Protein AF-0000000079096719 (afdb_homodimer)

InterPro domains:
  IPR017946 PLC-like phosphodiesterase, TIM beta/alpha-barrel domain superfamily [G3DSA:3.20.20.190] (61-319)
  IPR017946 PLC-like phosphodiesterase, TIM beta/alpha-barrel domain superfamily [SSF51695] (63-317)
  IPR030395 Glycerophosphodiester phosphodiesterase domain [PF03009] (65-314)
  IPR030395 Glycerophosphodiester phosphodiesterase domain [PS51704] (60-320)

Nearest PDB structures (foldseek):
  1zcc-assembly1_D  TM=8.652E-01  e=5.481E-15  Agrobacterium fabrum str. C58
  1zcc-assembly1_B  TM=8.715E-01  e=6.563E-15  Agrobacterium fabrum str. C58
  7e2b-assembly1_A  TM=8.140E-01  e=9.410E-15  Pyrococcus furiosus DSM 3638
  5vug-assembly1_A-2  TM=7.406E-01  e=2.773E-14  Mycobacterium tuberculosis H37Rv
  3i10-assembly1_A  TM=6.521E-01  e=9.973E-12  Bacteroides thetaiotaomicron VPI-5482

Sequence (640 aa):
MGGYVLWYFLTITLLVGVATRSTFVLNFICVFPSLLTILFHVFKNMPVSNQDKANFFAGLNIGGHRGSPYEAPENTIEGFAMAKHAKCELVEFDIHLSADGVPVLIHDESTGRTSKEDIVVKKATAKEIQNVPLKIVSGIKSAIPTLAEAVDWCLQNNMKMIFDIKDADPKMIQCLASIVKSKNLYAKAVISSFNPCVAFTVKRVDKNILTGLTSRSGYLSYEDDDRRIPRNGPPLLYMDSLIDDLIAIGIRSFVLPIFLGVDMLLLHHKCINSNFVEDARQLGIHVLAWTVNESYQATFLRFNNVPFLTDYPQLLKGKQMGGYVLWYFLTITLLVGVATRSTFVLNFICVFPSLLTILFHVFKNMPVSNQDKANFFAGLNIGGHRGSPYEAPENTIEGFAMAKHAKCELVEFDIHLSADGVPVLIHDESTGRTSKEDIVVKKATAKEIQNVPLKIVSGIKSAIPTLAEAVDWCLQNNMKMIFDIKDADPKMIQCLASIVKSKNLYAKAVISSFNPCVAFTVKRVDKNILTGLTSRSGYLSYEDDDRRIPRNGPPLLYMDSLIDDLIAIGIRSFVLPIFLGVDMLLLHHKCINSNFVEDARQLGIHVLAWTVNESYQATFLRFNNVPFLTDYPQLLKGKQ

Structure (mmCIF, N/CA/C/O backbone):
data_AF-0000000079096719-model_v1
#
loop_
_entity.id
_entity.type
_entity.pdbx_description
1 polymer 'Glycerophosphodiester phosphodiesterase family protein'
#
loop_
_atom_site.group_PDB
_atom_site.id
_atom_site.type_symbol
_atom_site.label_atom_id
_atom_site.label_alt_id
_atom_site.label_comp_id
_atom_site.label_asym_id
_atom_site.label_entity_id
_atom_site.label_seq_id
_atom_site.pdbx_PDB_ins_code
_atom_site.Cartn_x
_atom_site.Cartn_y
_atom_site.Cartn_z
_atom_site.occupancy
_atom_site.B_iso_or_equiv
_atom_site.auth_seq_id
_atom_site.auth_comp_id
_atom_site.auth_asym_id
_atom_site.auth_atom_id
_atom_site.pdbx_PDB_model_num
ATOM 1 N N . MET A 1 1 ? 12.586 -2.529 5.414 1 34.28 1 MET A N 1
ATOM 2 C CA . MET A 1 1 ? 13.719 -3.223 6.012 1 34.28 1 MET A CA 1
ATOM 3 C C . MET A 1 1 ? 13.57 -3.297 7.527 1 34.28 1 MET A C 1
ATOM 5 O O . MET A 1 1 ? 14.234 -4.105 8.18 1 34.28 1 MET A O 1
ATOM 9 N N . GLY A 1 2 ? 12.578 -2.381 8 1 39.5 2 GLY A N 1
ATOM 10 C CA . GLY A 1 2 ? 12.531 -2.053 9.414 1 39.5 2 GLY A CA 1
ATOM 11 C C . GLY A 1 2 ? 11.875 -3.133 10.258 1 39.5 2 GLY A C 1
ATOM 12 O O . GLY A 1 2 ? 11.969 -3.113 11.484 1 39.5 2 GLY A O 1
ATOM 13 N N . GLY A 1 3 ? 11.266 -4.055 9.562 1 45.69 3 GLY A N 1
ATOM 14 C CA . GLY A 1 3 ? 10.531 -4.996 10.398 1 45.69 3 GLY A CA 1
ATOM 15 C C . GLY A 1 3 ? 11.438 -5.918 11.195 1 45.69 3 GLY A C 1
ATOM 16 O O . GLY A 1 3 ? 11.07 -6.363 12.281 1 45.69 3 GLY A O 1
ATOM 17 N N . TYR A 1 4 ? 12.57 -5.973 10.734 1 49.25 4 TYR A N 1
ATOM 18 C CA . TYR A 1 4 ? 13.477 -6.918 11.383 1 49.25 4 TYR A CA 1
ATOM 19 C C . TYR A 1 4 ? 13.992 -6.363 12.703 1 49.25 4 TYR A C 1
ATOM 21 O O . TYR A 1 4 ? 14.172 -7.105 13.672 1 49.25 4 TYR A O 1
ATOM 29 N N . VAL A 1 5 ? 14.109 -5.082 12.719 1 45.22 5 VAL A N 1
ATOM 30 C CA . VAL A 1 5 ? 14.703 -4.496 13.914 1 45.22 5 VAL A CA 1
ATOM 31 C C . VAL A 1 5 ? 13.75 -4.645 15.102 1 45.22 5 VAL A C 1
ATOM 33 O O . VAL A 1 5 ? 14.156 -5.039 16.188 1 45.22 5 VAL A O 1
ATOM 36 N N . LEU A 1 6 ? 12.492 -4.414 14.789 1 50.19 6 LEU A N 1
ATOM 37 C CA . LEU A 1 6 ? 11.492 -4.551 15.844 1 50.19 6 LEU A CA 1
ATOM 38 C C . LEU A 1 6 ? 11.422 -5.992 16.328 1 50.19 6 LEU A C 1
ATOM 40 O O . LEU A 1 6 ? 11.336 -6.234 17.547 1 50.19 6 LEU A O 1
ATOM 44 N N . TRP A 1 7 ? 11.578 -6.824 15.43 1 53.88 7 TRP A N 1
ATOM 45 C CA . TRP A 1 7 ? 11.492 -8.234 15.781 1 53.88 7 TRP A CA 1
ATOM 46 C C . TRP A 1 7 ? 12.688 -8.664 16.625 1 53.88 7 TRP A C 1
ATOM 48 O O . TRP A 1 7 ? 12.523 -9.305 17.672 1 53.88 7 TRP A O 1
ATOM 58 N N . TYR A 1 8 ? 13.805 -8.266 16.203 1 53.03 8 TYR A N 1
ATOM 59 C CA . TYR A 1 8 ? 15 -8.664 16.953 1 53.03 8 TYR A CA 1
ATOM 60 C C . TYR A 1 8 ? 15.023 -8.016 18.328 1 53.03 8 TYR A C 1
ATOM 62 O O . TYR A 1 8 ? 15.422 -8.648 19.312 1 53.03 8 TYR A O 1
ATOM 70 N N . PHE A 1 9 ? 14.555 -6.812 18.359 1 51.47 9 PHE A N 1
ATOM 71 C CA . PHE A 1 9 ? 14.477 -6.129 19.641 1 51.47 9 PHE A CA 1
ATOM 72 C C . PHE A 1 9 ? 13.531 -6.863 20.594 1 51.47 9 PHE A C 1
ATOM 74 O O . PHE A 1 9 ? 13.867 -7.094 21.75 1 51.47 9 PHE A O 1
ATOM 81 N N . LEU A 1 10 ? 12.406 -7.27 20.062 1 58.47 10 LEU A N 1
ATOM 82 C CA . LEU A 1 10 ? 11.43 -7.996 20.875 1 58.47 10 LEU A CA 1
ATOM 83 C C . LEU A 1 10 ? 11.992 -9.344 21.312 1 58.47 10 LEU A C 1
ATOM 85 O O . LEU A 1 10 ? 11.844 -9.719 22.484 1 58.47 10 LEU A O 1
ATOM 89 N N . THR A 1 11 ? 12.711 -10 20.484 1 56.09 11 THR A N 1
ATOM 90 C CA . THR A 1 11 ? 13.281 -11.305 20.781 1 56.09 11 THR A CA 1
ATOM 91 C C . THR A 1 11 ? 14.344 -11.195 21.859 1 56.09 11 THR A C 1
ATOM 93 O O . THR A 1 11 ? 14.344 -11.969 22.828 1 56.09 11 THR A O 1
ATOM 96 N N . ILE A 1 12 ? 15.133 -10.242 21.688 1 54.66 12 ILE A N 1
ATOM 97 C CA . ILE A 1 12 ? 16.234 -10.078 22.641 1 54.66 12 ILE A CA 1
ATOM 98 C C . ILE A 1 12 ? 15.68 -9.68 24 1 54.66 12 ILE A C 1
ATOM 100 O O . ILE A 1 12 ? 16.109 -10.211 25.031 1 54.66 12 ILE A O 1
ATOM 104 N N . THR A 1 13 ? 14.695 -8.805 24.047 1 56.66 13 THR A N 1
ATOM 105 C CA . THR A 1 13 ? 14.125 -8.328 25.297 1 56.66 13 THR A CA 1
ATOM 106 C C . THR A 1 13 ? 13.438 -9.469 26.047 1 56.66 13 THR A C 1
ATOM 108 O O . THR A 1 13 ? 13.586 -9.602 27.266 1 56.66 13 THR A O 1
ATOM 111 N N . LEU A 1 14 ? 12.773 -10.32 25.312 1 60.69 14 LEU A N 1
ATOM 112 C CA . LEU A 1 14 ? 12.07 -11.438 25.938 1 60.69 14 LEU A CA 1
ATOM 113 C C . LEU A 1 14 ? 13.055 -12.469 26.469 1 60.69 14 LEU A C 1
ATOM 115 O O . LEU A 1 14 ? 12.852 -13.031 27.547 1 60.69 14 LEU A O 1
ATOM 119 N N . LEU A 1 15 ? 14.133 -12.664 25.797 1 58.44 15 LEU A N 1
ATOM 120 C CA . LEU A 1 15 ? 15.164 -13.609 26.25 1 58.44 15 LEU A CA 1
ATOM 121 C C . LEU A 1 15 ? 15.828 -13.117 27.531 1 58.44 15 LEU A C 1
ATOM 123 O O . LEU A 1 15 ? 16.109 -13.906 28.422 1 58.44 15 LEU A O 1
ATOM 127 N N . VAL A 1 16 ? 16.047 -11.852 27.547 1 56.19 16 VAL A N 1
ATOM 128 C CA . VAL A 1 16 ? 16.672 -11.281 28.75 1 56.19 16 VAL A CA 1
ATOM 129 C C . VAL A 1 16 ? 15.734 -11.422 29.938 1 56.19 16 VAL A C 1
ATOM 131 O O . VAL A 1 16 ? 16.188 -11.703 31.047 1 56.19 16 VAL A O 1
ATOM 134 N N . GLY A 1 17 ? 14.469 -11.336 29.734 1 58.25 17 GLY A N 1
ATOM 135 C CA . GLY A 1 17 ? 13.5 -11.516 30.797 1 58.25 17 GLY A CA 1
ATOM 136 C C . GLY A 1 17 ? 13.477 -12.922 31.375 1 58.25 17 GLY A C 1
ATOM 137 O O . GLY A 1 17 ? 13.43 -13.109 32.594 1 58.25 17 GLY A O 1
ATOM 138 N N . VAL A 1 18 ? 13.5 -13.898 30.484 1 60.94 18 VAL A N 1
ATOM 139 C CA . VAL A 1 18 ? 13.5 -15.289 30.922 1 60.94 18 VAL A CA 1
ATOM 140 C C . VAL A 1 18 ? 14.812 -15.609 31.641 1 60.94 18 VAL A C 1
ATOM 142 O O . VAL A 1 18 ? 14.812 -16.25 32.688 1 60.94 18 VAL A O 1
ATOM 145 N N . ALA A 1 19 ? 15.812 -15.133 31.062 1 58.94 19 ALA A N 1
ATOM 146 C CA . ALA A 1 19 ? 17.125 -15.438 31.641 1 58.94 19 ALA A CA 1
ATOM 147 C C . ALA A 1 19 ? 17.234 -14.898 33.062 1 58.94 19 ALA A C 1
ATOM 149 O O . ALA A 1 19 ? 17.844 -15.531 33.938 1 58.94 19 ALA A O 1
ATOM 150 N N . THR A 1 20 ? 16.547 -13.812 33.25 1 57.72 20 THR A N 1
ATOM 151 C CA . THR A 1 20 ? 16.656 -13.188 34.562 1 57.72 20 THR A CA 1
ATOM 152 C C . THR A 1 20 ? 15.57 -13.695 35.5 1 57.72 20 THR A C 1
ATOM 154 O O . THR A 1 20 ? 15.57 -13.359 36.688 1 57.72 20 THR A O 1
ATOM 157 N N . ARG A 1 21 ? 14.711 -14.727 35.094 1 58.81 21 ARG A N 1
ATOM 158 C CA . ARG A 1 21 ? 13.633 -15.305 35.875 1 58.81 21 ARG A CA 1
ATOM 159 C C . ARG A 1 21 ? 12.898 -14.219 36.656 1 58.81 21 ARG A C 1
ATOM 161 O O . ARG A 1 21 ? 12.547 -14.43 37.844 1 58.81 21 ARG A O 1
ATOM 168 N N . SER A 1 22 ? 13.016 -13.062 36.125 1 56.62 22 SER A N 1
ATOM 169 C CA . SER A 1 22 ? 12.336 -11.969 36.812 1 56.62 22 SER A CA 1
ATOM 170 C C . SER A 1 22 ? 10.828 -12.047 36.594 1 56.62 22 SER A C 1
ATOM 172 O O . SER A 1 22 ? 10.336 -11.812 35.5 1 56.62 22 SER A O 1
ATOM 174 N N . THR A 1 23 ? 10.141 -12.625 37.656 1 59.81 23 THR A N 1
ATOM 175 C CA . THR A 1 23 ? 8.688 -12.711 37.625 1 59.81 23 THR A CA 1
ATOM 176 C C . THR A 1 23 ? 8.07 -11.352 37.312 1 59.81 23 THR A C 1
ATOM 178 O O . THR A 1 23 ? 7.004 -11.273 36.688 1 59.81 23 THR A O 1
ATOM 181 N N . PHE A 1 24 ? 8.812 -10.305 37.719 1 58.62 24 PHE A N 1
ATOM 182 C CA . PHE A 1 24 ? 8.328 -8.953 37.438 1 58.62 24 PHE A CA 1
ATOM 183 C C . PHE A 1 24 ? 8.289 -8.688 35.938 1 58.62 24 PHE A C 1
ATOM 185 O O . PHE A 1 24 ? 7.297 -8.18 35.438 1 58.62 24 PHE A O 1
ATOM 192 N N . VAL A 1 25 ? 9.266 -9.078 35.375 1 58.81 25 VAL A N 1
ATOM 193 C CA . VAL A 1 25 ? 9.367 -8.82 33.938 1 58.81 25 VAL A CA 1
ATOM 194 C C . VAL A 1 25 ? 8.32 -9.648 33.188 1 58.81 25 VAL A C 1
ATOM 196 O O . VAL A 1 25 ? 7.66 -9.148 32.281 1 58.81 25 VAL A O 1
ATOM 199 N N . LEU A 1 26 ? 8.172 -10.82 33.719 1 60.91 26 LEU A N 1
ATOM 200 C CA . LEU A 1 26 ? 7.23 -11.719 33.062 1 60.91 26 LEU A CA 1
ATOM 201 C C . LEU A 1 26 ? 5.797 -11.227 33.25 1 60.91 26 LEU A C 1
ATOM 203 O O . LEU A 1 26 ? 5.012 -11.234 32.312 1 60.91 26 LEU A O 1
ATOM 207 N N . ASN A 1 27 ? 5.48 -10.828 34.438 1 61.72 27 ASN A N 1
ATOM 208 C CA . ASN A 1 27 ? 4.148 -10.289 34.688 1 61.72 27 ASN A CA 1
ATOM 209 C C . ASN A 1 27 ? 3.91 -9.008 33.906 1 61.72 27 ASN A C 1
ATOM 211 O O . ASN A 1 27 ? 2.811 -8.781 33.375 1 61.72 27 ASN A O 1
ATOM 215 N N . PHE A 1 28 ? 4.961 -8.273 33.781 1 61.25 28 PHE A N 1
ATOM 216 C CA . PHE A 1 28 ? 4.84 -7.012 33.062 1 61.25 28 PHE A CA 1
ATOM 217 C C . PHE A 1 28 ? 4.52 -7.262 31.578 1 61.25 28 PHE A C 1
ATOM 219 O O . PHE A 1 28 ? 3.635 -6.621 31.016 1 61.25 28 PHE A O 1
ATOM 226 N N . ILE A 1 29 ? 5.07 -8.203 31.062 1 62.06 29 ILE A N 1
ATOM 227 C CA . ILE A 1 29 ? 4.902 -8.492 29.641 1 62.06 29 ILE A CA 1
ATOM 228 C C . ILE A 1 29 ? 3.488 -9.008 29.391 1 62.06 29 ILE A C 1
ATOM 230 O O . ILE A 1 29 ? 2.885 -8.695 28.359 1 62.06 29 ILE A O 1
ATOM 234 N N . CYS A 1 30 ? 2.988 -9.68 30.312 1 60.69 30 CYS A N 1
ATOM 235 C CA . CYS A 1 30 ? 1.661 -10.258 30.125 1 60.69 30 CYS A CA 1
ATOM 236 C C . CYS A 1 30 ? 0.575 -9.219 30.359 1 60.69 30 CYS A C 1
ATOM 238 O O . CYS A 1 30 ? -0.48 -9.258 29.734 1 60.69 30 CYS A O 1
ATOM 240 N N . VAL A 1 31 ? 0.875 -8.328 31.312 1 62.78 31 VAL A N 1
ATOM 241 C CA . VAL A 1 31 ? -0.14 -7.344 31.672 1 62.78 31 VAL A CA 1
ATOM 242 C C . VAL A 1 31 ? -0.048 -6.145 30.734 1 62.78 31 VAL A C 1
ATOM 244 O O . VAL A 1 31 ? -1.033 -5.43 30.531 1 62.78 31 VAL A O 1
ATOM 247 N N . PHE A 1 32 ? 1.06 -6.062 30.109 1 69.88 32 PHE A N 1
ATOM 248 C CA . PHE A 1 32 ? 1.376 -4.863 29.344 1 69.88 32 PHE A CA 1
ATOM 249 C C . PHE A 1 32 ? 0.38 -4.668 28.203 1 69.88 32 PHE A C 1
ATOM 251 O O . PHE A 1 32 ? -0.159 -3.574 28.031 1 69.88 32 PHE A O 1
ATOM 258 N N . PRO A 1 33 ? 0.007 -5.75 27.438 1 67.75 33 PRO A N 1
ATOM 259 C CA . PRO A 1 33 ? -0.952 -5.547 26.344 1 67.75 33 PRO A CA 1
ATOM 260 C C . PRO A 1 33 ? -2.334 -5.133 26.844 1 67.75 33 PRO A C 1
ATOM 262 O O . PRO A 1 33 ? -3.014 -4.332 26.203 1 67.75 33 PRO A O 1
ATOM 265 N N . SER A 1 34 ? -2.715 -5.691 27.891 1 68.5 34 SER A N 1
ATOM 266 C CA . SER A 1 34 ? -3.998 -5.312 28.469 1 68.5 34 SER A CA 1
ATOM 267 C C . SER A 1 34 ? -3.984 -3.863 28.938 1 68.5 34 SER A C 1
ATOM 269 O O . SER A 1 34 ? -4.957 -3.131 28.75 1 68.5 34 SER A O 1
ATOM 271 N N . LEU A 1 35 ? -2.963 -3.531 29.672 1 74.56 35 LEU A N 1
ATOM 272 C CA . LEU A 1 35 ? -2.83 -2.146 30.109 1 74.56 35 LEU A CA 1
ATOM 273 C C . LEU A 1 35 ? -2.838 -1.196 28.906 1 74.56 35 LEU A C 1
ATOM 275 O O . LEU A 1 35 ? -3.502 -0.158 28.938 1 74.56 35 LEU A O 1
ATOM 279 N N . LEU A 1 36 ? -2.209 -1.547 27.828 1 77.75 36 LEU A N 1
ATOM 280 C CA . LEU A 1 36 ? -2.156 -0.714 26.641 1 77.75 36 LEU A CA 1
ATOM 281 C C . LEU A 1 36 ? -3.539 -0.573 26.016 1 77.75 36 LEU A C 1
ATOM 283 O O . LEU A 1 36 ? -3.893 0.498 25.516 1 77.75 36 LEU A O 1
ATOM 287 N N . THR A 1 37 ? -4.23 -1.685 26.016 1 75.62 37 THR A N 1
ATOM 288 C CA . THR A 1 37 ? -5.582 -1.656 25.469 1 75.62 37 THR A CA 1
ATOM 289 C C . THR A 1 37 ? -6.477 -0.724 26.281 1 75.62 37 THR A C 1
ATOM 291 O O . THR A 1 37 ? -7.238 0.062 25.703 1 75.62 37 THR A O 1
ATOM 294 N N . ILE A 1 38 ? -6.363 -0.84 27.578 1 77.19 38 ILE A N 1
ATOM 295 C CA . ILE A 1 38 ? -7.156 0.021 28.438 1 77.19 38 ILE A CA 1
ATOM 296 C C . ILE A 1 38 ? -6.766 1.48 28.219 1 77.19 38 ILE A C 1
ATOM 298 O O . ILE A 1 38 ? -7.633 2.342 28.047 1 77.19 38 ILE A O 1
ATOM 302 N N . LEU A 1 39 ? -5.488 1.758 28.203 1 83.19 39 LEU A N 1
ATOM 303 C CA . LEU A 1 39 ? -5.004 3.117 27.984 1 83.19 39 LEU A CA 1
ATOM 304 C C . LEU A 1 39 ? -5.453 3.652 26.641 1 83.19 39 LEU A C 1
ATOM 306 O O . LEU A 1 39 ? -5.797 4.832 26.516 1 83.19 39 LEU A O 1
ATOM 310 N N . PHE A 1 40 ? -5.434 2.795 25.641 1 85.25 40 PHE A N 1
ATOM 311 C CA . PHE A 1 40 ? -5.914 3.164 24.312 1 85.25 40 PHE A CA 1
ATOM 312 C C . PHE A 1 40 ? -7.355 3.658 24.375 1 85.25 40 PHE A C 1
ATOM 314 O O . PHE A 1 40 ? -7.664 4.746 23.891 1 85.25 40 PHE A O 1
ATOM 321 N N . HIS A 1 41 ? -8.242 2.91 25.062 1 84.38 41 HIS A N 1
ATOM 322 C CA . HIS A 1 41 ? -9.656 3.254 25.078 1 84.38 41 HIS A CA 1
ATOM 323 C C . HIS A 1 41 ? -9.93 4.438 26 1 84.38 41 HIS A C 1
ATOM 325 O O . HIS A 1 41 ? -10.852 5.219 25.766 1 84.38 41 HIS A O 1
ATOM 331 N N . VAL A 1 42 ? -9.078 4.594 26.984 1 88.94 42 VAL A N 1
ATOM 332 C CA . VAL A 1 42 ? -9.266 5.684 27.938 1 88.94 42 VAL A CA 1
ATOM 333 C C . VAL A 1 42 ? -8.781 6.996 27.328 1 88.94 42 VAL A C 1
ATOM 335 O O . VAL A 1 42 ? -9.406 8.039 27.516 1 88.94 42 VAL A O 1
ATOM 338 N N . PHE A 1 43 ? -7.688 6.93 26.516 1 93.19 43 PHE A N 1
ATOM 339 C CA . PHE A 1 43 ? -7.02 8.172 26.141 1 93.19 43 PHE A CA 1
ATOM 340 C C . PHE A 1 43 ? -7.258 8.5 24.672 1 93.19 43 PHE A C 1
ATOM 342 O O . PHE A 1 43 ? -6.902 9.586 24.219 1 93.19 43 PHE A O 1
ATOM 349 N N . LYS A 1 44 ? -7.816 7.578 23.953 1 92.94 44 LYS A N 1
ATOM 350 C CA . LYS A 1 44 ? -8.008 7.867 22.547 1 92.94 44 LYS A CA 1
ATOM 351 C C . LYS A 1 44 ? -8.906 9.086 22.344 1 92.94 44 LYS A C 1
ATOM 353 O O . LYS A 1 44 ? -9.836 9.312 23.125 1 92.94 44 LYS A O 1
ATOM 358 N N . ASN A 1 45 ? -8.578 9.898 21.391 1 96.12 45 ASN A N 1
ATOM 359 C CA . ASN A 1 45 ? -9.406 11.023 20.969 1 96.12 45 ASN A CA 1
ATOM 360 C C . ASN A 1 45 ? -10.484 10.578 19.969 1 96.12 45 ASN A C 1
ATOM 362 O O . ASN A 1 45 ? -10.461 9.453 19.484 1 96.12 45 ASN A O 1
ATOM 366 N N . MET A 1 46 ? -11.492 11.406 19.812 1 94.25 46 MET A N 1
ATOM 367 C CA . MET A 1 46 ? -12.547 11.156 18.844 1 94.25 46 MET A CA 1
ATOM 368 C C . MET A 1 46 ? -12.43 12.094 17.641 1 94.25 46 MET A C 1
ATOM 370 O O . MET A 1 46 ? -12.078 13.266 17.797 1 94.25 46 MET A O 1
ATOM 374 N N . PRO A 1 47 ? -12.672 11.547 16.453 1 96.31 47 PRO A N 1
ATOM 375 C CA . PRO A 1 47 ? -12.727 12.438 15.297 1 96.31 47 PRO A CA 1
ATOM 376 C C . PRO A 1 47 ? -13.93 13.375 15.328 1 96.31 47 PRO A C 1
ATOM 378 O O . PRO A 1 47 ? -14.844 13.18 16.141 1 96.31 47 PRO A O 1
ATOM 381 N N . VAL A 1 48 ? -13.844 14.398 14.461 1 97.06 48 VAL A N 1
ATOM 382 C CA . VAL A 1 48 ? -14.961 15.32 14.352 1 97.06 48 VAL A CA 1
ATOM 383 C C . VAL A 1 48 ? -16.188 14.578 13.82 1 97.06 48 VAL A C 1
ATOM 385 O O . VAL A 1 48 ? -16.094 13.836 12.836 1 97.06 48 VAL A O 1
ATOM 388 N N . SER A 1 49 ? -17.359 14.719 14.422 1 91.25 49 SER A N 1
ATOM 389 C CA . SER A 1 49 ? -18.562 13.969 14.062 1 91.25 49 SER A CA 1
ATOM 390 C C . SER A 1 49 ? -19.625 14.883 13.492 1 91.25 49 SER A C 1
ATOM 392 O O . SER A 1 49 ? -20.625 14.406 12.93 1 91.25 49 SER A O 1
ATOM 394 N N . ASN A 1 50 ? -19.453 16.188 13.633 1 90.19 50 ASN A N 1
ATOM 395 C CA . ASN A 1 50 ? -20.453 17.109 13.094 1 90.19 50 ASN A CA 1
ATOM 396 C C . ASN A 1 50 ? -20.266 17.328 11.594 1 90.19 50 ASN A C 1
ATOM 398 O O . ASN A 1 50 ? -19.469 16.625 10.961 1 90.19 50 ASN A O 1
ATOM 402 N N . GLN A 1 51 ? -20.969 18.219 11.023 1 95.94 51 GLN A N 1
ATOM 403 C CA . GLN A 1 51 ? -21.031 18.375 9.57 1 95.94 51 GLN A CA 1
ATOM 404 C C . GLN A 1 51 ? -19.797 19.094 9.047 1 95.94 51 GLN A C 1
ATOM 406 O O . GLN A 1 51 ? -19.547 19.109 7.836 1 95.94 51 GLN A O 1
ATOM 411 N N . ASP A 1 52 ? -19.016 19.641 9.977 1 97.31 52 ASP A N 1
ATOM 412 C CA . ASP A 1 52 ? -17.859 20.406 9.555 1 97.31 52 ASP A CA 1
ATOM 413 C C . ASP A 1 52 ? -16.875 19.547 8.773 1 97.31 52 ASP A C 1
ATOM 415 O O . ASP A 1 52 ? -16.297 19.984 7.777 1 97.31 52 ASP A O 1
ATOM 419 N N . LYS A 1 53 ? -16.734 18.359 9.258 1 97.5 53 LYS A N 1
ATOM 420 C CA . LYS A 1 53 ? -15.852 17.438 8.547 1 97.5 53 LYS A CA 1
ATOM 421 C C . LYS A 1 53 ? -16.328 17.203 7.121 1 97.5 53 LYS A C 1
ATOM 423 O O . LYS A 1 53 ? -15.555 17.328 6.172 1 97.5 53 LYS A O 1
ATOM 428 N N . ALA A 1 54 ? -17.609 16.859 6.973 1 97.38 54 ALA A N 1
ATOM 429 C CA . ALA A 1 54 ? -18.188 16.641 5.648 1 97.38 54 ALA A CA 1
ATOM 430 C C . ALA A 1 54 ? -18.062 17.891 4.781 1 97.38 54 ALA A C 1
ATOM 432 O O . ALA A 1 54 ? -17.75 17.797 3.592 1 97.38 54 ALA A O 1
ATOM 433 N N . ASN A 1 55 ? -18.312 19 5.375 1 97.81 55 ASN A N 1
ATOM 434 C CA . ASN A 1 55 ? -18.234 20.266 4.652 1 97.81 55 ASN A CA 1
ATOM 435 C C . ASN A 1 55 ? -16.828 20.547 4.164 1 97.81 55 ASN A C 1
ATOM 437 O O . ASN A 1 55 ? -16.625 21.047 3.047 1 97.81 55 ASN A O 1
ATOM 441 N N . PHE A 1 56 ? -15.883 20.281 4.957 1 98.31 56 PHE A N 1
ATOM 442 C CA . PHE A 1 56 ? -14.492 20.516 4.562 1 98.31 56 PHE A CA 1
ATOM 443 C C . PHE A 1 56 ? -14.117 19.656 3.369 1 98.31 56 PHE A C 1
ATOM 445 O O . PHE A 1 56 ? -13.492 20.125 2.42 1 98.31 56 PHE A O 1
ATOM 452 N N . PHE A 1 57 ? -14.484 18.391 3.395 1 97.94 57 PHE A N 1
ATOM 453 C CA . PHE A 1 57 ? -13.977 17.438 2.402 1 97.94 57 PHE A CA 1
ATOM 454 C C . PHE A 1 57 ? -14.883 17.422 1.173 1 97.94 57 PHE A C 1
ATOM 456 O O . PHE A 1 57 ? -14.531 16.812 0.154 1 97.94 57 PHE A O 1
ATOM 463 N N . ALA A 1 58 ? -16 18.094 1.232 1 96.44 58 ALA A N 1
ATOM 464 C CA . ALA A 1 58 ? -16.906 18.156 0.088 1 96.44 58 ALA A CA 1
ATOM 465 C C . ALA A 1 58 ? -16.25 18.875 -1.091 1 96.44 58 ALA A C 1
ATOM 467 O O . ALA A 1 58 ? -15.766 20 -0.954 1 96.44 58 ALA A O 1
ATOM 468 N N . GLY A 1 59 ? -16.172 18.219 -2.221 1 94.69 59 GLY A N 1
ATOM 469 C CA . GLY A 1 59 ? -15.711 18.828 -3.459 1 94.69 59 GLY A CA 1
ATOM 470 C C . GLY A 1 59 ? -14.211 19 -3.525 1 94.69 59 GLY A C 1
ATOM 471 O O . GLY A 1 59 ? -13.695 19.703 -4.398 1 94.69 59 GLY A O 1
ATOM 472 N N . LEU A 1 60 ? -13.453 18.406 -2.666 1 96.5 60 LEU A N 1
ATOM 473 C CA . LEU A 1 60 ? -12 18.531 -2.648 1 96.5 60 LEU A CA 1
ATOM 474 C C . LEU A 1 60 ? -11.359 17.594 -3.668 1 96.5 60 LEU A C 1
ATOM 476 O O . LEU A 1 60 ? -11.57 16.391 -3.625 1 96.5 60 LEU A O 1
ATOM 480 N N . ASN A 1 61 ? -10.578 18.172 -4.574 1 95.62 61 ASN A N 1
ATOM 481 C CA . ASN A 1 61 ? -9.922 17.375 -5.605 1 95.62 61 ASN A CA 1
ATOM 482 C C . ASN A 1 61 ? -8.422 17.641 -5.652 1 95.62 61 ASN A C 1
ATOM 484 O O . ASN A 1 61 ? -7.617 16.703 -5.707 1 95.62 61 ASN A O 1
ATOM 488 N N . ILE A 1 62 ? -8.141 18.922 -5.625 1 97.5 62 ILE A N 1
ATOM 489 C CA . ILE A 1 62 ? -6.742 19.297 -5.789 1 97.5 62 ILE A CA 1
ATOM 490 C C . ILE A 1 62 ? -6.414 20.469 -4.875 1 97.5 62 ILE A C 1
ATOM 492 O O . ILE A 1 62 ? -7.227 21.391 -4.711 1 97.5 62 ILE A O 1
ATOM 496 N N . GLY A 1 63 ? -5.258 20.453 -4.266 1 98.19 63 GLY A N 1
ATOM 497 C CA . GLY A 1 63 ? -4.758 21.531 -3.438 1 98.19 63 GLY A CA 1
ATOM 498 C C . GLY A 1 63 ? -3.352 21.969 -3.807 1 98.19 63 GLY A C 1
ATOM 499 O O . GLY A 1 63 ? -2.582 21.188 -4.367 1 98.19 63 GLY A O 1
ATOM 500 N N . GLY A 1 64 ? -3.092 23.203 -3.51 1 98.5 64 GLY A N 1
ATOM 501 C CA . GLY A 1 64 ? -1.753 23.734 -3.717 1 98.5 64 GLY A CA 1
ATOM 502 C C . GLY A 1 64 ? -0.811 23.438 -2.564 1 98.5 64 GLY A C 1
ATOM 503 O O . GLY A 1 64 ? -1.073 23.812 -1.424 1 98.5 64 GLY A O 1
ATOM 504 N N . HIS A 1 65 ? 0.263 22.703 -2.842 1 98.69 65 HIS A N 1
ATOM 505 C CA . HIS A 1 65 ? 1.31 22.422 -1.864 1 98.69 65 HIS A CA 1
ATOM 506 C C . HIS A 1 65 ? 2.178 23.641 -1.621 1 98.69 65 HIS A C 1
ATOM 508 O O . HIS A 1 65 ? 2.881 24.109 -2.525 1 98.69 65 HIS A O 1
ATOM 514 N N . ARG A 1 66 ? 2.068 24.188 -0.452 1 98.62 66 ARG A N 1
ATOM 515 C CA . ARG A 1 66 ? 2.732 25.438 -0.121 1 98.62 66 ARG A CA 1
ATOM 516 C C . ARG A 1 66 ? 2.309 26.547 -1.075 1 98.62 66 ARG A C 1
ATOM 518 O O . ARG A 1 66 ? 3.113 27.422 -1.422 1 98.62 66 ARG A O 1
ATOM 525 N N . GLY A 1 67 ? 1.146 26.453 -1.521 1 98 67 GLY A N 1
ATOM 526 C CA . GLY A 1 67 ? 0.626 27.344 -2.551 1 98 67 GLY A CA 1
ATOM 527 C C . GLY A 1 67 ? 0.85 26.828 -3.957 1 98 67 GLY A C 1
ATOM 528 O O . GLY A 1 67 ? 0.1 25.969 -4.434 1 98 67 GLY A O 1
ATOM 529 N N . SER A 1 68 ? 1.742 27.375 -4.625 1 97.19 68 SER A N 1
ATOM 530 C CA . SER A 1 68 ? 2.195 27.016 -5.965 1 97.19 68 SER A CA 1
ATOM 531 C C . SER A 1 68 ? 3.674 27.344 -6.156 1 97.19 68 SER A C 1
ATOM 533 O O . SER A 1 68 ? 4.02 28.281 -6.863 1 97.19 68 SER A O 1
ATOM 535 N N . PRO A 1 69 ? 4.488 26.469 -5.652 1 96.56 69 PRO A N 1
ATOM 536 C CA . PRO A 1 69 ? 5.906 26.828 -5.523 1 96.56 69 PRO A CA 1
ATOM 537 C C . PRO A 1 69 ? 6.598 26.984 -6.871 1 96.56 69 PRO A C 1
ATOM 539 O O . PRO A 1 69 ? 7.676 27.578 -6.953 1 96.56 69 PRO A O 1
ATOM 542 N N . TYR A 1 70 ? 6.055 26.531 -7.953 1 94.06 70 TYR A N 1
ATOM 543 C CA . TYR A 1 70 ? 6.68 26.672 -9.258 1 94.06 70 TYR A CA 1
ATOM 544 C C . TYR A 1 70 ? 6.297 28 -9.906 1 94.06 70 TYR A C 1
ATOM 546 O O . TYR A 1 70 ? 6.977 28.469 -10.82 1 94.06 70 TYR A O 1
ATOM 554 N N . GLU A 1 71 ? 5.25 28.578 -9.398 1 96.06 71 GLU A N 1
ATOM 555 C CA . GLU A 1 71 ? 4.738 29.781 -10.047 1 96.06 71 GLU A CA 1
ATOM 556 C C . GLU A 1 71 ? 4.992 31.016 -9.188 1 96.06 71 GLU A C 1
ATOM 558 O O . GLU A 1 71 ? 4.949 32.156 -9.688 1 96.06 71 GLU A O 1
ATOM 563 N N . ALA A 1 72 ? 5.16 30.859 -7.922 1 97.5 72 ALA A N 1
ATOM 564 C CA . ALA A 1 72 ? 5.406 31.922 -6.953 1 97.5 72 ALA A CA 1
ATOM 565 C C . ALA A 1 72 ? 6.16 31.391 -5.738 1 97.5 72 ALA A C 1
ATOM 567 O O . ALA A 1 72 ? 6.223 30.188 -5.516 1 97.5 72 ALA A O 1
ATOM 568 N N . PRO A 1 73 ? 6.77 32.312 -4.988 1 97.94 73 PRO A N 1
ATOM 569 C CA . PRO A 1 73 ? 7.445 31.828 -3.779 1 97.94 73 PRO A CA 1
ATOM 570 C C . PRO A 1 73 ? 6.52 31.047 -2.861 1 97.94 73 PRO A C 1
ATOM 572 O O . PRO A 1 73 ? 5.352 31.406 -2.697 1 97.94 73 PRO A O 1
ATOM 575 N N . GLU A 1 74 ? 7.012 29.922 -2.354 1 98.31 74 GLU A N 1
ATOM 576 C CA . GLU A 1 74 ? 6.219 29.031 -1.519 1 98.31 74 GLU A CA 1
ATOM 577 C C . GLU A 1 74 ? 5.723 29.734 -0.263 1 98.31 74 GLU A C 1
ATOM 579 O O . GLU A 1 74 ? 6.371 30.672 0.225 1 98.31 74 GLU A O 1
ATOM 584 N N . ASN A 1 75 ? 4.578 29.312 0.21 1 98.44 75 ASN A N 1
ATOM 585 C CA . ASN A 1 75 ? 4.039 29.797 1.473 1 98.44 75 ASN A CA 1
ATOM 586 C C . ASN A 1 75 ? 3.805 31.312 1.438 1 98.44 75 ASN A C 1
ATOM 588 O O . ASN A 1 75 ? 4.191 32.031 2.363 1 98.44 75 ASN A O 1
ATOM 592 N N . THR A 1 76 ? 3.193 31.781 0.315 1 98.44 76 THR A N 1
ATOM 593 C CA . THR A 1 76 ? 2.906 33.188 0.156 1 98.44 76 THR A CA 1
ATOM 594 C C . THR A 1 76 ? 1.487 33.406 -0.368 1 98.44 76 THR A C 1
ATOM 596 O O . THR A 1 76 ? 0.885 32.5 -0.927 1 98.44 76 THR A O 1
ATOM 599 N N . ILE A 1 77 ? 1.034 34.625 -0.138 1 98.62 77 ILE A N 1
ATOM 600 C CA . ILE A 1 77 ? -0.281 35 -0.647 1 98.62 77 ILE A CA 1
ATOM 601 C C . ILE A 1 77 ? -0.287 34.938 -2.172 1 98.62 77 ILE A C 1
ATOM 603 O O . ILE A 1 77 ? -1.271 34.469 -2.771 1 98.62 77 ILE A O 1
ATOM 607 N N . GLU A 1 78 ? 0.783 35.344 -2.799 1 98.31 78 GLU A N 1
ATOM 608 C CA . GLU A 1 78 ? 0.912 35.219 -4.25 1 98.31 78 GLU A CA 1
ATOM 609 C C . GLU A 1 78 ? 0.833 33.781 -4.703 1 98.31 78 GLU A C 1
ATOM 611 O O . GLU A 1 78 ? 0.227 33.469 -5.734 1 98.31 78 GLU A O 1
ATOM 616 N N . GLY A 1 79 ? 1.464 32.938 -3.928 1 98.38 79 GLY A N 1
ATOM 617 C CA . GLY A 1 79 ? 1.361 31.5 -4.227 1 98.38 79 GLY A CA 1
ATOM 618 C C . GLY A 1 79 ? -0.053 30.969 -4.102 1 98.38 79 GLY A C 1
ATOM 619 O O . GLY A 1 79 ? -0.477 30.125 -4.898 1 98.38 79 GLY A O 1
ATOM 620 N N . PHE A 1 80 ? -0.776 31.484 -3.143 1 98.75 80 PHE A N 1
ATOM 621 C CA . PHE A 1 80 ? -2.172 31.109 -2.965 1 98.75 80 PHE A CA 1
ATOM 622 C C . PHE A 1 80 ? -3.014 31.562 -4.152 1 98.75 80 PHE A C 1
ATOM 624 O O . PHE A 1 80 ? -3.869 30.812 -4.633 1 98.75 80 PHE A O 1
ATOM 631 N N . ALA A 1 81 ? -2.736 32.719 -4.539 1 98.44 81 ALA A N 1
ATOM 632 C CA . ALA A 1 81 ? -3.471 33.25 -5.676 1 98.44 81 ALA A CA 1
ATOM 633 C C . ALA A 1 81 ? -3.26 32.406 -6.926 1 98.44 81 ALA A C 1
ATOM 635 O O . ALA A 1 81 ? -4.203 32.156 -7.684 1 98.44 81 ALA A O 1
ATOM 636 N N . MET A 1 82 ? -2.055 32 -7.125 1 97.75 82 MET A N 1
ATOM 637 C CA . MET A 1 82 ? -1.759 31.141 -8.273 1 97.75 82 MET A CA 1
ATOM 638 C C . MET A 1 82 ? -2.494 29.812 -8.172 1 97.75 82 MET A C 1
ATOM 640 O O . MET A 1 82 ? -3.008 29.297 -9.172 1 97.75 82 MET A O 1
ATOM 644 N N . ALA A 1 83 ? -2.521 29.234 -6.984 1 97.94 83 ALA A N 1
ATOM 645 C CA . ALA A 1 83 ? -3.256 27.984 -6.77 1 97.94 83 ALA A CA 1
ATOM 646 C C . ALA A 1 83 ? -4.742 28.172 -7.059 1 97.94 83 ALA A C 1
ATOM 648 O O . ALA A 1 83 ? -5.363 27.328 -7.715 1 97.94 83 ALA A O 1
ATOM 649 N N . LYS A 1 84 ? -5.27 29.266 -6.562 1 97.81 84 LYS A N 1
ATOM 650 C CA . LYS A 1 84 ? -6.68 29.562 -6.812 1 97.81 84 LYS A CA 1
ATOM 651 C C . LYS A 1 84 ? -6.957 29.719 -8.305 1 97.81 84 LYS A C 1
ATOM 653 O O . LYS A 1 84 ? -7.949 29.188 -8.812 1 97.81 84 LYS A O 1
ATOM 658 N N . HIS A 1 85 ? -6.078 30.406 -8.93 1 96.62 85 HIS A N 1
ATOM 659 C CA . HIS A 1 85 ? -6.227 30.594 -10.367 1 96.62 85 HIS A CA 1
ATOM 660 C C . HIS A 1 85 ? -6.238 29.266 -11.102 1 96.62 85 HIS A C 1
ATOM 662 O O . HIS A 1 85 ? -6.93 29.109 -12.109 1 96.62 85 HIS A O 1
ATOM 668 N N . ALA A 1 86 ? -5.516 28.375 -10.555 1 95.88 86 ALA A N 1
ATOM 669 C CA . ALA A 1 86 ? -5.453 27.031 -11.141 1 95.88 86 ALA A CA 1
ATOM 670 C C . ALA A 1 86 ? -6.621 26.172 -10.672 1 95.88 86 ALA A C 1
ATOM 672 O O . ALA A 1 86 ? -6.648 24.969 -10.914 1 95.88 86 ALA A O 1
ATOM 673 N N . LYS A 1 87 ? -7.531 26.719 -9.875 1 95.19 87 LYS A N 1
ATOM 674 C CA . LYS A 1 87 ? -8.805 26.141 -9.461 1 95.19 87 LYS A CA 1
ATOM 675 C C . LYS A 1 87 ? -8.609 25.125 -8.328 1 95.19 87 LYS A C 1
ATOM 677 O O . LYS A 1 87 ? -9.391 24.188 -8.188 1 95.19 87 LYS A O 1
ATOM 682 N N . CYS A 1 88 ? -7.551 25.281 -7.652 1 97.31 88 CYS A N 1
ATOM 683 C CA . CYS A 1 88 ? -7.426 24.516 -6.418 1 97.31 88 CYS A CA 1
ATOM 684 C C . CYS A 1 88 ? -8.484 24.922 -5.406 1 97.31 88 CYS A C 1
ATOM 686 O O . CYS A 1 88 ? -8.844 26.109 -5.328 1 97.31 88 CYS A O 1
ATOM 688 N N . GLU A 1 89 ? -8.953 23.953 -4.656 1 97.62 89 GLU A N 1
ATOM 689 C CA . GLU A 1 89 ? -9.945 24.25 -3.625 1 97.62 89 GLU A CA 1
ATOM 690 C C . GLU A 1 89 ? -9.281 24.484 -2.271 1 97.62 89 GLU A C 1
ATOM 692 O O . GLU A 1 89 ? -9.914 25 -1.346 1 97.62 89 GLU A O 1
ATOM 697 N N . LEU A 1 90 ? -7.977 24.109 -2.256 1 97.94 90 LEU A N 1
ATOM 698 C CA . LEU A 1 90 ? -7.273 24.078 -0.978 1 97.94 90 LEU A CA 1
ATOM 699 C C . LEU A 1 90 ? -5.812 24.484 -1.154 1 97.94 90 LEU A C 1
ATOM 701 O O . LEU A 1 90 ? -5.238 24.297 -2.229 1 97.94 90 LEU A O 1
ATOM 705 N N . VAL A 1 91 ? -5.289 25.172 -0.086 1 98.81 91 VAL A N 1
ATOM 706 C CA . VAL A 1 91 ? -3.846 25.359 -0.012 1 98.81 91 VAL A CA 1
ATOM 707 C C . VAL A 1 91 ? -3.312 24.781 1.292 1 98.81 91 VAL A C 1
ATOM 709 O O . VAL A 1 91 ? -3.975 24.844 2.33 1 98.81 91 VAL A O 1
ATOM 712 N N . GLU A 1 92 ? -2.209 24.141 1.166 1 98.88 92 GLU A N 1
ATOM 713 C CA . GLU A 1 92 ? -1.431 23.688 2.314 1 98.88 92 GLU A CA 1
ATOM 714 C C . GLU A 1 92 ? -0.21 24.578 2.539 1 98.88 92 GLU A C 1
ATOM 716 O O . GLU A 1 92 ? 0.46 24.969 1.583 1 98.88 92 GLU A O 1
ATOM 721 N N . PHE A 1 93 ? 0.03 24.906 3.773 1 98.81 93 PHE A N 1
ATOM 722 C CA . PHE A 1 93 ? 1.18 25.766 4.043 1 98.81 93 PHE A CA 1
ATOM 723 C C . PHE A 1 93 ? 1.772 25.469 5.414 1 98.81 93 PHE A C 1
ATOM 725 O O . PHE A 1 93 ? 1.103 24.875 6.27 1 98.81 93 PHE A O 1
ATOM 732 N N . ASP A 1 94 ? 3.023 25.875 5.598 1 98.75 94 ASP A N 1
ATOM 733 C CA . ASP A 1 94 ? 3.812 25.609 6.793 1 98.75 94 ASP A CA 1
ATOM 734 C C . ASP A 1 94 ? 3.797 26.797 7.746 1 98.75 94 ASP A C 1
ATOM 736 O O . ASP A 1 94 ? 3.832 27.953 7.305 1 98.75 94 ASP A O 1
ATOM 740 N N . ILE A 1 95 ? 3.779 26.484 9.031 1 98.69 95 ILE A N 1
ATOM 741 C CA . ILE A 1 95 ? 3.684 27.562 10.016 1 98.69 95 ILE A CA 1
ATOM 742 C C . ILE A 1 95 ? 4.777 27.391 11.062 1 98.69 95 ILE A C 1
ATOM 744 O O . ILE A 1 95 ? 5.027 26.281 11.539 1 98.69 95 ILE A O 1
ATOM 748 N N . HIS A 1 96 ? 5.438 28.5 11.398 1 98.19 96 HIS A N 1
ATOM 749 C CA . HIS A 1 96 ? 6.344 28.625 12.531 1 98.19 96 HIS A CA 1
ATOM 750 C C . HIS A 1 96 ? 5.988 29.828 13.391 1 98.19 96 HIS A C 1
ATOM 752 O O . HIS A 1 96 ? 5.359 30.781 12.906 1 98.19 96 HIS A O 1
ATOM 758 N N . LEU A 1 97 ? 6.441 29.766 14.641 1 97.5 97 LEU A N 1
ATOM 759 C CA . LEU A 1 97 ? 6.246 30.906 15.523 1 97.5 97 LEU A CA 1
ATOM 760 C C . LEU A 1 97 ? 7.461 31.828 15.508 1 97.5 97 LEU A C 1
ATOM 762 O O . LEU A 1 97 ? 8.602 31.359 15.578 1 97.5 97 LEU A O 1
ATOM 766 N N . SER A 1 98 ? 7.129 33.094 15.398 1 97.75 98 SER A N 1
ATOM 767 C CA . SER A 1 98 ? 8.18 34.094 15.562 1 97.75 98 SER A CA 1
ATOM 768 C C . SER A 1 98 ? 8.547 34.312 17.031 1 97.75 98 SER A C 1
ATOM 770 O O . SER A 1 98 ? 7.898 33.75 17.906 1 97.75 98 SER A O 1
ATOM 772 N N . ALA A 1 99 ? 9.602 35.094 17.234 1 97.38 99 ALA A N 1
ATOM 773 C CA . ALA A 1 99 ? 10.094 35.344 18.594 1 97.38 99 ALA A CA 1
ATOM 774 C C . ALA A 1 99 ? 9.016 36 19.453 1 97.38 99 ALA A C 1
ATOM 776 O O . ALA A 1 99 ? 8.93 35.75 20.656 1 97.38 99 ALA A O 1
ATOM 777 N N . ASP A 1 100 ? 8.203 36.812 18.875 1 97.44 100 ASP A N 1
ATOM 778 C CA . ASP A 1 100 ? 7.168 37.562 19.609 1 97.44 100 ASP A CA 1
ATOM 779 C C . ASP A 1 100 ? 5.844 36.781 19.594 1 97.44 100 ASP A C 1
ATOM 781 O O . ASP A 1 100 ? 4.797 37.344 19.922 1 97.44 100 ASP A O 1
ATOM 785 N N . GLY A 1 101 ? 5.836 35.562 19.094 1 96.25 101 GLY A N 1
ATOM 786 C CA . GLY A 1 101 ? 4.695 34.688 19.25 1 96.25 101 GLY A CA 1
ATOM 787 C C . GLY A 1 101 ? 3.689 34.812 18.109 1 96.25 101 GLY A C 1
ATOM 788 O O . GLY A 1 101 ? 2.525 34.438 18.266 1 96.25 101 GLY A O 1
ATOM 789 N N . VAL A 1 102 ? 4.09 35.375 17.047 1 97.25 102 VAL A N 1
ATOM 790 C CA . VAL A 1 102 ? 3.209 35.531 15.891 1 97.25 102 VAL A CA 1
ATOM 791 C C . VAL A 1 102 ? 3.463 34.375 14.898 1 97.25 102 VAL A C 1
ATOM 793 O O . VAL A 1 102 ? 4.594 34.188 14.445 1 97.25 102 VAL A O 1
ATOM 796 N N . PRO A 1 103 ? 2.439 33.625 14.555 1 98.25 103 PRO A N 1
ATOM 797 C CA . PRO A 1 103 ? 2.633 32.594 13.523 1 98.25 103 PRO A CA 1
ATOM 798 C C . PRO A 1 103 ? 2.891 33.188 12.141 1 98.25 103 PRO A C 1
ATOM 800 O O . PRO A 1 103 ? 2.18 34.094 11.719 1 98.25 103 PRO A O 1
ATOM 803 N N . VAL A 1 104 ? 3.926 32.688 11.477 1 98.44 104 VAL A N 1
ATOM 804 C CA . VAL A 1 104 ? 4.293 33.125 10.125 1 98.44 104 VAL A CA 1
ATOM 805 C C . VAL A 1 104 ? 4.418 31.906 9.219 1 98.44 104 VAL A C 1
ATOM 807 O O . VAL A 1 104 ? 4.613 30.781 9.688 1 98.44 104 VAL A O 1
ATOM 810 N N . LEU A 1 105 ? 4.227 32.094 7.934 1 98.62 105 LEU A N 1
ATOM 811 C CA . LEU A 1 105 ? 4.266 31 6.977 1 98.62 105 LEU A CA 1
ATOM 812 C C . LEU A 1 105 ? 5.672 30.797 6.43 1 98.62 105 LEU A C 1
ATOM 814 O O . LEU A 1 105 ? 6.148 31.609 5.621 1 98.62 105 LEU A O 1
ATOM 818 N N . ILE A 1 106 ? 6.281 29.719 6.816 1 98.06 106 ILE A N 1
ATOM 819 C CA . ILE A 1 106 ? 7.609 29.344 6.344 1 98.06 106 ILE A CA 1
ATOM 820 C C . ILE A 1 106 ? 7.875 27.875 6.652 1 98.06 106 ILE A C 1
ATOM 822 O O . ILE A 1 106 ? 7.488 27.375 7.715 1 98.06 106 ILE A O 1
ATOM 826 N N . HIS A 1 107 ? 8.516 27.203 5.738 1 97.25 107 HIS A N 1
ATOM 827 C CA . HIS A 1 107 ? 8.734 25.766 5.855 1 97.25 107 HIS A CA 1
ATOM 828 C C . HIS A 1 107 ? 9.883 25.469 6.812 1 97.25 107 HIS A C 1
ATOM 830 O O . HIS A 1 107 ? 9.781 24.562 7.648 1 97.25 107 HIS A O 1
ATOM 836 N N . ASP A 1 108 ? 10.945 26.266 6.664 1 96 108 ASP A N 1
ATOM 837 C CA . ASP A 1 108 ? 12.18 25.969 7.391 1 96 108 ASP A CA 1
ATOM 838 C C . ASP A 1 108 ? 12.266 26.781 8.68 1 96 108 ASP A C 1
ATOM 840 O O . ASP A 1 108 ? 11.492 27.719 8.883 1 96 108 ASP A O 1
ATOM 844 N N . GLU A 1 109 ? 13.258 26.422 9.453 1 96.38 109 GLU A N 1
ATOM 845 C CA . GLU A 1 109 ? 13.453 27.125 10.719 1 96.38 109 GLU A CA 1
ATOM 846 C C . GLU A 1 109 ? 14.102 28.484 10.5 1 96.38 109 GLU A C 1
ATOM 848 O O . GLU A 1 109 ? 14.086 29.344 11.391 1 96.38 109 GLU A O 1
ATOM 853 N N . SER A 1 110 ? 14.656 28.625 9.297 1 97.25 110 SER A N 1
ATOM 854 C CA . SER A 1 110 ? 15.273 29.875 8.914 1 97.25 110 SER A CA 1
ATOM 855 C C . SER A 1 110 ? 14.922 30.25 7.477 1 97.25 110 SER A C 1
ATOM 857 O O . SER A 1 110 ? 14.375 29.438 6.734 1 97.25 110 SER A O 1
ATOM 859 N N . THR A 1 111 ? 15.227 31.5 7.121 1 96.81 111 THR A N 1
ATOM 860 C CA . THR A 1 111 ? 14.812 32 5.816 1 96.81 111 THR A CA 1
ATOM 861 C C . THR A 1 111 ? 15.891 31.734 4.77 1 96.81 111 THR A C 1
ATOM 863 O O . THR A 1 111 ? 15.711 32.062 3.592 1 96.81 111 THR A O 1
ATOM 866 N N . GLY A 1 112 ? 16.953 31.094 5.102 1 95.81 112 GLY A N 1
ATOM 867 C CA . GLY A 1 112 ? 18.141 31 4.27 1 95.81 112 GLY A CA 1
ATOM 868 C C . GLY A 1 112 ? 17.875 30.344 2.922 1 95.81 112 GLY A C 1
ATOM 869 O O . GLY A 1 112 ? 18.438 30.766 1.907 1 95.81 112 GLY A O 1
ATOM 870 N N . ARG A 1 113 ? 17.031 29.328 2.799 1 95.31 113 ARG A N 1
ATOM 871 C CA . ARG A 1 113 ? 16.781 28.594 1.56 1 95.31 113 ARG A CA 1
ATOM 872 C C . ARG A 1 113 ? 15.938 29.438 0.595 1 95.31 113 ARG A C 1
ATOM 874 O O . ARG A 1 113 ? 16.172 29.422 -0.614 1 95.31 113 ARG A O 1
ATOM 881 N N . THR A 1 114 ? 15.016 30.25 1.104 1 96.62 114 THR A N 1
ATOM 882 C CA . THR A 1 114 ? 14.016 30.906 0.264 1 96.62 114 THR A CA 1
ATOM 883 C C . THR A 1 114 ? 14.289 32.406 0.152 1 96.62 114 THR A C 1
ATOM 885 O O . THR A 1 114 ? 13.586 33.125 -0.564 1 96.62 114 THR A O 1
ATOM 888 N N . SER A 1 115 ? 15.305 32.906 0.872 1 95.56 115 SER A N 1
ATOM 889 C CA . SER A 1 115 ? 15.625 34.312 0.849 1 95.56 115 SER A CA 1
ATOM 890 C C . SER A 1 115 ? 17.141 34.531 0.754 1 95.56 115 SER A C 1
ATOM 892 O O . SER A 1 115 ? 17.906 33.594 0.745 1 95.56 115 SER A O 1
ATOM 894 N N . LYS A 1 116 ? 17.453 35.812 0.596 1 89.56 116 LYS A N 1
ATOM 895 C CA . LYS A 1 116 ? 18.875 36.156 0.539 1 89.56 116 LYS A CA 1
ATOM 896 C C . LYS A 1 116 ? 19.469 36.281 1.938 1 89.56 116 LYS A C 1
ATOM 898 O O . LYS A 1 116 ? 20.688 36.188 2.111 1 89.56 116 LYS A O 1
ATOM 903 N N . GLU A 1 117 ? 18.625 36.5 2.85 1 93.25 117 GLU A N 1
ATOM 904 C CA . GLU A 1 117 ? 19.047 36.562 4.242 1 93.25 117 GLU A CA 1
ATOM 905 C C . GLU A 1 117 ? 18.703 35.281 5.004 1 93.25 117 GLU A C 1
ATOM 907 O O . GLU A 1 117 ? 17.656 34.688 4.746 1 93.25 117 GLU A O 1
ATOM 912 N N . ASP A 1 118 ? 19.547 34.969 5.926 1 95.69 118 ASP A N 1
ATOM 913 C CA . ASP A 1 118 ? 19.297 33.75 6.73 1 95.69 118 ASP A CA 1
ATOM 914 C C . ASP A 1 118 ? 18.969 34.125 8.172 1 95.69 118 ASP A C 1
ATOM 916 O O . ASP A 1 118 ? 19.844 34.156 9.039 1 95.69 118 ASP A O 1
ATOM 920 N N . ILE A 1 119 ? 17.734 34.344 8.359 1 96.06 119 ILE A N 1
ATOM 921 C CA . ILE A 1 119 ? 17.25 34.719 9.68 1 96.06 119 ILE A CA 1
ATOM 922 C C . ILE A 1 119 ? 16.562 33.531 10.336 1 96.06 119 ILE A C 1
ATOM 924 O O . ILE A 1 119 ? 15.75 32.844 9.711 1 96.06 119 ILE A O 1
ATOM 928 N N . VAL A 1 120 ? 16.938 33.312 11.633 1 97.81 120 VAL A N 1
ATOM 929 C CA . VAL A 1 120 ? 16.281 32.25 12.406 1 97.81 120 VAL A CA 1
ATOM 930 C C . VAL A 1 120 ? 14.914 32.719 12.859 1 97.81 120 VAL A C 1
ATOM 932 O O . VAL A 1 120 ? 14.805 33.719 13.609 1 97.81 120 VAL A O 1
ATOM 935 N N . VAL A 1 121 ? 13.883 32.062 12.539 1 97.81 121 VAL A N 1
ATOM 936 C CA . VAL A 1 121 ? 12.5 32.5 12.695 1 97.81 121 VAL A CA 1
ATOM 937 C C . VAL A 1 121 ? 12.18 32.688 14.18 1 97.81 121 VAL A C 1
ATOM 939 O O . VAL A 1 121 ? 11.648 33.719 14.594 1 97.81 121 VAL A O 1
ATOM 942 N N . LYS A 1 122 ? 12.609 31.719 15 1 97 122 LYS A N 1
ATOM 943 C CA . LYS A 1 122 ? 12.273 31.703 16.422 1 97 122 LYS A CA 1
ATOM 944 C C . LYS A 1 122 ? 13 32.812 17.172 1 97 122 LYS A C 1
ATOM 946 O O . LYS A 1 122 ? 12.688 33.094 18.328 1 97 122 LYS A O 1
ATOM 951 N N . LYS A 1 123 ? 13.914 33.531 16.484 1 97.81 123 LYS A N 1
ATOM 952 C CA . LYS A 1 123 ? 14.727 34.562 17.125 1 97.81 123 LYS A CA 1
ATOM 953 C C . LYS A 1 123 ? 14.398 35.938 16.578 1 97.81 123 LYS A C 1
ATOM 955 O O . LYS A 1 123 ? 14.977 36.938 17.016 1 97.81 123 LYS A O 1
ATOM 960 N N . ALA A 1 124 ? 13.57 36 15.633 1 97.94 124 ALA A N 1
ATOM 961 C CA . ALA A 1 124 ? 13.219 37.25 15 1 97.94 124 ALA A CA 1
ATOM 962 C C . ALA A 1 124 ? 11.727 37.562 15.172 1 97.94 124 ALA A C 1
ATOM 964 O O . ALA A 1 124 ? 10.906 36.656 15.25 1 97.94 124 ALA A O 1
ATOM 965 N N . THR A 1 125 ? 11.414 38.812 15.242 1 98.19 125 THR A N 1
ATOM 966 C CA . THR A 1 125 ? 10.016 39.219 15.32 1 98.19 125 THR A CA 1
ATOM 967 C C . THR A 1 125 ? 9.32 39.031 13.969 1 98.19 125 THR A C 1
ATOM 969 O O . THR A 1 125 ? 9.984 38.906 12.938 1 98.19 125 THR A O 1
ATOM 972 N N . ALA A 1 126 ? 7.988 39.031 14.055 1 97.94 126 ALA A N 1
ATOM 973 C CA . ALA A 1 126 ? 7.211 38.906 12.82 1 97.94 126 ALA A CA 1
ATOM 974 C C . ALA A 1 126 ? 7.523 40.031 11.844 1 97.94 126 ALA A C 1
ATOM 976 O O . ALA A 1 126 ? 7.645 39.812 10.641 1 97.94 126 ALA A O 1
ATOM 977 N N . LYS A 1 127 ? 7.629 41.219 12.383 1 97.56 127 LYS A N 1
ATOM 978 C CA . LYS A 1 127 ? 7.922 42.375 11.547 1 97.56 127 LYS A CA 1
ATOM 979 C C . LYS A 1 127 ? 9.266 42.219 10.844 1 97.56 127 LYS A C 1
ATOM 981 O O . LYS A 1 127 ? 9.383 42.5 9.656 1 97.56 127 LYS A O 1
ATOM 986 N N . GLU A 1 128 ? 10.25 41.75 11.555 1 97 128 GLU A N 1
ATOM 987 C CA . GLU A 1 128 ? 11.57 41.5 10.984 1 97 128 GLU A CA 1
ATOM 988 C C . GLU A 1 128 ? 11.508 40.438 9.883 1 97 128 GLU A C 1
ATOM 990 O O . GLU A 1 128 ? 12.133 40.594 8.836 1 97 128 GLU A O 1
ATOM 995 N N . ILE A 1 129 ? 10.758 39.469 10.094 1 97.5 129 ILE A N 1
ATOM 996 C CA . ILE A 1 129 ? 10.633 38.344 9.164 1 97.5 129 ILE A CA 1
ATOM 997 C C . ILE A 1 129 ? 9.922 38.812 7.895 1 97.5 129 ILE A C 1
ATOM 999 O O . ILE A 1 129 ? 10.344 38.469 6.781 1 97.5 129 ILE A O 1
ATOM 1003 N N . GLN A 1 130 ? 8.898 39.562 8.039 1 96.38 130 GLN A N 1
ATOM 1004 C CA . GLN A 1 130 ? 8.109 40 6.902 1 96.38 130 GLN A CA 1
ATOM 1005 C C . GLN A 1 130 ? 8.906 40.969 6.023 1 96.38 130 GLN A C 1
ATOM 1007 O O . GLN A 1 130 ? 8.594 41.125 4.84 1 96.38 130 GLN A O 1
ATOM 1012 N N . ASN A 1 131 ? 9.898 41.562 6.594 1 94.5 131 ASN A N 1
ATOM 1013 C CA . ASN A 1 131 ? 10.719 42.531 5.867 1 94.5 131 ASN A CA 1
ATOM 1014 C C . ASN A 1 131 ? 11.797 41.844 5.035 1 94.5 131 ASN A C 1
ATOM 1016 O O . ASN A 1 131 ? 12.477 42.469 4.234 1 94.5 131 ASN A O 1
ATOM 1020 N N . VAL A 1 132 ? 11.953 40.594 5.215 1 93.12 132 VAL A N 1
ATOM 1021 C CA . VAL A 1 132 ? 12.914 39.812 4.426 1 93.12 132 VAL A CA 1
ATOM 1022 C C . VAL A 1 132 ? 12.312 39.469 3.066 1 93.12 132 VAL A C 1
ATOM 1024 O O . VAL A 1 132 ? 11.336 38.719 2.984 1 93.12 132 VAL A O 1
ATOM 1027 N N . PRO A 1 133 ? 12.906 40 2.053 1 91.94 133 PRO A N 1
ATOM 1028 C CA . PRO A 1 133 ? 12.375 39.656 0.736 1 91.94 133 PRO A CA 1
ATOM 1029 C C . PRO A 1 133 ? 12.688 38.219 0.347 1 91.94 133 PRO A C 1
ATOM 1031 O O . PRO A 1 133 ? 13.82 37.75 0.519 1 91.94 133 PRO A O 1
ATOM 1034 N N . LEU A 1 134 ? 11.664 37.562 -0.25 1 96.88 134 LEU A N 1
ATOM 1035 C CA . LEU A 1 134 ? 11.859 36.188 -0.743 1 96.88 134 LEU A CA 1
ATOM 1036 C C . LEU A 1 134 ? 12.508 36.188 -2.125 1 96.88 134 LEU A C 1
ATOM 1038 O O . LEU A 1 134 ? 12.43 37.188 -2.844 1 96.88 134 LEU A O 1
ATOM 1042 N N . LYS A 1 135 ? 13.211 35.094 -2.379 1 97.06 135 LYS A N 1
ATOM 1043 C CA . LYS A 1 135 ? 13.719 34.938 -3.74 1 97.06 135 LYS A CA 1
ATOM 1044 C C . LYS A 1 135 ? 12.578 34.938 -4.754 1 97.06 135 LYS A C 1
ATOM 1046 O O . LYS A 1 135 ? 11.508 34.375 -4.508 1 97.06 135 LYS A O 1
ATOM 1051 N N . ILE A 1 136 ? 12.891 35.625 -5.859 1 96.56 136 ILE A N 1
ATOM 1052 C CA . ILE A 1 136 ? 11.891 35.719 -6.914 1 96.56 136 ILE A CA 1
ATOM 1053 C C . ILE A 1 136 ? 11.672 34.375 -7.57 1 96.56 136 ILE A C 1
ATOM 1055 O O . ILE A 1 136 ? 12.633 33.656 -7.867 1 96.56 136 ILE A O 1
ATOM 1059 N N . VAL A 1 137 ? 10.43 34.031 -7.703 1 96.44 137 VAL A N 1
ATOM 1060 C CA . VAL A 1 137 ? 10.039 32.812 -8.406 1 96.44 137 VAL A CA 1
ATOM 1061 C C . VAL A 1 137 ? 9.086 33.156 -9.547 1 96.44 137 VAL A C 1
ATOM 1063 O O . VAL A 1 137 ? 8.031 33.75 -9.32 1 96.44 137 VAL A O 1
ATOM 1066 N N . SER A 1 138 ? 9.469 32.781 -10.766 1 95.75 138 SER A N 1
ATOM 1067 C CA . SER A 1 138 ? 8.664 33.031 -11.961 1 95.75 138 SER A CA 1
ATOM 1068 C C . SER A 1 138 ? 8.266 34.5 -12.07 1 95.75 138 SER A C 1
ATOM 1070 O O . SER A 1 138 ? 7.105 34.812 -12.352 1 95.75 138 SER A O 1
ATOM 1072 N N . GLY A 1 139 ? 9.125 35.312 -11.648 1 96.38 139 GLY A N 1
ATOM 1073 C CA . GLY A 1 139 ? 8.938 36.75 -11.805 1 96.38 139 GLY A CA 1
ATOM 1074 C C . GLY A 1 139 ? 8.102 37.375 -10.695 1 96.38 139 GLY A C 1
ATOM 1075 O O . GLY A 1 139 ? 7.852 38.594 -10.695 1 96.38 139 GLY A O 1
ATOM 1076 N N . ILE A 1 140 ? 7.715 36.625 -9.727 1 96.56 140 ILE A N 1
ATOM 1077 C CA . ILE A 1 140 ? 6.816 37.125 -8.688 1 96.56 140 ILE A CA 1
ATOM 1078 C C . ILE A 1 140 ? 7.605 37.406 -7.41 1 96.56 140 ILE A C 1
ATOM 1080 O O . ILE A 1 140 ? 8.367 36.562 -6.941 1 96.56 140 ILE A O 1
ATOM 1084 N N . LYS A 1 141 ? 7.426 38.562 -6.934 1 95.94 141 LYS A N 1
ATOM 1085 C CA . LYS A 1 141 ? 7.996 38.969 -5.652 1 95.94 141 LYS A CA 1
ATOM 1086 C C . LYS A 1 141 ? 6.98 38.812 -4.523 1 95.94 141 LYS A C 1
ATOM 1088 O O . LYS A 1 141 ? 5.797 39.094 -4.699 1 95.94 141 LYS A O 1
ATOM 1093 N N . SER A 1 142 ? 7.504 38.312 -3.439 1 96.5 142 SER A N 1
ATOM 1094 C CA . SER A 1 142 ? 6.602 38.125 -2.309 1 96.5 142 SER A CA 1
ATOM 1095 C C . SER A 1 142 ? 7.336 38.281 -0.981 1 96.5 142 SER A C 1
ATOM 1097 O O . SER A 1 142 ? 8.555 38.438 -0.957 1 96.5 142 SER A O 1
ATOM 1099 N N . ALA A 1 143 ? 6.562 38.281 0.028 1 96.19 143 ALA A N 1
ATOM 1100 C CA . ALA A 1 143 ? 7.066 38.312 1.398 1 96.19 143 ALA A CA 1
ATOM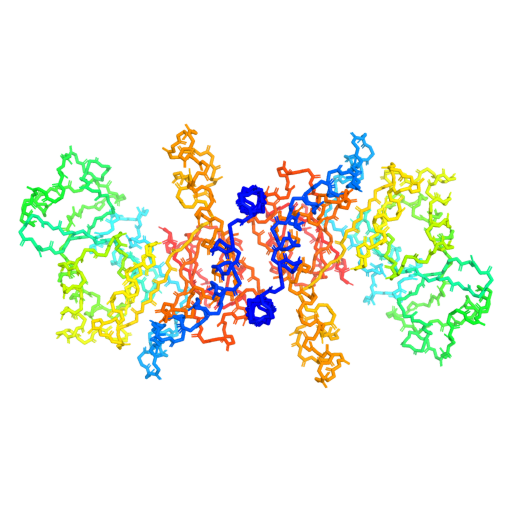 1101 C C . ALA A 1 143 ? 6.387 37.25 2.252 1 96.19 143 ALA A C 1
ATOM 1103 O O . ALA A 1 143 ? 5.344 36.719 1.874 1 96.19 143 ALA A O 1
ATOM 1104 N N . ILE A 1 144 ? 7.004 36.969 3.35 1 98.06 144 ILE A N 1
ATOM 1105 C CA . ILE A 1 144 ? 6.457 35.969 4.254 1 98.06 144 ILE A CA 1
ATOM 1106 C C . ILE A 1 144 ? 5.223 36.531 4.957 1 98.06 144 ILE A C 1
ATOM 1108 O O . ILE A 1 144 ? 5.309 37.531 5.676 1 98.06 144 ILE A O 1
ATOM 1112 N N . PRO A 1 145 ? 4.086 35.938 4.762 1 98.44 145 PRO A N 1
ATOM 1113 C CA . PRO A 1 145 ? 2.893 36.438 5.441 1 98.44 145 PRO A CA 1
ATOM 1114 C C . PRO A 1 145 ? 2.732 35.906 6.855 1 98.44 145 PRO A C 1
ATOM 1116 O O . PRO A 1 145 ? 3.371 34.906 7.207 1 98.44 145 PRO A O 1
ATOM 1119 N N . THR A 1 146 ? 1.947 36.594 7.645 1 98.44 146 THR A N 1
ATOM 1120 C CA . THR A 1 146 ? 1.478 36.031 8.898 1 98.44 146 THR A CA 1
ATOM 1121 C C . THR A 1 146 ? 0.329 35.031 8.656 1 98.44 146 THR A C 1
ATOM 1123 O O . THR A 1 146 ? -0.295 35.062 7.594 1 98.44 146 THR A O 1
ATOM 1126 N N . LEU A 1 147 ? 0.091 34.219 9.641 1 98.69 147 LEU A N 1
ATOM 1127 C CA . LEU A 1 147 ? -1.046 33.312 9.547 1 98.69 147 LEU A CA 1
ATOM 1128 C C . LEU A 1 147 ? -2.354 34.094 9.422 1 98.69 147 LEU A C 1
ATOM 1130 O O . LEU A 1 147 ? -3.236 33.688 8.648 1 98.69 147 LEU A O 1
ATOM 1134 N N . ALA A 1 148 ? -2.488 35.156 10.188 1 98.38 148 ALA A N 1
ATOM 1135 C CA . ALA A 1 148 ? -3.701 35.969 10.141 1 98.38 148 ALA A CA 1
ATOM 1136 C C . ALA A 1 148 ? -3.965 36.5 8.727 1 98.38 148 ALA A C 1
ATOM 1138 O O . ALA A 1 148 ? -5.098 36.438 8.242 1 98.38 148 ALA A O 1
ATOM 1139 N N . GLU A 1 149 ? -2.928 36.969 8.078 1 98.44 149 GLU A N 1
ATOM 1140 C CA . GLU A 1 149 ? -3.043 37.469 6.707 1 98.44 149 GLU A CA 1
ATOM 1141 C C . GLU A 1 149 ? -3.447 36.344 5.754 1 98.44 149 GLU A C 1
ATOM 1143 O O . GLU A 1 149 ? -4.297 36.531 4.883 1 98.44 149 GLU A O 1
ATOM 1148 N N . ALA A 1 150 ? -2.832 35.25 5.926 1 98.81 150 ALA A N 1
ATOM 1149 C CA . ALA A 1 150 ? -3.117 34.094 5.078 1 98.81 150 ALA A CA 1
ATOM 1150 C C . ALA A 1 150 ? -4.562 33.625 5.25 1 98.81 150 ALA A C 1
ATOM 1152 O O . ALA A 1 150 ? -5.254 33.344 4.27 1 98.81 150 ALA A O 1
ATOM 1153 N N . VAL A 1 151 ? -4.996 33.531 6.453 1 98.81 151 VAL A N 1
ATOM 1154 C CA . VAL A 1 151 ? -6.352 33.094 6.766 1 98.81 151 VAL A CA 1
ATOM 1155 C C . VAL A 1 151 ? -7.367 34.062 6.184 1 98.81 151 VAL A C 1
ATOM 1157 O O . VAL A 1 151 ? -8.359 33.656 5.578 1 98.81 151 VAL A O 1
ATOM 1160 N N . ASP A 1 152 ? -7.102 35.312 6.383 1 98.75 152 ASP A N 1
ATOM 1161 C CA . ASP A 1 152 ? -8.008 36.344 5.848 1 98.75 152 ASP A CA 1
ATOM 1162 C C . ASP A 1 152 ? -8.125 36.219 4.328 1 98.75 152 ASP A C 1
ATOM 1164 O O . ASP A 1 152 ? -9.227 36.281 3.781 1 98.75 152 ASP A O 1
ATOM 1168 N N . TRP A 1 153 ? -7.031 36.062 3.697 1 98.75 153 TRP A N 1
ATOM 1169 C CA . TRP A 1 153 ? -7.059 35.906 2.246 1 98.75 153 TRP A CA 1
ATOM 1170 C C . TRP A 1 153 ? -7.855 34.656 1.844 1 98.75 153 TRP A C 1
ATOM 1172 O O . TRP A 1 153 ? -8.68 34.719 0.928 1 98.75 153 TRP A O 1
ATOM 1182 N N . CYS A 1 154 ? -7.602 33.562 2.498 1 98.81 154 CYS A N 1
ATOM 1183 C CA . CYS A 1 154 ? -8.266 32.281 2.16 1 98.81 154 CYS A CA 1
ATOM 1184 C C . CYS A 1 154 ? -9.773 32.406 2.363 1 98.81 154 CYS A C 1
ATOM 1186 O O . CYS A 1 154 ? -10.555 31.922 1.537 1 98.81 154 CYS A O 1
ATOM 1188 N N . LEU A 1 155 ? -10.164 33.031 3.428 1 98.56 155 LEU A N 1
ATOM 1189 C CA . LEU A 1 155 ? -11.586 33.219 3.695 1 98.56 155 LEU A CA 1
ATOM 1190 C C . LEU A 1 155 ? -12.234 34.094 2.625 1 98.56 155 LEU A C 1
ATOM 1192 O O . LEU A 1 155 ? -13.312 33.75 2.117 1 98.56 155 LEU A O 1
ATOM 1196 N N . GLN A 1 156 ? -11.539 35.156 2.301 1 98.31 156 GLN A N 1
ATOM 1197 C CA . GLN A 1 156 ? -12.055 36.062 1.296 1 98.31 156 GLN A CA 1
ATOM 1198 C C . GLN A 1 156 ? -12.172 35.406 -0.065 1 98.31 156 GLN A C 1
ATOM 1200 O O . GLN A 1 156 ? -13.031 35.75 -0.873 1 98.31 156 GLN A O 1
ATOM 1205 N N . ASN A 1 157 ? -11.391 34.438 -0.285 1 98.44 157 ASN A N 1
ATOM 1206 C CA . ASN A 1 157 ? -11.336 33.781 -1.598 1 98.44 157 ASN A CA 1
ATOM 1207 C C . ASN A 1 157 ? -11.922 32.375 -1.559 1 98.44 157 ASN A C 1
ATOM 1209 O O . ASN A 1 157 ? -11.758 31.609 -2.508 1 98.44 157 ASN A O 1
ATOM 1213 N N . ASN A 1 158 ? -12.523 31.984 -0.521 1 97.62 158 ASN A N 1
ATOM 1214 C CA . ASN A 1 158 ? -13.188 30.703 -0.336 1 97.62 158 ASN A CA 1
ATOM 1215 C C . ASN A 1 158 ? -12.234 29.547 -0.562 1 97.62 158 ASN A C 1
ATOM 1217 O O . ASN A 1 158 ? -12.539 28.625 -1.32 1 97.62 158 ASN A O 1
ATOM 1221 N N . MET A 1 159 ? -11.062 29.625 0.007 1 98.44 159 MET A N 1
ATOM 1222 C CA . MET A 1 159 ? -10.062 28.562 -0.04 1 98.44 159 MET A CA 1
ATOM 1223 C C . MET A 1 159 ? -10.008 27.797 1.279 1 98.44 159 MET A C 1
ATOM 1225 O O . MET A 1 159 ? -10.07 28.406 2.352 1 98.44 159 MET A O 1
ATOM 1229 N N . LYS A 1 160 ? -10.031 26.5 1.187 1 98.81 160 LYS A N 1
ATOM 1230 C CA . LYS A 1 160 ? -9.781 25.672 2.365 1 98.81 160 LYS A CA 1
ATOM 1231 C C . LYS A 1 160 ? -8.289 25.609 2.689 1 98.81 160 LYS A C 1
ATOM 1233 O O . LYS A 1 160 ? -7.453 25.969 1.855 1 98.81 160 LYS A O 1
ATOM 1238 N N . MET A 1 161 ? -8.016 25.203 3.943 1 98.94 161 MET A N 1
ATOM 1239 C CA . MET A 1 161 ? -6.633 25.328 4.387 1 98.94 161 MET A CA 1
ATOM 1240 C C . MET A 1 161 ? -6.172 24.078 5.125 1 98.94 161 MET A C 1
ATOM 1242 O O . MET A 1 161 ? -6.941 23.484 5.883 1 98.94 161 MET A O 1
ATOM 1246 N N . ILE A 1 162 ? -4.93 23.672 4.879 1 98.94 162 ILE A N 1
ATOM 1247 C CA . ILE A 1 162 ? -4.219 22.734 5.75 1 98.94 162 ILE A CA 1
ATOM 1248 C C . ILE A 1 162 ? -3.045 23.438 6.418 1 98.94 162 ILE A C 1
ATOM 1250 O O . ILE A 1 162 ? -2.146 23.953 5.738 1 98.94 162 ILE A O 1
ATOM 1254 N N . PHE A 1 163 ? -3.119 23.516 7.734 1 98.88 163 PHE A N 1
ATOM 1255 C CA . PHE A 1 163 ? -2.033 24.047 8.555 1 98.88 163 PHE A CA 1
ATOM 1256 C C . PHE A 1 163 ? -1.016 22.953 8.867 1 98.88 163 PHE A C 1
ATOM 1258 O O . PHE A 1 163 ? -1.301 22.031 9.641 1 98.88 163 PHE A O 1
ATOM 1265 N N . ASP A 1 164 ? 0.132 23.047 8.297 1 98.62 164 ASP A N 1
ATOM 1266 C CA . ASP A 1 164 ? 1.188 22.078 8.578 1 98.62 164 ASP A CA 1
ATOM 1267 C C . ASP A 1 164 ? 2.146 22.609 9.648 1 98.62 164 ASP A C 1
ATOM 1269 O O . ASP A 1 164 ? 2.842 23.609 9.43 1 98.62 164 ASP A O 1
ATOM 1273 N N . ILE A 1 165 ? 2.184 21.984 10.727 1 97.19 165 ILE A N 1
ATOM 1274 C CA . ILE A 1 165 ? 3.092 22.422 11.789 1 97.19 165 ILE A CA 1
ATOM 1275 C C . ILE A 1 165 ? 4.016 21.266 12.18 1 97.19 165 ILE A C 1
ATOM 1277 O O . ILE A 1 165 ? 3.713 20.094 11.906 1 97.19 165 ILE A O 1
ATOM 1281 N N . LYS A 1 166 ? 5.129 21.562 12.797 1 90.88 166 LYS A N 1
ATOM 1282 C CA . LYS A 1 166 ? 6.199 20.594 12.992 1 90.88 166 LYS A CA 1
ATOM 1283 C C . LYS A 1 166 ? 6.109 19.938 14.375 1 90.88 166 LYS A C 1
ATOM 1285 O O . LYS A 1 166 ? 6.402 18.75 14.523 1 90.88 166 LYS A O 1
ATOM 1290 N N . ASP A 1 167 ? 5.785 20.75 15.312 1 88.56 167 ASP A N 1
ATOM 1291 C CA . ASP A 1 167 ? 5.801 20.188 16.656 1 88.56 167 ASP A CA 1
ATOM 1292 C C . ASP A 1 167 ? 4.59 20.656 17.453 1 88.56 167 ASP A C 1
ATOM 1294 O O . ASP A 1 167 ? 3.811 21.484 17 1 88.56 167 ASP A O 1
ATOM 1298 N N . ALA A 1 168 ? 4.484 20.047 18.609 1 92.06 168 ALA A N 1
ATOM 1299 C CA . ALA A 1 168 ? 3.328 20.312 19.469 1 92.06 168 ALA A CA 1
ATOM 1300 C C . ALA A 1 168 ? 3.648 21.359 20.531 1 92.06 168 ALA A C 1
ATOM 1302 O O . ALA A 1 168 ? 3.303 21.203 21.703 1 92.06 168 ALA A O 1
ATOM 1303 N N . ASP A 1 169 ? 4.293 22.359 20.047 1 93.44 169 ASP A N 1
ATOM 1304 C CA . ASP A 1 169 ? 4.5 23.5 20.938 1 93.44 169 ASP A CA 1
ATOM 1305 C C . ASP A 1 169 ? 3.17 24.031 21.453 1 93.44 169 ASP A C 1
ATOM 1307 O O . ASP A 1 169 ? 2.307 24.438 20.672 1 93.44 169 ASP A O 1
ATOM 1311 N N . PRO A 1 170 ? 3.018 24.078 22.797 1 94.88 170 PRO A N 1
ATOM 1312 C CA . PRO A 1 170 ? 1.74 24.5 23.375 1 94.88 170 PRO A CA 1
ATOM 1313 C C . PRO A 1 170 ? 1.323 25.906 22.906 1 94.88 170 PRO A C 1
ATOM 1315 O O . PRO A 1 170 ? 0.136 26.156 22.688 1 94.88 170 PRO A O 1
ATOM 1318 N N . LYS A 1 171 ? 2.281 26.781 22.828 1 96.06 171 LYS A N 1
ATOM 1319 C CA . LYS A 1 171 ? 1.969 28.125 22.359 1 96.06 171 LYS A CA 1
ATOM 1320 C C . LYS A 1 171 ? 1.425 28.109 20.938 1 96.06 171 LYS A C 1
ATOM 1322 O O . LYS A 1 171 ? 0.464 28.812 20.625 1 96.06 171 LYS A O 1
ATOM 1327 N N . MET A 1 172 ? 2.014 27.344 20.094 1 97.12 172 MET A N 1
ATOM 1328 C CA . MET A 1 172 ? 1.554 27.188 18.719 1 97.12 172 MET A CA 1
ATOM 1329 C C . MET A 1 172 ? 0.143 26.625 18.672 1 97.12 172 MET A C 1
ATOM 1331 O O . MET A 1 172 ? -0.727 27.141 17.969 1 97.12 172 MET A O 1
ATOM 1335 N N . ILE A 1 173 ? -0.082 25.562 19.406 1 97.88 173 ILE A N 1
ATOM 1336 C CA . ILE A 1 173 ? -1.373 24.875 19.406 1 97.88 173 ILE A CA 1
ATOM 1337 C C . ILE A 1 173 ? -2.459 25.844 19.891 1 97.88 173 ILE A C 1
ATOM 1339 O O . ILE A 1 173 ? -3.545 25.906 19.312 1 97.88 173 ILE A O 1
ATOM 1343 N N . GLN A 1 174 ? -2.143 26.562 20.938 1 96.88 174 GLN A N 1
ATOM 1344 C CA . GLN A 1 174 ? -3.105 27.531 21.453 1 96.88 174 GLN A CA 1
ATOM 1345 C C . GLN A 1 174 ? -3.402 28.625 20.438 1 96.88 174 GLN A C 1
ATOM 1347 O O . GLN A 1 174 ? -4.555 29.031 20.281 1 96.88 174 GLN A O 1
ATOM 1352 N N . CYS A 1 175 ? -2.381 29.078 19.781 1 96.81 175 CYS A N 1
ATOM 1353 C CA . CYS A 1 175 ? -2.547 30.109 18.75 1 96.81 175 CYS A CA 1
ATOM 1354 C C . CYS A 1 175 ? -3.451 29.609 17.641 1 96.81 175 CYS A C 1
ATOM 1356 O O . CYS A 1 175 ? -4.363 30.312 17.203 1 96.81 175 CYS A O 1
ATOM 1358 N N . LEU A 1 176 ? -3.223 28.422 17.203 1 98.38 176 LEU A N 1
ATOM 1359 C CA . LEU A 1 176 ? -3.994 27.844 16.094 1 98.38 176 LEU A CA 1
ATOM 1360 C C . LEU A 1 176 ? -5.438 27.594 16.516 1 98.38 176 LEU A C 1
ATOM 1362 O O . LEU A 1 176 ? -6.367 27.875 15.766 1 98.38 176 LEU A O 1
ATOM 1366 N N . ALA A 1 177 ? -5.578 27.031 17.703 1 98.19 177 ALA A N 1
ATOM 1367 C CA . ALA A 1 177 ? -6.926 26.797 18.203 1 98.19 177 ALA A CA 1
ATOM 1368 C C . ALA A 1 177 ? -7.707 28.094 18.312 1 98.19 177 ALA A C 1
ATOM 1370 O O . ALA A 1 177 ? -8.891 28.156 17.969 1 98.19 177 ALA A O 1
ATOM 1371 N N . SER A 1 178 ? -7.043 29.125 18.781 1 98.06 178 SER A N 1
ATOM 1372 C CA . SER A 1 178 ? -7.676 30.422 18.938 1 98.06 178 SER A CA 1
ATOM 1373 C C . SER A 1 178 ? -8.102 31 17.594 1 98.06 178 SER A C 1
ATOM 1375 O O . SER A 1 178 ? -9.195 31.562 17.469 1 98.06 178 SER A O 1
ATOM 1377 N N . ILE A 1 179 ? -7.277 30.891 16.609 1 98.19 179 ILE A N 1
ATOM 1378 C CA . ILE A 1 179 ? -7.598 31.422 15.289 1 98.19 179 ILE A CA 1
ATOM 1379 C C . ILE A 1 179 ? -8.75 30.625 14.672 1 98.19 179 ILE A C 1
ATOM 1381 O O . ILE A 1 179 ? -9.625 31.203 14.023 1 98.19 179 ILE A O 1
ATOM 1385 N N . VAL A 1 180 ? -8.773 29.328 14.82 1 98.69 180 VAL A N 1
ATOM 1386 C CA . VAL A 1 180 ? -9.852 28.484 14.305 1 98.69 180 VAL A CA 1
ATOM 1387 C C . VAL A 1 180 ? -11.18 28.922 14.938 1 98.69 180 VAL A C 1
ATOM 1389 O O . VAL A 1 180 ? -12.188 29.062 14.234 1 98.69 180 VAL A O 1
ATOM 1392 N N . LYS A 1 181 ? -11.102 29.172 16.219 1 98.12 181 LYS A N 1
ATOM 1393 C CA . LYS A 1 181 ? -12.305 29.562 16.953 1 98.12 181 LYS A CA 1
ATOM 1394 C C . LYS A 1 181 ? -12.75 30.969 16.562 1 98.12 181 LYS A C 1
ATOM 1396 O O . LYS A 1 181 ? -13.914 31.188 16.219 1 98.12 181 LYS A O 1
ATOM 1401 N N . SER A 1 182 ? -11.852 31.906 16.594 1 98.12 182 SER A N 1
ATOM 1402 C CA . SER A 1 182 ? -12.195 33.312 16.391 1 98.12 182 SER A CA 1
ATOM 1403 C C . SER A 1 182 ? -12.664 33.562 14.961 1 98.12 182 SER A C 1
ATOM 1405 O O . SER A 1 182 ? -13.539 34.406 14.734 1 98.12 182 SER A O 1
ATOM 1407 N N . LYS A 1 183 ? -12.141 32.812 14.008 1 98.25 183 LYS A N 1
ATOM 1408 C CA . LYS A 1 183 ? -12.484 33 12.602 1 98.25 183 LYS A CA 1
ATOM 1409 C C . LYS A 1 183 ? -13.438 31.906 12.109 1 98.25 183 LYS A C 1
ATOM 1411 O O . LYS A 1 183 ? -13.734 31.844 10.914 1 98.25 183 LYS A O 1
ATOM 1416 N N . ASN A 1 184 ? -13.859 31.031 12.938 1 98.12 184 ASN A N 1
ATOM 1417 C CA . ASN A 1 184 ? -14.773 29.938 12.641 1 98.12 184 ASN A CA 1
ATOM 1418 C C . ASN A 1 184 ? -14.266 29.094 11.477 1 98.12 184 ASN A C 1
ATOM 1420 O O . ASN A 1 184 ? -14.969 28.891 10.484 1 98.12 184 ASN A O 1
ATOM 1424 N N . LEU A 1 185 ? -13.102 28.547 11.656 1 98.75 185 LEU A N 1
ATOM 1425 C CA . LEU A 1 185 ? -12.445 27.797 10.594 1 98.75 185 LEU A CA 1
ATOM 1426 C C . LEU A 1 185 ? -12.727 26.297 10.734 1 98.75 185 LEU A C 1
ATOM 1428 O O . LEU A 1 185 ? -12.047 25.469 10.117 1 98.75 185 LEU A O 1
ATOM 1432 N N . TYR A 1 186 ? -13.719 25.875 11.438 1 98.69 186 TYR A N 1
ATOM 1433 C CA . TYR A 1 186 ? -13.961 24.469 11.781 1 98.69 186 TYR A CA 1
ATOM 1434 C C . TYR A 1 186 ? -14.25 23.656 10.531 1 98.69 186 TYR A C 1
ATOM 1436 O O . TYR A 1 186 ? -13.922 22.469 10.469 1 98.69 186 TYR A O 1
ATOM 1444 N N . ALA A 1 187 ? -14.781 24.25 9.5 1 98.44 187 ALA A N 1
ATOM 1445 C CA . ALA A 1 187 ? -15.07 23.562 8.25 1 98.44 187 ALA A CA 1
ATOM 1446 C C . ALA A 1 187 ? -14.125 24 7.137 1 98.44 187 ALA A C 1
ATOM 1448 O O . ALA A 1 187 ? -14.336 23.688 5.965 1 98.44 187 ALA A O 1
ATOM 1449 N N . LYS A 1 188 ? -13.07 24.766 7.512 1 98.56 188 LYS A N 1
ATOM 1450 C CA . LYS A 1 188 ? -12.266 25.406 6.473 1 98.56 188 LYS A CA 1
ATOM 1451 C C . LYS A 1 188 ? -10.781 25.109 6.668 1 98.56 188 LYS A C 1
ATOM 1453 O O . LYS A 1 188 ? -9.969 25.359 5.781 1 98.56 188 LYS A O 1
ATOM 1458 N N . ALA A 1 189 ? -10.477 24.469 7.832 1 98.81 189 ALA A N 1
ATOM 1459 C CA . ALA A 1 189 ? -9.055 24.25 8.086 1 98.81 189 ALA A CA 1
ATOM 1460 C C . ALA A 1 189 ? -8.828 22.906 8.781 1 98.81 189 ALA A C 1
ATOM 1462 O O . ALA A 1 189 ? -9.648 22.484 9.602 1 98.81 189 ALA A O 1
ATOM 1463 N N . VAL A 1 190 ? -7.746 22.234 8.438 1 98.88 190 VAL A N 1
ATOM 1464 C CA . VAL A 1 190 ? -7.23 21.047 9.109 1 98.88 190 VAL A CA 1
ATOM 1465 C C . VAL A 1 190 ? -5.828 21.328 9.648 1 98.88 190 VAL A C 1
ATOM 1467 O O . VAL A 1 190 ? -4.984 21.891 8.945 1 98.88 190 VAL A O 1
ATOM 1470 N N . ILE A 1 191 ? -5.621 21.047 10.883 1 98.88 191 ILE A N 1
ATOM 1471 C CA . ILE A 1 191 ? -4.27 21.094 11.438 1 98.88 191 ILE A CA 1
ATOM 1472 C C . ILE A 1 191 ? -3.598 19.734 11.289 1 98.88 191 ILE A C 1
ATOM 1474 O O . ILE A 1 191 ? -4.074 18.734 11.836 1 98.88 191 ILE A O 1
ATOM 1478 N N . SER A 1 192 ? -2.471 19.688 10.594 1 98.75 192 SER A N 1
ATOM 1479 C CA . SER A 1 192 ? -1.798 18.438 10.297 1 98.75 192 SER A CA 1
ATOM 1480 C C . SER A 1 192 ? -0.315 18.5 10.648 1 98.75 192 SER A C 1
ATOM 1482 O O . SER A 1 192 ? 0.263 19.594 10.703 1 98.75 192 SER A O 1
ATOM 1484 N N . SER A 1 193 ? 0.26 17.328 10.953 1 98.62 193 SER A N 1
ATOM 1485 C CA . SER A 1 193 ? 1.67 17.266 11.32 1 98.62 193 SER A CA 1
ATOM 1486 C C . SER A 1 193 ? 2.215 15.852 11.172 1 98.62 193 SER A C 1
ATOM 1488 O O . SER A 1 193 ? 1.46 14.883 11.242 1 98.62 193 SER A O 1
ATOM 1490 N N . PHE A 1 194 ? 3.521 15.773 10.992 1 97.81 194 PHE A N 1
ATOM 1491 C CA . PHE A 1 194 ? 4.207 14.484 11.047 1 97.81 194 PHE A CA 1
ATOM 1492 C C . PHE A 1 194 ? 4.277 13.977 12.484 1 97.81 194 PHE A C 1
ATOM 1494 O O . PHE A 1 194 ? 4.496 12.789 12.719 1 97.81 194 PHE A O 1
ATOM 1501 N N . ASN A 1 195 ? 4.172 14.883 13.367 1 97 195 ASN A N 1
ATOM 1502 C CA . ASN A 1 195 ? 4.215 14.578 14.797 1 97 195 ASN A CA 1
ATOM 1503 C C . ASN A 1 195 ? 2.832 14.219 15.328 1 97 195 ASN A C 1
ATOM 1505 O O . ASN A 1 195 ? 1.972 15.086 15.477 1 97 195 ASN A O 1
ATOM 1509 N N . PRO A 1 196 ? 2.652 12.953 15.672 1 97.44 196 PRO A N 1
ATOM 1510 C CA . PRO A 1 196 ? 1.331 12.523 16.141 1 97.44 196 PRO A CA 1
ATOM 1511 C C . PRO A 1 196 ? 0.868 13.281 17.375 1 97.44 196 PRO A C 1
ATOM 1513 O O . PRO A 1 196 ? -0.336 13.391 17.625 1 97.44 196 PRO A O 1
ATOM 1516 N N . CYS A 1 197 ? 1.788 13.812 18.125 1 97.19 197 CYS A N 1
ATOM 1517 C CA . CYS A 1 197 ? 1.425 14.531 19.344 1 97.19 197 CYS A CA 1
ATOM 1518 C C . CYS A 1 197 ? 0.634 15.789 19.016 1 97.19 197 CYS A C 1
ATOM 1520 O O . CYS A 1 197 ? -0.11 16.297 19.859 1 97.19 197 CYS A O 1
ATOM 1522 N N . VAL A 1 198 ? 0.813 16.297 17.844 1 98.12 198 VAL A N 1
ATOM 1523 C CA . VAL A 1 198 ? 0.106 17.516 17.453 1 98.12 198 VAL A CA 1
ATOM 1524 C C . VAL A 1 198 ? -1.395 17.234 17.391 1 98.12 198 VAL A C 1
ATOM 1526 O O . VAL A 1 198 ? -2.188 17.875 18.078 1 98.12 198 VAL A O 1
ATOM 1529 N N . ALA A 1 199 ? -1.751 16.25 16.609 1 98.44 199 ALA A N 1
ATOM 1530 C CA . ALA A 1 199 ? -3.166 15.906 16.484 1 98.44 199 ALA A CA 1
ATOM 1531 C C . ALA A 1 199 ? -3.756 15.562 17.859 1 98.44 199 ALA A C 1
ATOM 1533 O O . ALA A 1 199 ? -4.867 15.984 18.188 1 98.44 199 ALA A O 1
ATOM 1534 N N . PHE A 1 200 ? -2.963 14.781 18.594 1 97.81 200 PHE A N 1
ATOM 1535 C CA . PHE A 1 200 ? -3.422 14.367 19.922 1 97.81 200 PHE A CA 1
ATOM 1536 C C . PHE A 1 200 ? -3.732 15.57 20.797 1 97.81 200 PHE A C 1
ATOM 1538 O O . PHE A 1 200 ? -4.805 15.648 21.391 1 97.81 200 PHE A O 1
ATOM 1545 N N . THR A 1 201 ? -2.863 16.531 20.828 1 97.94 201 THR A N 1
ATOM 1546 C CA . THR A 1 201 ? -2.973 17.688 21.703 1 97.94 201 THR A CA 1
ATOM 1547 C C . THR A 1 201 ? -4.055 18.641 21.203 1 97.94 201 THR A C 1
ATOM 1549 O O . THR A 1 201 ? -4.82 19.188 22 1 97.94 201 THR A O 1
ATOM 1552 N N . VAL A 1 202 ? -4.152 18.859 19.922 1 98.5 202 VAL A N 1
ATOM 1553 C CA . VAL A 1 202 ? -5.164 19.75 19.359 1 98.5 202 VAL A CA 1
ATOM 1554 C C . VAL A 1 202 ? -6.559 19.25 19.734 1 98.5 202 VAL A C 1
ATOM 1556 O O . VAL A 1 202 ? -7.402 20.047 20.172 1 98.5 202 VAL A O 1
ATOM 1559 N N . LYS A 1 203 ? -6.75 17.938 19.625 1 98.12 203 LYS A N 1
ATOM 1560 C CA . LYS A 1 203 ? -8.047 17.344 19.953 1 98.12 203 LYS A CA 1
ATOM 1561 C C . LYS A 1 203 ? -8.375 17.531 21.422 1 98.12 203 LYS A C 1
ATOM 1563 O O . LYS A 1 203 ? -9.539 17.703 21.797 1 98.12 203 LYS A O 1
ATOM 1568 N N . ARG A 1 204 ? -7.379 17.578 22.219 1 96.62 204 ARG A N 1
ATOM 1569 C CA . ARG A 1 204 ? -7.586 17.766 23.656 1 96.62 204 ARG A CA 1
ATOM 1570 C C . ARG A 1 204 ? -7.965 19.219 23.969 1 96.62 204 ARG A C 1
ATOM 1572 O O . ARG A 1 204 ? -8.719 19.484 24.906 1 96.62 204 ARG A O 1
ATOM 1579 N N . VAL A 1 205 ? -7.488 20.094 23.188 1 97.31 205 VAL A N 1
ATOM 1580 C CA . VAL A 1 205 ? -7.773 21.516 23.375 1 97.31 205 VAL A CA 1
ATOM 1581 C C . VAL A 1 205 ? -9.164 21.828 22.828 1 97.31 205 VAL A C 1
ATOM 1583 O O . VAL A 1 205 ? -9.93 22.562 23.469 1 97.31 205 VAL A O 1
ATOM 1586 N N . ASP A 1 206 ? -9.461 21.328 21.688 1 97.81 206 ASP A N 1
ATOM 1587 C CA . ASP A 1 206 ? -10.758 21.516 21.031 1 97.81 206 ASP A CA 1
ATOM 1588 C C . ASP A 1 206 ? -11.094 20.344 20.125 1 97.81 206 ASP A C 1
ATOM 1590 O O . ASP A 1 206 ? -10.57 20.234 19.016 1 97.81 206 ASP A O 1
ATOM 1594 N N . LYS A 1 207 ? -12.008 19.547 20.5 1 97.12 207 LYS A N 1
ATOM 1595 C CA . LYS A 1 207 ? -12.344 18.281 19.844 1 97.12 207 LYS A CA 1
ATOM 1596 C C . LYS A 1 207 ? -12.992 18.531 18.484 1 97.12 207 LYS A C 1
ATOM 1598 O O . LYS A 1 207 ? -13.125 17.625 17.672 1 97.12 207 LYS A O 1
ATOM 1603 N N . ASN A 1 208 ? -13.406 19.766 18.234 1 98.19 208 ASN A N 1
ATOM 1604 C CA . ASN A 1 208 ? -14.133 20.062 17 1 98.19 208 ASN A CA 1
ATOM 1605 C C . ASN A 1 208 ? -13.188 20.531 15.891 1 98.19 208 ASN A C 1
ATOM 1607 O O . ASN A 1 208 ? -13.602 20.719 14.75 1 98.19 208 ASN A O 1
ATOM 1611 N N . ILE A 1 209 ? -11.914 20.719 16.203 1 98.75 209 ILE A N 1
ATOM 1612 C CA . ILE A 1 209 ? -10.938 21.094 15.188 1 98.75 209 ILE A CA 1
ATOM 1613 C C . ILE A 1 209 ? -10.555 19.875 14.352 1 98.75 209 ILE A C 1
ATOM 1615 O O . ILE A 1 209 ? -10.266 18.812 14.898 1 98.75 209 ILE A O 1
ATOM 1619 N N . LEU A 1 210 ? -10.641 20.016 13.031 1 98.88 210 LEU A N 1
ATOM 1620 C CA . LEU A 1 210 ? -10.18 18.953 12.148 1 98.88 210 LEU A CA 1
ATOM 1621 C C . LEU A 1 210 ? -8.672 18.766 12.258 1 98.88 210 LEU A C 1
ATOM 1623 O O . LEU A 1 210 ? -7.922 19.75 12.227 1 98.88 210 LEU A O 1
ATOM 1627 N N . THR A 1 211 ? -8.227 17.516 12.43 1 98.81 211 THR A N 1
ATOM 1628 C CA . THR A 1 211 ? -6.805 17.219 12.531 1 98.81 211 THR A CA 1
ATOM 1629 C C . THR A 1 211 ? -6.402 16.172 11.5 1 98.81 211 THR A C 1
ATOM 1631 O O . THR A 1 211 ? -7.25 15.438 10.992 1 98.81 211 THR A O 1
ATOM 1634 N N . GLY A 1 212 ? -5.141 16.219 11.141 1 98.81 212 GLY A N 1
ATOM 1635 C CA . GLY A 1 212 ? -4.555 15.242 10.242 1 98.81 212 GLY A CA 1
ATOM 1636 C C . GLY A 1 212 ? -3.215 14.719 10.727 1 98.81 212 GLY A C 1
ATOM 1637 O O . GLY A 1 212 ? -2.553 15.352 11.547 1 98.81 212 GLY A O 1
ATOM 1638 N N . LEU A 1 213 ? -2.857 13.57 10.312 1 98.75 213 LEU A N 1
ATOM 1639 C CA . LEU A 1 213 ? -1.526 13 10.484 1 98.75 213 LEU A CA 1
ATOM 1640 C C . LEU A 1 213 ? -0.804 12.898 9.141 1 98.75 213 LEU A C 1
ATOM 1642 O O . LEU A 1 213 ? -1.254 12.188 8.242 1 98.75 213 LEU A O 1
ATOM 1646 N N . THR A 1 214 ? 0.207 13.656 8.992 1 98.62 214 THR A N 1
ATOM 1647 C CA . THR A 1 214 ? 1.062 13.609 7.816 1 98.62 214 THR A CA 1
ATOM 1648 C C . THR A 1 214 ? 2.109 12.508 7.949 1 98.62 214 THR A C 1
ATOM 1650 O O . THR A 1 214 ? 2.676 12.312 9.031 1 98.62 214 THR A O 1
ATOM 1653 N N . SER A 1 215 ? 2.287 11.781 6.84 1 97.62 215 SER A N 1
ATOM 1654 C CA . SER A 1 215 ? 3.262 10.703 6.977 1 97.62 215 SER A CA 1
ATOM 1655 C C . SER A 1 215 ? 3.867 10.328 5.629 1 97.62 215 SER A C 1
ATOM 1657 O O . SER A 1 215 ? 3.312 10.664 4.578 1 97.62 215 SER A O 1
ATOM 1659 N N . ARG A 1 216 ? 4.996 9.766 5.668 1 97.12 216 ARG A N 1
ATOM 1660 C CA . ARG A 1 216 ? 5.711 9.102 4.586 1 97.12 216 ARG A CA 1
ATOM 1661 C C . ARG A 1 216 ? 6.566 7.953 5.121 1 97.12 216 ARG A C 1
ATOM 1663 O O . ARG A 1 216 ? 6.852 7.891 6.316 1 97.12 216 ARG A O 1
ATOM 1670 N N . SER A 1 217 ? 6.93 7.109 4.172 1 93.44 217 SER A N 1
ATOM 1671 C CA . SER A 1 217 ? 7.816 6.023 4.578 1 93.44 217 SER A CA 1
ATOM 1672 C C . SER A 1 217 ? 9.203 6.547 4.938 1 93.44 217 SER A C 1
ATOM 1674 O O . SER A 1 217 ? 9.797 7.309 4.176 1 93.44 217 SER A O 1
ATOM 1676 N N . GLY A 1 218 ? 9.656 6.234 6.141 1 92 218 GLY A N 1
ATOM 1677 C CA . GLY A 1 218 ? 11.023 6.523 6.543 1 92 218 GLY A CA 1
ATOM 1678 C C . GLY A 1 218 ? 11.25 7.98 6.891 1 92 218 GLY A C 1
ATOM 1679 O O . GLY A 1 218 ? 12.344 8.516 6.688 1 92 218 GLY A O 1
ATOM 1680 N N . TYR A 1 219 ? 10.234 8.625 7.367 1 94.94 219 TYR A N 1
ATOM 1681 C CA . TYR A 1 219 ? 10.32 10.047 7.668 1 94.94 219 TYR A CA 1
ATOM 1682 C C . TYR A 1 219 ? 11.445 10.328 8.656 1 94.94 219 TYR A C 1
ATOM 1684 O O . TYR A 1 219 ? 12.25 11.242 8.445 1 94.94 219 TYR A O 1
ATOM 1692 N N . LEU A 1 220 ? 11.602 9.594 9.773 1 93.19 220 LEU A N 1
ATOM 1693 C CA . LEU A 1 220 ? 12.586 9.859 10.805 1 93.19 220 LEU A CA 1
ATOM 1694 C C . LEU A 1 220 ? 13.969 9.383 10.383 1 93.19 220 LEU A C 1
ATOM 1696 O O . LEU A 1 220 ? 14.984 9.953 10.781 1 93.19 220 LEU A O 1
ATOM 1700 N N . SER A 1 221 ? 14.039 8.438 9.5 1 92 221 SER A N 1
ATOM 1701 C CA . SER A 1 221 ? 15.297 7.797 9.133 1 92 221 SER A CA 1
ATOM 1702 C C . SER A 1 221 ? 15.984 8.531 7.988 1 92 221 SER A C 1
ATOM 1704 O O . SER A 1 221 ? 17.219 8.602 7.926 1 92 221 SER A O 1
ATOM 1706 N N . TYR A 1 222 ? 15.141 9.102 7.125 1 94 222 TYR A N 1
ATOM 1707 C CA . TYR A 1 222 ? 15.719 9.648 5.898 1 94 222 TYR A CA 1
ATOM 1708 C C . TYR A 1 222 ? 15.266 11.086 5.68 1 94 222 TYR A C 1
ATOM 1710 O O . TYR A 1 222 ? 14.141 11.453 6.016 1 94 222 TYR A O 1
ATOM 1718 N N . GLU A 1 223 ? 16.094 11.844 5.031 1 92.56 223 GLU A N 1
ATOM 1719 C CA . GLU A 1 223 ? 15.828 13.25 4.762 1 92.56 223 GLU A CA 1
ATOM 1720 C C . GLU A 1 223 ? 14.922 13.414 3.543 1 92.56 223 GLU A C 1
ATOM 1722 O O . GLU A 1 223 ? 14.047 14.289 3.523 1 92.56 223 GLU A O 1
ATOM 1727 N N . ASP A 1 224 ? 15.148 12.508 2.613 1 91.38 224 ASP A N 1
ATOM 1728 C CA . ASP A 1 224 ? 14.453 12.648 1.335 1 91.38 224 ASP A CA 1
ATOM 1729 C C . ASP A 1 224 ? 13.336 11.625 1.197 1 91.38 224 ASP A C 1
ATOM 1731 O O . ASP A 1 224 ? 13.359 10.578 1.847 1 91.38 224 ASP A O 1
ATOM 1735 N N . ASP A 1 225 ? 12.422 11.898 0.302 1 88.75 225 ASP A N 1
ATOM 1736 C CA . ASP A 1 225 ? 11.242 11.062 0.102 1 88.75 225 ASP A CA 1
ATOM 1737 C C . ASP A 1 225 ? 11.617 9.727 -0.535 1 88.75 225 ASP A C 1
ATOM 1739 O O . ASP A 1 225 ? 10.883 8.742 -0.407 1 88.75 225 ASP A O 1
ATOM 1743 N N . ASP A 1 226 ? 12.758 9.695 -1.207 1 88.62 226 ASP A N 1
ATOM 1744 C CA . ASP A 1 226 ? 13.188 8.477 -1.882 1 88.62 226 ASP A CA 1
ATOM 1745 C C . ASP A 1 226 ? 14.016 7.598 -0.946 1 88.62 226 ASP A C 1
ATOM 1747 O O . ASP A 1 226 ? 14.531 6.555 -1.359 1 88.62 226 ASP A O 1
ATOM 1751 N N . ARG A 1 227 ? 14.242 7.992 0.303 1 91.31 227 ARG A N 1
ATOM 1752 C CA . ARG A 1 227 ? 14.906 7.227 1.354 1 91.31 227 ARG A CA 1
ATOM 1753 C C . ARG A 1 227 ? 16.344 6.875 0.956 1 91.31 227 ARG A C 1
ATOM 1755 O O . ARG A 1 227 ? 16.766 5.73 1.122 1 91.31 227 ARG A O 1
ATOM 1762 N N . ARG A 1 228 ? 17.078 7.832 0.439 1 90.12 228 ARG A N 1
ATOM 1763 C CA . ARG A 1 228 ? 18.438 7.605 -0.021 1 90.12 228 ARG A CA 1
ATOM 1764 C C . ARG A 1 228 ? 19.453 8.227 0.938 1 90.12 228 ARG A C 1
ATOM 1766 O O . ARG A 1 228 ? 20.578 7.73 1.08 1 90.12 228 ARG A O 1
ATOM 1773 N N . ILE A 1 229 ? 19 9.344 1.592 1 93.81 229 ILE A N 1
ATOM 1774 C CA . ILE A 1 229 ? 19.922 10.094 2.438 1 93.81 229 ILE A CA 1
ATOM 1775 C C . ILE A 1 229 ? 19.531 9.93 3.904 1 93.81 229 ILE A C 1
ATOM 1777 O O . ILE A 1 229 ? 18.547 10.523 4.363 1 93.81 229 ILE A O 1
ATOM 1781 N N . PRO A 1 230 ? 20.344 9.188 4.664 1 92.62 230 PRO A N 1
ATOM 1782 C CA . PRO A 1 230 ? 20.031 9.016 6.086 1 92.62 230 PRO A CA 1
ATOM 1783 C C . PRO A 1 230 ? 20.188 10.312 6.879 1 92.62 230 PRO A C 1
ATOM 1785 O O . PRO A 1 230 ? 21.094 11.109 6.605 1 92.62 230 PRO A O 1
ATOM 1788 N N . ARG A 1 231 ? 19.281 10.555 7.812 1 94.25 231 ARG A N 1
ATOM 1789 C CA . ARG A 1 231 ? 19.344 11.742 8.656 1 94.25 231 ARG A CA 1
ATOM 1790 C C . ARG A 1 231 ? 20.5 11.633 9.656 1 94.25 231 ARG A C 1
ATOM 1792 O O . ARG A 1 231 ? 21.172 12.633 9.945 1 94.25 231 ARG A O 1
ATOM 1799 N N . ASN A 1 232 ? 20.641 10.406 10.133 1 92.19 232 ASN A N 1
ATOM 1800 C CA . ASN A 1 232 ? 21.656 10.125 11.141 1 92.19 232 ASN A CA 1
ATOM 1801 C C . ASN A 1 232 ? 22.422 8.844 10.82 1 92.19 232 ASN A C 1
ATOM 1803 O O . ASN A 1 232 ? 22.031 8.086 9.93 1 92.19 232 ASN A O 1
ATOM 1807 N N . GLY A 1 233 ? 23.547 8.727 11.477 1 88.31 233 GLY A N 1
ATOM 1808 C CA . GLY A 1 233 ? 24.281 7.473 11.391 1 88.31 233 GLY A CA 1
ATOM 1809 C C . GLY A 1 233 ? 23.891 6.484 12.477 1 88.31 233 GLY A C 1
ATOM 1810 O O . GLY A 1 233 ? 23.125 6.812 13.375 1 88.31 233 GLY A O 1
ATOM 1811 N N . PRO A 1 234 ? 24.422 5.238 12.289 1 81.19 234 PRO A N 1
ATOM 1812 C CA . PRO A 1 234 ? 24.203 4.305 13.398 1 81.19 234 PRO A CA 1
ATOM 1813 C C . PRO A 1 234 ? 24.766 4.816 14.719 1 81.19 234 PRO A C 1
ATOM 1815 O O . PRO A 1 234 ? 25.797 5.492 14.734 1 81.19 234 PRO A O 1
ATOM 1818 N N . PRO A 1 235 ? 24.266 4.473 15.828 1 87.38 235 PRO A N 1
ATOM 1819 C CA . PRO A 1 235 ? 23.109 3.602 16.062 1 87.38 235 PRO A CA 1
ATOM 1820 C C . PRO A 1 235 ? 21.781 4.348 15.953 1 87.38 235 PRO A C 1
ATOM 1822 O O . PRO A 1 235 ? 20.719 3.721 15.961 1 87.38 235 PRO A O 1
ATOM 1825 N N . LEU A 1 236 ? 21.719 5.66 15.836 1 87.56 236 LEU A N 1
ATOM 1826 C CA . LEU A 1 236 ? 20.516 6.484 15.797 1 87.56 236 LEU A CA 1
ATOM 1827 C C . LEU A 1 236 ? 19.656 6.133 14.586 1 87.56 236 LEU A C 1
ATOM 1829 O O . LEU A 1 236 ? 18.422 6.156 14.664 1 87.56 236 LEU A O 1
ATOM 1833 N N . LEU A 1 237 ? 20.328 5.812 13.555 1 86.81 237 LEU A N 1
ATOM 1834 C CA . LEU A 1 237 ? 19.609 5.398 12.352 1 86.81 237 LEU A CA 1
ATOM 1835 C C . LEU A 1 237 ? 18.734 4.188 12.641 1 86.81 237 LEU A C 1
ATOM 1837 O O . LEU A 1 237 ? 17.594 4.121 12.172 1 86.81 237 LEU A O 1
ATOM 1841 N N . TYR A 1 238 ? 19.219 3.291 13.43 1 79.62 238 TYR A N 1
ATOM 1842 C CA . TYR A 1 238 ? 18.469 2.088 13.75 1 79.62 238 TYR A CA 1
ATOM 1843 C C . TYR A 1 238 ? 17.266 2.422 14.633 1 79.62 238 TYR A C 1
ATOM 1845 O O . TYR A 1 238 ? 16.188 1.869 14.453 1 79.62 238 TYR A O 1
ATOM 1853 N N . MET A 1 239 ? 17.531 3.25 15.523 1 82.69 239 MET A N 1
ATOM 1854 C CA . MET A 1 239 ? 16.438 3.682 16.391 1 82.69 239 MET A CA 1
ATOM 1855 C C . MET A 1 239 ? 15.359 4.406 15.602 1 82.69 239 MET A C 1
ATOM 1857 O O . MET A 1 239 ? 14.172 4.125 15.758 1 82.69 239 MET A O 1
ATOM 1861 N N . ASP A 1 240 ? 15.758 5.309 14.711 1 87.81 240 ASP A N 1
ATOM 1862 C CA . ASP A 1 240 ? 14.828 6.035 13.852 1 87.81 240 ASP A CA 1
ATOM 1863 C C . ASP A 1 240 ? 14.031 5.078 12.977 1 87.81 240 ASP A C 1
ATOM 1865 O O . ASP A 1 240 ? 12.82 5.25 12.797 1 87.81 240 ASP A O 1
ATOM 1869 N N . SER A 1 241 ? 14.719 4.094 12.547 1 84.69 241 SER A N 1
ATOM 1870 C CA . SER A 1 241 ? 14.078 3.105 11.68 1 84.69 241 SER A CA 1
ATOM 1871 C C . SER A 1 241 ? 13.023 2.311 12.445 1 84.69 241 SER A C 1
ATOM 1873 O O . SER A 1 241 ? 11.969 1.975 11.891 1 84.69 241 SER A O 1
ATOM 1875 N N . LEU A 1 242 ? 13.312 2.035 13.672 1 81.5 242 LEU A N 1
ATOM 1876 C CA . LEU A 1 242 ? 12.359 1.317 14.508 1 81.5 242 LEU A CA 1
ATOM 1877 C C . LEU A 1 242 ? 11.094 2.139 14.727 1 81.5 242 LEU A C 1
ATOM 1879 O O . LEU A 1 242 ? 9.984 1.614 14.617 1 81.5 242 LEU A O 1
ATOM 1883 N N . ILE A 1 243 ? 11.281 3.338 15 1 87.12 243 ILE A N 1
ATOM 1884 C CA . ILE A 1 243 ? 10.148 4.219 15.242 1 87.12 243 ILE A CA 1
ATOM 1885 C C . ILE A 1 243 ? 9.344 4.391 13.961 1 87.12 243 ILE A C 1
ATOM 1887 O O . ILE A 1 243 ? 8.109 4.344 13.977 1 87.12 243 ILE A O 1
ATOM 1891 N N . ASP A 1 244 ? 10.047 4.57 12.867 1 89.94 244 ASP A N 1
ATOM 1892 C CA . ASP A 1 244 ? 9.391 4.664 11.57 1 89.94 244 ASP A CA 1
ATOM 1893 C C . ASP A 1 244 ? 8.531 3.432 11.297 1 89.94 244 ASP A C 1
ATOM 1895 O O . ASP A 1 244 ? 7.398 3.551 10.828 1 89.94 244 ASP A O 1
ATOM 1899 N N . ASP A 1 245 ? 9.031 2.305 11.648 1 83.12 245 ASP A N 1
ATOM 1900 C CA . ASP A 1 245 ? 8.305 1.06 11.43 1 83.12 245 ASP A CA 1
ATOM 1901 C C 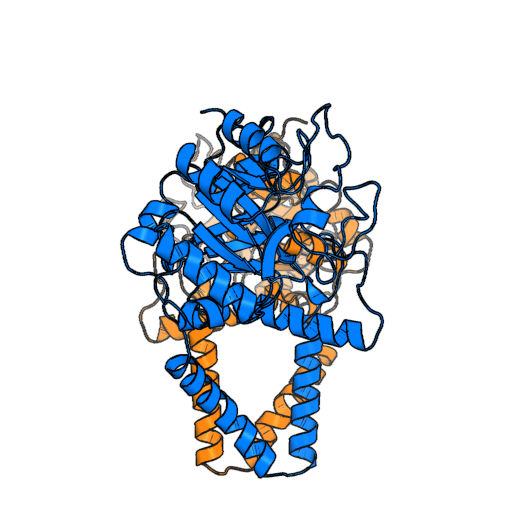. ASP A 1 245 ? 7.043 0.999 12.289 1 83.12 245 ASP A C 1
ATOM 1903 O O . ASP A 1 245 ? 5.984 0.578 11.828 1 83.12 245 ASP A O 1
ATOM 1907 N N . LEU A 1 246 ? 7.207 1.395 13.453 1 83.88 246 LEU A N 1
ATOM 1908 C CA . LEU A 1 246 ? 6.078 1.378 14.375 1 83.88 246 LEU A CA 1
ATOM 1909 C C . LEU A 1 246 ? 4.977 2.324 13.906 1 83.88 246 LEU A C 1
ATOM 1911 O O . LEU A 1 246 ? 3.795 1.982 13.953 1 83.88 246 LEU A O 1
ATOM 1915 N N . ILE A 1 247 ? 5.375 3.438 13.406 1 90.19 247 ILE A N 1
ATOM 1916 C CA . ILE A 1 247 ? 4.41 4.414 12.914 1 90.19 247 ILE A CA 1
ATOM 1917 C C . ILE A 1 247 ? 3.717 3.871 11.664 1 90.19 247 ILE A C 1
ATOM 1919 O O . ILE A 1 247 ? 2.494 3.963 11.539 1 90.19 247 ILE A O 1
ATOM 1923 N N . ALA A 1 248 ? 4.512 3.309 10.844 1 88.88 248 ALA A N 1
ATOM 1924 C CA . ALA A 1 248 ? 3.959 2.738 9.617 1 88.88 248 ALA A CA 1
ATOM 1925 C C . ALA A 1 248 ? 2.939 1.646 9.93 1 88.88 248 ALA A C 1
ATOM 1927 O O . ALA A 1 248 ? 1.851 1.619 9.352 1 88.88 248 ALA A O 1
ATOM 1928 N N . ILE A 1 249 ? 3.283 0.807 10.836 1 84.62 249 ILE A N 1
ATOM 1929 C CA . ILE A 1 249 ? 2.375 -0.26 11.242 1 84.62 249 ILE A CA 1
ATOM 1930 C C . ILE A 1 249 ? 1.121 0.342 11.875 1 84.62 249 ILE A C 1
ATOM 1932 O O . ILE A 1 249 ? 0.005 -0.104 11.602 1 84.62 249 ILE A O 1
ATOM 1936 N N . GLY A 1 250 ? 1.322 1.285 12.68 1 88.12 250 GLY A N 1
ATOM 1937 C CA . GLY A 1 250 ? 0.203 1.954 13.32 1 88.12 250 GLY A CA 1
ATOM 1938 C C . GLY A 1 250 ? -0.755 2.598 12.336 1 88.12 250 GLY A C 1
ATOM 1939 O O . GLY A 1 250 ? -1.973 2.543 12.523 1 88.12 250 GLY A O 1
ATOM 1940 N N . ILE A 1 251 ? -0.187 3.189 11.32 1 94 251 ILE A N 1
ATOM 1941 C CA . ILE A 1 251 ? -1.009 3.863 10.32 1 94 251 ILE A CA 1
ATOM 1942 C C . ILE A 1 251 ? -1.741 2.828 9.469 1 94 251 ILE A C 1
ATOM 1944 O O . ILE A 1 251 ? -2.957 2.922 9.281 1 94 251 ILE A O 1
ATOM 1948 N N . ARG A 1 252 ? -1.036 1.829 9.062 1 89.06 252 ARG A N 1
ATOM 1949 C CA . ARG A 1 252 ? -1.601 0.834 8.156 1 89.06 252 ARG A CA 1
ATOM 1950 C C . ARG A 1 252 ? -2.678 0.009 8.852 1 89.06 252 ARG A C 1
ATOM 1952 O O . ARG A 1 252 ? -3.645 -0.422 8.219 1 89.06 252 ARG A O 1
ATOM 1959 N N . SER A 1 253 ? -2.512 -0.163 10.148 1 84.81 253 SER A N 1
ATOM 1960 C CA . SER A 1 253 ? -3.512 -0.895 10.914 1 84.81 253 SER A CA 1
ATOM 1961 C C . SER A 1 253 ? -4.633 0.027 11.383 1 84.81 253 SER A C 1
ATOM 1963 O O . SER A 1 253 ? -5.609 -0.428 11.984 1 84.81 253 SER A O 1
ATOM 1965 N N . PHE A 1 254 ? -4.477 1.336 11.266 1 91.31 254 PHE A N 1
ATOM 1966 C CA . PHE A 1 254 ? -5.398 2.402 11.633 1 91.31 254 PHE A CA 1
ATOM 1967 C C . PHE A 1 254 ? -5.477 2.553 13.148 1 91.31 254 PHE A C 1
ATOM 1969 O O . PHE A 1 254 ? -6.293 3.324 13.656 1 91.31 254 PHE A O 1
ATOM 1976 N N . VAL A 1 255 ? -4.59 1.835 13.844 1 88.31 255 VAL A N 1
ATOM 1977 C CA . VAL A 1 255 ? -4.59 1.953 15.297 1 88.31 255 VAL A CA 1
ATOM 1978 C C . VAL A 1 255 ? -4.176 3.367 15.695 1 88.31 255 VAL A C 1
ATOM 1980 O O . VAL A 1 255 ? -4.816 3.99 16.547 1 88.31 255 VAL A O 1
ATOM 1983 N N . LEU A 1 256 ? -3.201 3.854 15.023 1 93.62 256 LEU A N 1
ATOM 1984 C CA . LEU A 1 256 ? -2.668 5.164 15.375 1 93.62 256 LEU A CA 1
ATOM 1985 C C . LEU A 1 256 ? -3.648 6.27 15 1 93.62 256 LEU A C 1
ATOM 1987 O O . LEU A 1 256 ? -4.012 7.098 15.844 1 93.62 256 LEU A O 1
ATOM 1991 N N . PRO A 1 257 ? -4.199 6.293 13.766 1 97.25 257 PRO A N 1
ATOM 1992 C CA . PRO A 1 257 ? -5.176 7.336 13.445 1 97.25 257 PRO A CA 1
ATOM 1993 C C . PRO A 1 257 ? -6.41 7.289 14.336 1 97.25 257 PRO A C 1
ATOM 1995 O O . PRO A 1 257 ? -6.945 8.336 14.711 1 97.25 257 PRO A O 1
ATOM 1998 N N . ILE A 1 258 ? -6.848 6.094 14.695 1 94.12 258 ILE A N 1
ATOM 1999 C CA . ILE A 1 258 ? -8.016 5.953 15.555 1 94.12 258 ILE A CA 1
ATOM 2000 C C . ILE A 1 258 ? -7.688 6.473 16.953 1 94.12 258 ILE A C 1
ATOM 2002 O O . ILE A 1 258 ? -8.492 7.184 17.562 1 94.12 258 ILE A O 1
ATOM 2006 N N . PHE A 1 259 ? -6.543 6.109 17.438 1 94.06 259 PHE A N 1
ATOM 2007 C CA . PHE A 1 259 ? -6.125 6.586 18.75 1 94.06 259 PHE A CA 1
ATOM 2008 C C . PHE A 1 259 ? -6.074 8.109 18.781 1 94.06 259 PHE A C 1
ATOM 2010 O O . PHE A 1 259 ? -6.551 8.727 19.734 1 94.06 259 PHE A O 1
ATOM 2017 N N . LEU A 1 260 ? -5.551 8.688 17.75 1 97.62 260 LEU A N 1
ATOM 2018 C CA . LEU A 1 260 ? -5.375 10.133 17.672 1 97.62 260 LEU A CA 1
ATOM 2019 C C . LEU A 1 260 ? -6.707 10.828 17.422 1 97.62 260 LEU A C 1
ATOM 2021 O O . LEU A 1 260 ? -6.859 12.016 17.719 1 97.62 260 LEU A O 1
ATOM 2025 N N . GLY A 1 261 ? -7.617 10.164 16.828 1 97.38 261 GLY A N 1
ATOM 2026 C CA . GLY A 1 261 ? -8.883 10.766 16.438 1 97.38 261 GLY A CA 1
ATOM 2027 C C . GLY A 1 261 ? -8.758 11.703 15.25 1 97.38 261 GLY A C 1
ATOM 2028 O O . GLY A 1 261 ? -9.445 12.727 15.18 1 97.38 261 GLY A O 1
ATOM 2029 N N . VAL A 1 262 ? -7.859 11.344 14.352 1 98.5 262 VAL A N 1
ATOM 2030 C CA . VAL A 1 262 ? -7.641 12.242 13.227 1 98.5 262 VAL A CA 1
ATOM 2031 C C . VAL A 1 262 ? -8.766 12.07 12.203 1 98.5 262 VAL A C 1
ATOM 2033 O O . VAL A 1 262 ? -9.367 11 12.109 1 98.5 262 VAL A O 1
ATOM 2036 N N . ASP A 1 263 ? -8.969 13.117 11.43 1 98.75 263 ASP A N 1
ATOM 2037 C CA . ASP A 1 263 ? -10 13.164 10.398 1 98.75 263 ASP A CA 1
ATOM 2038 C C . ASP A 1 263 ? -9.414 12.891 9.016 1 98.75 263 ASP A C 1
ATOM 2040 O O . ASP A 1 263 ? -10.141 12.539 8.086 1 98.75 263 ASP A O 1
ATOM 2044 N N . MET A 1 264 ? -8.117 13.039 8.992 1 98.75 264 MET A N 1
ATOM 2045 C CA . MET A 1 264 ? -7.453 12.961 7.691 1 98.75 264 MET A CA 1
ATOM 2046 C C . MET A 1 264 ? -6.062 12.352 7.828 1 98.75 264 MET A C 1
ATOM 2048 O O . MET A 1 264 ? -5.348 12.641 8.789 1 98.75 264 MET A O 1
ATOM 2052 N N . LEU A 1 265 ? -5.742 11.484 6.914 1 98.81 265 LEU A N 1
ATOM 2053 C CA . LEU A 1 265 ? -4.359 11.078 6.703 1 98.81 265 LEU A CA 1
ATOM 2054 C C . LEU A 1 265 ? -3.77 11.758 5.473 1 98.81 265 LEU A C 1
ATOM 2056 O O . LEU A 1 265 ? -4.277 11.586 4.359 1 98.81 265 LEU A O 1
ATOM 2060 N N . LEU A 1 266 ? -2.812 12.602 5.691 1 98.88 266 LEU A N 1
ATOM 2061 C CA . LEU A 1 266 ? -2.051 13.219 4.613 1 98.88 266 LEU A CA 1
ATOM 2062 C C . LEU A 1 266 ? -0.788 12.422 4.312 1 98.88 266 LEU A C 1
ATOM 2064 O O . LEU A 1 266 ? 0.233 12.594 4.98 1 98.88 266 LEU A O 1
ATOM 2068 N N . LEU A 1 267 ? -0.831 11.602 3.236 1 98.62 267 LEU A N 1
ATOM 2069 C CA . LEU A 1 267 ? 0.211 10.602 3.021 1 98.62 267 LEU A CA 1
ATOM 2070 C C . LEU A 1 267 ? 0.993 10.898 1.746 1 98.62 267 LEU A C 1
ATOM 2072 O O . LEU A 1 267 ? 0.42 11.352 0.752 1 98.62 267 LEU A O 1
ATOM 2076 N N . HIS A 1 268 ? 2.322 10.617 1.851 1 98.38 268 HIS A N 1
ATOM 2077 C CA . HIS A 1 268 ? 3.074 10.617 0.601 1 98.38 268 HIS A CA 1
ATOM 2078 C C . HIS A 1 268 ? 2.455 9.664 -0.416 1 98.38 268 HIS A C 1
ATOM 2080 O O . HIS A 1 268 ? 2.043 8.555 -0.063 1 98.38 268 HIS A O 1
ATOM 2086 N N . HIS A 1 269 ? 2.422 10.055 -1.662 1 97.62 269 HIS A N 1
ATOM 2087 C CA . HIS A 1 269 ? 1.682 9.328 -2.689 1 97.62 269 HIS A CA 1
ATOM 2088 C C . HIS A 1 269 ? 2.221 7.914 -2.857 1 97.62 269 HIS A C 1
ATOM 2090 O O . HIS A 1 269 ? 1.468 6.996 -3.191 1 97.62 269 HIS A O 1
ATOM 2096 N N . LYS A 1 270 ? 3.457 7.668 -2.594 1 96.62 270 LYS A N 1
ATOM 2097 C CA . LYS A 1 270 ? 4.09 6.363 -2.779 1 96.62 270 LYS A CA 1
ATOM 2098 C C . LYS A 1 270 ? 3.58 5.355 -1.753 1 96.62 270 LYS A C 1
ATOM 2100 O O . LYS A 1 270 ? 3.799 4.148 -1.897 1 96.62 270 LYS A O 1
ATOM 2105 N N . CYS A 1 271 ? 2.85 5.832 -0.725 1 96.31 271 CYS A N 1
ATOM 2106 C CA . CYS A 1 271 ? 2.387 4.969 0.356 1 96.31 271 CYS A CA 1
ATOM 2107 C C . CYS A 1 271 ? 0.947 4.527 0.122 1 96.31 271 CYS A C 1
ATOM 2109 O O . CYS A 1 271 ? 0.399 3.746 0.901 1 96.31 271 CYS A O 1
ATOM 2111 N N . ILE A 1 272 ? 0.341 4.953 -0.898 1 97.44 272 ILE A N 1
ATOM 2112 C CA . ILE A 1 272 ? -1.105 4.816 -1.035 1 97.44 272 ILE A CA 1
ATOM 2113 C C . ILE A 1 272 ? -1.43 3.707 -2.031 1 97.44 272 ILE A C 1
ATOM 2115 O O . ILE A 1 272 ? -0.862 3.66 -3.125 1 97.44 272 ILE A O 1
ATOM 2119 N N . ASN A 1 273 ? -2.197 2.789 -1.629 1 96.31 273 ASN A N 1
ATOM 2120 C CA . ASN A 1 273 ? -2.814 1.811 -2.518 1 96.31 273 ASN A CA 1
ATOM 2121 C C . ASN A 1 273 ? -4.332 1.79 -2.359 1 96.31 273 ASN A C 1
ATOM 2123 O O . ASN A 1 273 ? -4.871 2.379 -1.422 1 96.31 273 ASN A O 1
ATOM 2127 N N . SER A 1 274 ? -5.055 1.163 -3.279 1 96.31 274 SER A N 1
ATOM 2128 C CA . SER A 1 274 ? -6.512 1.21 -3.359 1 96.31 274 SER A CA 1
ATOM 2129 C C . SER A 1 274 ? -7.152 0.587 -2.123 1 96.31 274 SER A C 1
ATOM 2131 O O . SER A 1 274 ? -8.117 1.127 -1.581 1 96.31 274 SER A O 1
ATOM 2133 N N . ASN A 1 275 ? -6.621 -0.52 -1.673 1 95.31 275 ASN A N 1
ATOM 2134 C CA . ASN A 1 275 ? -7.188 -1.189 -0.506 1 95.31 275 ASN A CA 1
ATOM 2135 C C . ASN A 1 275 ? -7.117 -0.306 0.736 1 95.31 275 ASN A C 1
ATOM 2137 O O . ASN A 1 275 ? -8.07 -0.245 1.514 1 95.31 275 ASN A O 1
ATOM 2141 N N . PHE A 1 276 ? -6.035 0.373 0.892 1 95.5 276 PHE A N 1
ATOM 2142 C CA . PHE A 1 276 ? -5.859 1.251 2.043 1 95.5 276 PHE A CA 1
ATOM 2143 C C . PHE A 1 276 ? -6.891 2.375 2.025 1 95.5 276 PHE A C 1
ATOM 2145 O O . PHE A 1 276 ? -7.484 2.695 3.057 1 95.5 276 PHE A O 1
ATOM 2152 N N . VAL A 1 277 ? -7.09 2.998 0.893 1 97.88 277 VAL A N 1
ATOM 2153 C CA . VAL A 1 277 ? -8.047 4.09 0.734 1 97.88 277 VAL A CA 1
ATOM 2154 C C . VAL A 1 277 ? -9.453 3.6 1.073 1 97.88 277 VAL A C 1
ATOM 2156 O O . VAL A 1 277 ? -10.195 4.277 1.783 1 97.88 277 VAL A O 1
ATOM 2159 N N . GLU A 1 278 ? -9.766 2.42 0.58 1 95.31 278 GLU A N 1
ATOM 2160 C CA . GLU A 1 278 ? -11.078 1.841 0.848 1 95.31 278 GLU A CA 1
ATOM 2161 C C . GLU A 1 278 ? -11.281 1.592 2.34 1 95.31 278 GLU A C 1
ATOM 2163 O O . GLU A 1 278 ? -12.336 1.904 2.893 1 95.31 278 GLU A O 1
ATOM 2168 N N . ASP A 1 279 ? -10.258 1.046 2.957 1 93.62 279 ASP A N 1
ATOM 2169 C CA . ASP A 1 279 ? -10.336 0.765 4.387 1 93.62 279 ASP A CA 1
ATOM 2170 C C . ASP A 1 279 ? -10.492 2.053 5.191 1 93.62 279 ASP A C 1
ATOM 2172 O O . ASP A 1 279 ? -11.281 2.109 6.133 1 93.62 279 ASP A O 1
ATOM 2176 N N . ALA A 1 280 ? -9.727 3.061 4.863 1 96.62 280 ALA A N 1
ATOM 2177 C CA . ALA A 1 280 ? -9.812 4.352 5.535 1 96.62 280 ALA A CA 1
ATOM 2178 C C . ALA A 1 280 ? -11.211 4.945 5.406 1 96.62 280 ALA A C 1
ATOM 2180 O O . ALA A 1 280 ? -11.773 5.449 6.383 1 96.62 280 ALA A O 1
ATOM 2181 N N . ARG A 1 281 ? -11.75 4.863 4.207 1 95.62 281 ARG A N 1
ATOM 2182 C CA . ARG A 1 281 ? -13.086 5.387 3.936 1 95.62 281 ARG A CA 1
ATOM 2183 C C . ARG A 1 281 ? -14.125 4.703 4.816 1 95.62 281 ARG A C 1
ATOM 2185 O O . ARG A 1 281 ? -15.023 5.359 5.352 1 95.62 281 ARG A O 1
ATOM 2192 N N . GLN A 1 282 ? -14.016 3.42 4.977 1 91.94 282 GLN A N 1
ATOM 2193 C CA . GLN A 1 282 ? -14.953 2.662 5.805 1 91.94 282 GLN A CA 1
ATOM 2194 C C . GLN A 1 282 ? -14.867 3.096 7.266 1 91.94 282 GLN A C 1
ATOM 2196 O O . GLN A 1 282 ? -15.859 3.004 8 1 91.94 282 GLN A O 1
ATOM 2201 N N . LEU A 1 283 ? -13.734 3.621 7.676 1 91.88 283 LEU A N 1
ATOM 2202 C CA . LEU A 1 283 ? -13.523 4.055 9.055 1 91.88 283 LEU A CA 1
ATOM 2203 C C . LEU A 1 283 ? -13.828 5.539 9.211 1 91.88 283 LEU A C 1
ATOM 2205 O O . LEU A 1 283 ? -13.641 6.105 10.289 1 91.88 283 LEU A O 1
ATOM 2209 N N . GLY A 1 284 ? -14.18 6.184 8.125 1 95.31 284 GLY A N 1
ATOM 2210 C CA . GLY A 1 284 ? -14.492 7.605 8.164 1 95.31 284 GLY A CA 1
ATOM 2211 C C . GLY A 1 284 ? -13.258 8.484 8.188 1 95.31 284 GLY A C 1
ATOM 2212 O O . GLY A 1 284 ? -13.312 9.633 8.641 1 95.31 284 GLY A O 1
ATOM 2213 N N . ILE A 1 285 ? -12.141 7.98 7.832 1 97.62 285 ILE A N 1
ATOM 2214 C CA . ILE A 1 285 ? -10.898 8.742 7.766 1 97.62 285 ILE A CA 1
ATOM 2215 C C . ILE A 1 285 ? -10.609 9.133 6.316 1 97.62 285 ILE A C 1
ATOM 2217 O O . ILE A 1 285 ? -10.578 8.273 5.434 1 97.62 285 ILE A O 1
ATOM 2221 N N . HIS A 1 286 ? -10.438 10.375 6.055 1 98.5 286 HIS A N 1
ATOM 2222 C CA . HIS A 1 286 ? -10.133 10.844 4.711 1 98.5 286 HIS A CA 1
ATOM 2223 C C . HIS A 1 286 ? -8.641 10.727 4.41 1 98.5 286 HIS A C 1
ATOM 2225 O O . HIS A 1 286 ? -7.809 10.969 5.285 1 98.5 286 HIS A O 1
ATOM 2231 N N . VAL A 1 287 ? -8.359 10.305 3.16 1 98.75 287 VAL A N 1
ATOM 2232 C CA . VAL A 1 287 ? -6.969 10.219 2.719 1 98.75 287 VAL A CA 1
ATOM 2233 C C . VAL A 1 287 ? -6.684 11.305 1.689 1 98.75 287 VAL A C 1
ATOM 2235 O O . VAL A 1 287 ? -7.449 11.492 0.741 1 98.75 287 VAL A O 1
ATOM 2238 N N . LEU A 1 288 ? -5.699 12.078 1.925 1 98.81 288 LEU A N 1
ATOM 2239 C CA . LEU A 1 288 ? -5.133 13.031 0.978 1 98.81 288 LEU A CA 1
ATOM 2240 C C . LEU A 1 288 ? -3.68 12.695 0.667 1 98.81 288 LEU A C 1
ATOM 2242 O O . LEU A 1 288 ? -2.938 12.25 1.548 1 98.81 288 LEU A O 1
ATOM 2246 N N . ALA A 1 289 ? -3.256 12.945 -0.588 1 98.69 289 ALA A N 1
ATOM 2247 C CA . ALA A 1 289 ? -1.903 12.586 -1.001 1 98.69 289 ALA A CA 1
ATOM 2248 C C . ALA A 1 289 ? -1.041 13.828 -1.209 1 98.69 289 ALA A C 1
ATOM 2250 O O . ALA A 1 289 ? -1.546 14.883 -1.594 1 98.69 289 ALA A O 1
ATOM 2251 N N . TRP A 1 290 ? 0.193 13.727 -0.872 1 98.06 290 TRP A N 1
ATOM 2252 C CA . TRP A 1 290 ? 1.199 14.734 -1.196 1 98.06 290 TRP A CA 1
ATOM 2253 C C . TRP A 1 290 ? 2.518 14.078 -1.592 1 98.06 290 TRP A C 1
ATOM 2255 O O . TRP A 1 290 ? 2.754 12.906 -1.281 1 98.06 290 TRP A O 1
ATOM 2265 N N . THR A 1 291 ? 3.396 14.625 -2.266 1 95.75 291 THR A N 1
ATOM 2266 C CA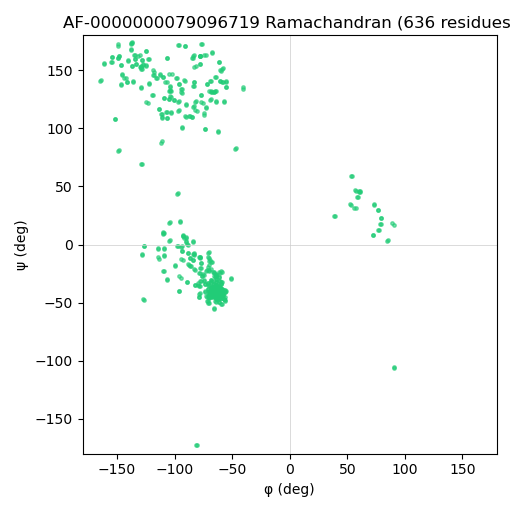 . THR A 1 291 ? 3.145 15.641 -3.279 1 95.75 291 THR A CA 1
ATOM 2267 C C . THR A 1 291 ? 3.041 15.008 -4.664 1 95.75 291 THR A C 1
ATOM 2269 O O . THR A 1 291 ? 3.869 14.18 -5.039 1 95.75 291 THR A O 1
ATOM 2272 N N . VAL A 1 292 ? 2.137 15.305 -5.312 1 97 292 VAL A N 1
ATOM 2273 C CA . VAL A 1 292 ? 1.825 14.672 -6.59 1 97 292 VAL A CA 1
ATOM 2274 C C . VAL A 1 292 ? 2.148 15.633 -7.73 1 97 292 VAL A C 1
ATOM 2276 O O . VAL A 1 292 ? 1.447 16.625 -7.934 1 97 292 VAL A O 1
ATOM 2279 N N . ASN A 1 293 ? 3.16 15.242 -8.547 1 95.19 293 ASN A N 1
ATOM 2280 C CA . ASN A 1 293 ? 3.598 16.156 -9.602 1 95.19 293 ASN A CA 1
ATOM 2281 C C . ASN A 1 293 ? 3.59 15.477 -10.969 1 95.19 293 ASN A C 1
ATOM 2283 O O . ASN A 1 293 ? 3.859 16.109 -11.984 1 95.19 293 ASN A O 1
ATOM 2287 N N . GLU A 1 294 ? 3.229 14.188 -10.977 1 91.81 294 GLU A N 1
ATOM 2288 C CA . GLU A 1 294 ? 3.18 13.438 -12.227 1 91.81 294 GLU A CA 1
ATOM 2289 C C . GLU A 1 294 ? 1.745 13.062 -12.586 1 91.81 294 GLU A C 1
ATOM 2291 O O . GLU A 1 294 ? 0.946 12.727 -11.711 1 91.81 294 GLU A O 1
ATOM 2296 N N . SER A 1 295 ? 1.511 13.039 -13.828 1 90.88 295 SER A N 1
ATOM 2297 C CA . SER A 1 295 ? 0.158 12.812 -14.328 1 90.88 295 SER A CA 1
ATOM 2298 C C . SER A 1 295 ? -0.325 11.406 -13.992 1 90.88 295 SER A C 1
ATOM 2300 O O . SER A 1 295 ? -1.504 11.203 -13.695 1 90.88 295 SER A O 1
ATOM 2302 N N . TYR A 1 296 ? 0.569 10.438 -14.109 1 87.62 296 TYR A N 1
ATOM 2303 C CA . TYR A 1 296 ? 0.149 9.062 -13.867 1 87.62 296 TYR A CA 1
ATOM 2304 C C . TYR A 1 296 ? -0.278 8.875 -12.414 1 87.62 296 TYR A C 1
ATOM 2306 O O . TYR A 1 296 ? -1.228 8.141 -12.125 1 87.62 296 TYR A O 1
ATOM 2314 N N . GLN A 1 297 ? 0.364 9.617 -11.547 1 92.44 297 GLN A N 1
ATOM 2315 C CA . GLN A 1 297 ? -0.006 9.562 -10.133 1 92.44 297 GLN A CA 1
ATOM 2316 C C . GLN A 1 297 ? -1.368 10.211 -9.898 1 92.44 297 GLN A C 1
ATOM 2318 O O . GLN A 1 297 ? -2.209 9.656 -9.188 1 92.44 297 GLN A O 1
ATOM 2323 N N . ALA A 1 298 ? -1.498 11.312 -10.547 1 94.62 298 ALA A N 1
ATOM 2324 C CA . ALA A 1 298 ? -2.752 12.055 -10.414 1 94.62 298 ALA A CA 1
ATOM 2325 C C . ALA A 1 298 ? -3.934 11.219 -10.898 1 94.62 298 ALA A C 1
ATOM 2327 O O . ALA A 1 298 ? -4.98 11.172 -10.25 1 94.62 298 ALA A O 1
ATOM 2328 N N . THR A 1 299 ? -3.762 10.539 -12.008 1 93 299 THR A N 1
ATOM 2329 C CA . THR A 1 299 ? -4.82 9.719 -12.594 1 93 299 THR A CA 1
ATOM 2330 C C . THR A 1 299 ? -5.203 8.578 -11.648 1 93 299 THR A C 1
ATOM 2332 O O . THR A 1 299 ? -6.387 8.32 -11.43 1 93 299 THR A O 1
ATOM 2335 N N . PHE A 1 300 ? -4.223 7.973 -11.109 1 93.69 300 PHE A N 1
ATOM 2336 C CA . PHE A 1 300 ? -4.445 6.883 -10.164 1 93.69 300 PHE A CA 1
ATOM 2337 C C . PHE A 1 300 ? -5.211 7.375 -8.938 1 93.69 300 PHE A C 1
ATOM 2339 O O . PHE A 1 300 ? -6.164 6.73 -8.492 1 93.69 300 PHE A O 1
ATOM 2346 N N . LEU A 1 301 ? -4.809 8.461 -8.43 1 96.56 301 LEU A N 1
ATOM 2347 C CA . LEU A 1 301 ? -5.434 9 -7.227 1 96.56 301 LEU A CA 1
ATOM 2348 C C . LEU A 1 301 ? -6.863 9.453 -7.508 1 96.56 301 LEU A C 1
ATOM 2350 O O . LEU A 1 301 ? -7.762 9.227 -6.695 1 96.56 301 LEU A O 1
ATOM 2354 N N . ARG A 1 302 ? -7.109 10.039 -8.648 1 94.94 302 ARG A N 1
ATOM 2355 C CA . ARG A 1 302 ? -8.453 10.461 -9.031 1 94.94 302 ARG A CA 1
ATOM 2356 C C . ARG A 1 302 ? -9.391 9.266 -9.148 1 94.94 302 ARG A C 1
ATOM 2358 O O . ARG A 1 302 ? -10.539 9.328 -8.695 1 94.94 302 ARG A O 1
ATOM 2365 N N . PHE A 1 303 ? -8.828 8.227 -9.672 1 92.88 303 PHE A N 1
ATOM 2366 C CA . PHE A 1 303 ? -9.625 7.016 -9.82 1 92.88 303 PHE A CA 1
ATOM 2367 C C . PHE A 1 303 ? -10.031 6.473 -8.453 1 92.88 303 PHE A C 1
ATOM 2369 O O . PHE A 1 303 ? -11.125 5.926 -8.297 1 92.88 303 PHE A O 1
ATOM 2376 N N . ASN A 1 304 ? -9.164 6.629 -7.516 1 95.5 304 ASN A N 1
ATOM 2377 C CA . ASN A 1 304 ? -9.438 6.148 -6.164 1 95.5 304 ASN A CA 1
ATOM 2378 C C . ASN A 1 304 ? -10.125 7.211 -5.316 1 95.5 304 ASN A C 1
ATOM 2380 O O . ASN A 1 304 ? -10.281 7.043 -4.105 1 95.5 304 ASN A O 1
ATOM 2384 N N . ASN A 1 305 ? -10.508 8.383 -5.898 1 96.12 305 ASN A N 1
ATOM 2385 C CA . ASN A 1 305 ? -11.172 9.492 -5.23 1 96.12 305 ASN A CA 1
ATOM 2386 C C . ASN A 1 305 ? -10.336 10.039 -4.082 1 96.12 305 ASN A C 1
ATOM 2388 O O . ASN A 1 305 ? -10.852 10.281 -2.99 1 96.12 305 ASN A O 1
ATOM 2392 N N . VAL A 1 306 ? -9.023 10.125 -4.324 1 98.06 306 VAL A N 1
ATOM 2393 C CA . VAL A 1 306 ? -8.102 10.68 -3.34 1 98.06 306 VAL A CA 1
ATOM 2394 C C . VAL A 1 306 ? -7.633 12.062 -3.789 1 98.06 306 VAL A C 1
ATOM 2396 O O . VAL A 1 306 ? -6.91 12.188 -4.781 1 98.06 306 VAL A O 1
ATOM 2399 N N . PRO A 1 307 ? -8.109 13.141 -3.076 1 98.19 307 PRO A N 1
ATOM 2400 C CA . PRO A 1 307 ? -7.531 14.453 -3.389 1 98.19 307 PRO A CA 1
ATOM 2401 C C . PRO A 1 307 ? -6.027 14.516 -3.129 1 98.19 307 PRO A C 1
ATOM 2403 O O . PRO A 1 307 ? -5.492 13.688 -2.381 1 98.19 307 PRO A O 1
ATOM 2406 N N . PHE A 1 308 ? -5.344 15.469 -3.814 1 98.31 308 PHE A N 1
ATOM 2407 C CA . PHE A 1 308 ? -3.896 15.5 -3.629 1 98.31 308 PHE A CA 1
ATOM 2408 C C . PHE A 1 308 ? -3.373 16.922 -3.703 1 98.31 308 PHE A C 1
ATOM 2410 O O . PHE A 1 308 ? -4.043 17.812 -4.234 1 98.31 308 PHE A O 1
ATOM 2417 N N . LEU A 1 309 ? -2.254 17.141 -3.053 1 98.44 309 LEU A N 1
ATOM 2418 C CA . LEU A 1 309 ? -1.483 18.375 -3.123 1 98.44 309 LEU A CA 1
ATOM 2419 C C . LEU A 1 309 ? -0.433 18.297 -4.227 1 98.44 309 LEU A C 1
ATOM 2421 O O . LEU A 1 309 ? 0.195 17.25 -4.418 1 98.44 309 LEU A O 1
ATOM 2425 N N . THR A 1 310 ? -0.245 19.375 -4.922 1 98 310 THR A N 1
ATOM 2426 C CA . THR A 1 310 ? 0.724 19.406 -6.012 1 98 310 THR A CA 1
ATOM 2427 C C . THR A 1 310 ? 1.536 20.703 -5.965 1 98 310 THR A C 1
ATOM 2429 O O . THR A 1 310 ? 1.069 21.719 -5.445 1 98 310 THR A O 1
ATOM 2432 N N . ASP A 1 311 ? 2.729 20.625 -6.496 1 97 311 ASP A N 1
ATOM 2433 C CA . ASP A 1 311 ? 3.576 21.797 -6.66 1 97 311 ASP A CA 1
ATOM 2434 C C . ASP A 1 311 ? 3.227 22.547 -7.941 1 97 311 ASP A C 1
ATOM 2436 O O . ASP A 1 311 ? 3.637 23.703 -8.125 1 97 311 ASP A O 1
ATOM 2440 N N . TYR A 1 312 ? 2.443 21.875 -8.805 1 93.88 312 TYR A N 1
ATOM 2441 C CA . TYR A 1 312 ? 2.129 22.406 -10.133 1 93.88 312 TYR A CA 1
ATOM 2442 C C . TYR A 1 312 ? 0.625 22.375 -10.383 1 93.88 312 TYR A C 1
ATOM 2444 O O . TYR A 1 312 ? 0.15 21.703 -11.297 1 93.88 312 TYR A O 1
ATOM 2452 N N . PRO A 1 313 ? -0.058 23.172 -9.711 1 93.81 313 PRO A N 1
ATOM 2453 C CA . PRO A 1 313 ? -1.51 23.109 -9.883 1 93.81 313 PRO A CA 1
ATOM 2454 C C . PRO A 1 313 ? -1.945 23.391 -11.32 1 93.81 313 PRO A C 1
ATOM 2456 O O . PRO A 1 313 ? -2.959 22.859 -11.781 1 93.81 313 PRO A O 1
ATOM 2459 N N . GLN A 1 314 ? -1.22 24.062 -12.062 1 89.25 314 GLN A N 1
ATOM 2460 C CA . GLN A 1 314 ? -1.6 24.453 -13.422 1 89.25 314 GLN A CA 1
ATOM 2461 C C . GLN A 1 314 ? -1.445 23.281 -14.391 1 89.25 314 GLN A C 1
ATOM 2463 O O . GLN A 1 314 ? -2.084 23.25 -15.445 1 89.25 314 GLN A O 1
ATOM 2468 N N . LEU A 1 315 ? -0.645 22.297 -13.992 1 85.19 315 LEU A N 1
ATOM 2469 C CA . LEU A 1 315 ? -0.327 21.203 -14.922 1 85.19 315 LEU A CA 1
ATOM 2470 C C . LEU A 1 315 ? -1.245 20.016 -14.695 1 85.19 315 LEU A C 1
ATOM 2472 O O . LEU A 1 315 ? -1.41 19.172 -15.586 1 85.19 315 LEU A O 1
ATOM 2476 N N . LEU A 1 316 ? -1.721 19.844 -13.578 1 80.31 316 LEU A N 1
ATOM 2477 C CA . LEU A 1 316 ? -2.471 18.641 -13.258 1 80.31 316 LEU A CA 1
ATOM 2478 C C . LEU A 1 316 ? -3.967 18.922 -13.195 1 80.31 316 LEU A C 1
ATOM 2480 O O . LEU A 1 316 ? -4.73 18.141 -12.625 1 80.31 316 LEU A O 1
ATOM 2484 N N . LYS A 1 317 ? -4.305 20.016 -13.789 1 67.25 317 LYS A N 1
ATOM 2485 C CA . LYS A 1 317 ? -5.73 20.328 -13.828 1 67.25 317 LYS A CA 1
ATOM 2486 C C . LYS A 1 317 ? -6.504 19.266 -14.609 1 67.25 317 LYS A C 1
ATOM 2488 O O . LYS A 1 317 ? -6.027 18.766 -15.633 1 67.25 317 LYS A O 1
ATOM 2493 N N . GLY A 1 318 ? -7.086 18.312 -13.914 1 59.72 318 GLY A N 1
ATOM 2494 C CA . GLY A 1 318 ? -7.887 17.281 -14.547 1 59.72 318 GLY A CA 1
ATOM 2495 C C . GLY A 1 318 ? -8.773 17.812 -15.656 1 59.72 318 GLY A C 1
ATOM 2496 O O . GLY A 1 318 ? -9.125 19 -15.672 1 59.72 318 GLY A O 1
ATOM 2497 N N . LYS A 1 319 ? -8.883 17.188 -16.828 1 45.53 319 LYS A N 1
ATOM 2498 C CA . LYS A 1 319 ? -9.969 17.438 -17.781 1 45.53 319 LYS A CA 1
ATOM 2499 C C . LYS A 1 319 ? -11.32 17.453 -17.078 1 45.53 319 LYS A C 1
ATOM 2501 O O . LYS A 1 319 ? -11.703 16.469 -16.438 1 45.53 319 LYS A O 1
ATOM 2506 N N . GLN A 1 320 ? -11.812 18.516 -16.453 1 33.81 320 GLN A N 1
ATOM 2507 C CA . GLN A 1 320 ? -13.234 18.609 -16.125 1 33.81 320 GLN A CA 1
ATOM 2508 C C . GLN A 1 320 ? -14.102 18.312 -17.344 1 33.81 320 GLN A C 1
ATOM 2510 O O . GLN A 1 320 ? -13.758 18.719 -18.469 1 33.81 320 GLN A O 1
ATOM 2515 N N . MET B 1 1 ? -9.406 -3.965 9.141 1 34.72 1 MET B N 1
ATOM 2516 C CA . MET B 1 1 ? -10.203 -4.086 10.359 1 34.72 1 MET B CA 1
ATOM 2517 C C . MET B 1 1 ? -9.586 -5.105 11.312 1 34.72 1 MET B C 1
ATOM 2519 O O . MET B 1 1 ? -9.883 -5.105 12.508 1 34.72 1 MET B O 1
ATOM 2523 N N . GLY B 1 2 ? -8.633 -5.938 10.625 1 39.5 2 GLY B N 1
ATOM 2524 C CA . GLY B 1 2 ? -8.203 -7.168 11.273 1 39.5 2 GLY B CA 1
ATOM 2525 C C . GLY B 1 2 ? -7.156 -6.941 12.344 1 39.5 2 GLY B C 1
ATOM 2526 O O . GLY B 1 2 ? -6.859 -7.848 13.125 1 39.5 2 GLY B O 1
ATOM 2527 N N . GLY B 1 3 ? -6.645 -5.75 12.375 1 46 3 GLY B N 1
ATOM 2528 C CA . GLY B 1 3 ? -5.551 -5.609 13.32 1 46 3 GLY B CA 1
ATOM 2529 C C . GLY B 1 3 ? -6.008 -5.66 14.773 1 46 3 GLY B C 1
ATOM 2530 O O . GLY B 1 3 ? -5.246 -6.074 15.648 1 46 3 GLY B O 1
ATOM 2531 N N . TYR B 1 4 ? -7.207 -5.461 14.891 1 49.38 4 TYR B N 1
ATOM 2532 C CA . TYR B 1 4 ? -7.707 -5.387 16.266 1 49.38 4 TYR B CA 1
ATOM 2533 C C . TYR B 1 4 ? -7.844 -6.777 16.859 1 49.38 4 TYR B C 1
ATOM 2535 O O . TYR B 1 4 ? -7.582 -6.973 18.047 1 49.38 4 TYR B O 1
ATOM 2543 N N . VAL B 1 5 ? -8.125 -7.695 16.016 1 45.62 5 VAL B N 1
ATOM 2544 C CA . VAL B 1 5 ? -8.375 -9.031 16.531 1 45.62 5 VAL B CA 1
ATOM 2545 C C . VAL B 1 5 ? -7.078 -9.633 17.062 1 45.62 5 VAL B C 1
ATOM 2547 O O . VAL B 1 5 ? -7.055 -10.195 18.172 1 45.62 5 VAL B O 1
ATOM 2550 N N . LEU B 1 6 ? -6.043 -9.391 16.312 1 50.28 6 LEU B N 1
ATOM 2551 C CA . LEU B 1 6 ? -4.75 -9.898 16.75 1 50.28 6 LEU B CA 1
ATOM 2552 C C . LEU B 1 6 ? -4.316 -9.25 18.047 1 50.28 6 LEU B C 1
ATOM 2554 O O . LEU B 1 6 ? -3.809 -9.93 18.953 1 50.28 6 LEU B O 1
ATOM 2558 N N . TRP B 1 7 ? -4.637 -8.07 18.141 1 53.94 7 TRP B N 1
ATOM 2559 C CA . TRP B 1 7 ? -4.238 -7.332 19.328 1 53.94 7 TRP B CA 1
ATOM 2560 C C . TRP B 1 7 ? -5.02 -7.805 20.547 1 53.94 7 TRP B C 1
ATOM 2562 O O . TRP B 1 7 ? -4.434 -8.078 21.594 1 53.94 7 TRP B O 1
ATOM 2572 N N . TYR B 1 8 ? -6.258 -7.941 20.359 1 53.12 8 TYR B N 1
ATOM 2573 C CA . TYR B 1 8 ? -7.074 -8.359 21.5 1 53.12 8 TYR B CA 1
ATOM 2574 C C . TYR B 1 8 ? -6.746 -9.789 21.906 1 53.12 8 TYR B C 1
ATOM 2576 O O . TYR B 1 8 ? -6.707 -10.109 23.109 1 53.12 8 TYR B O 1
ATOM 2584 N N . PHE B 1 9 ? -6.469 -10.578 20.922 1 51.5 9 PHE B N 1
ATOM 2585 C CA . PHE B 1 9 ? -6.07 -11.953 21.203 1 51.5 9 PHE B CA 1
ATOM 2586 C C . PHE B 1 9 ? -4.777 -11.984 22.016 1 51.5 9 PHE B C 1
ATOM 2588 O O . PHE B 1 9 ? -4.672 -12.703 23.016 1 51.5 9 PHE B O 1
ATOM 2595 N N . LEU B 1 10 ? -3.838 -11.156 21.594 1 58.19 10 LEU B N 1
ATOM 2596 C CA . LEU B 1 10 ? -2.562 -11.094 22.297 1 58.19 10 LEU B CA 1
ATOM 2597 C C . LEU B 1 10 ? -2.75 -10.57 23.719 1 58.19 10 LEU B C 1
ATOM 2599 O O . LEU B 1 10 ? -2.174 -11.109 24.656 1 58.19 10 LEU B O 1
ATOM 2603 N N . THR B 1 11 ? -3.598 -9.633 23.891 1 56 11 THR B N 1
ATOM 2604 C CA . THR B 1 11 ? -3.848 -9.031 25.203 1 56 11 THR B CA 1
ATOM 2605 C C . THR B 1 11 ? -4.504 -10.031 26.141 1 56 11 THR B C 1
ATOM 2607 O O . THR B 1 11 ? -4.078 -10.18 27.297 1 56 11 THR B O 1
ATOM 2610 N N . ILE B 1 12 ? -5.43 -10.68 25.609 1 54.75 12 ILE B N 1
ATOM 2611 C CA . ILE B 1 12 ? -6.168 -11.625 26.438 1 54.75 12 ILE B CA 1
ATOM 2612 C C . ILE B 1 12 ? -5.262 -12.797 26.828 1 54.75 12 ILE B C 1
ATOM 2614 O O . ILE B 1 12 ? -5.246 -13.219 27.984 1 54.75 12 ILE B O 1
ATOM 2618 N N . THR B 1 13 ? -4.453 -13.266 25.922 1 56.66 13 THR B N 1
ATOM 2619 C CA . THR B 1 13 ? -3.576 -14.406 26.172 1 56.66 13 THR B CA 1
ATOM 2620 C C . THR B 1 13 ? -2.527 -14.055 27.219 1 56.66 13 THR B C 1
ATOM 2622 O O . THR B 1 13 ? -2.25 -14.852 28.125 1 56.66 13 THR B O 1
ATOM 2625 N N . LEU B 1 14 ? -2.02 -12.859 27.141 1 60.59 14 LEU B N 1
ATOM 2626 C CA . LEU B 1 14 ? -0.998 -12.438 28.094 1 60.59 14 LEU B CA 1
ATOM 2627 C C . LEU B 1 14 ? -1.596 -12.25 29.484 1 60.59 14 LEU B C 1
ATOM 2629 O O . LEU B 1 14 ? -0.973 -12.602 30.484 1 60.59 14 LEU B O 1
ATOM 2633 N N . LEU B 1 15 ? -2.797 -11.797 29.562 1 58.59 15 LEU B N 1
ATOM 2634 C CA . LEU B 1 15 ? -3.473 -11.617 30.844 1 58.59 15 LEU B CA 1
ATOM 2635 C C . LEU B 1 15 ? -3.75 -12.953 31.516 1 58.59 15 LEU B C 1
ATOM 2637 O O . LEU B 1 15 ? -3.609 -13.094 32.719 1 58.59 15 LEU B O 1
ATOM 2641 N N . VAL B 1 16 ? -4.117 -13.883 30.703 1 56.28 16 VAL B N 1
ATOM 2642 C CA . VAL B 1 16 ? -4.391 -15.219 31.25 1 56.28 16 VAL B CA 1
ATOM 2643 C C . VAL B 1 16 ? -3.102 -15.828 31.781 1 56.28 16 VAL B C 1
ATOM 2645 O O . VAL B 1 16 ? -3.111 -16.5 32.812 1 56.28 16 VAL B O 1
ATOM 2648 N N . GLY B 1 17 ? -2.004 -15.562 31.172 1 58.25 17 GLY B N 1
ATOM 2649 C CA . GLY B 1 17 ? -0.72 -16.062 31.641 1 58.25 17 GLY B CA 1
ATOM 2650 C C . GLY B 1 17 ? -0.317 -15.484 33 1 58.25 17 GLY B C 1
ATOM 2651 O O . GLY B 1 17 ? 0.156 -16.219 33.875 1 58.25 17 GLY B O 1
ATOM 2652 N N . VAL B 1 18 ? -0.481 -14.195 33.125 1 60.78 18 VAL B N 1
ATOM 2653 C CA . VAL B 1 18 ? -0.144 -13.547 34.406 1 60.78 18 VAL B CA 1
ATOM 2654 C C . VAL B 1 18 ? -1.087 -14.031 35.5 1 60.78 18 VAL B C 1
ATOM 2656 O O . VAL B 1 18 ? -0.65 -14.328 36.625 1 60.78 18 VAL B O 1
ATOM 2659 N N . ALA B 1 19 ? -2.266 -14.102 35.125 1 59.03 19 ALA B N 1
ATOM 2660 C CA . ALA B 1 19 ? -3.256 -14.492 36.125 1 59.03 19 ALA B CA 1
ATOM 2661 C C . ALA B 1 19 ? -2.967 -15.891 36.688 1 59.03 19 ALA B C 1
ATOM 2663 O O . ALA B 1 19 ? -3.164 -16.156 37.875 1 59.03 19 ALA B O 1
ATOM 2664 N N . THR B 1 20 ? -2.406 -16.656 35.781 1 57.69 20 THR B N 1
ATOM 2665 C CA . THR B 1 20 ? -2.172 -18.031 36.219 1 57.69 20 THR B CA 1
ATOM 2666 C C . THR B 1 20 ? -0.778 -18.188 36.812 1 57.69 20 THR B C 1
ATOM 2668 O O . THR B 1 20 ? -0.428 -19.25 37.312 1 57.69 20 THR B O 1
ATOM 2671 N N . ARG B 1 21 ? 0.023 -17.062 37.031 1 58.81 21 ARG B N 1
ATOM 2672 C CA . ARG B 1 21 ? 1.367 -17.062 37.594 1 58.81 21 ARG B CA 1
ATOM 2673 C C . ARG B 1 21 ? 2.17 -18.266 37.094 1 58.81 21 ARG B C 1
ATOM 2675 O O . ARG B 1 21 ? 2.906 -18.891 37.844 1 58.81 21 ARG B O 1
ATOM 2682 N N . SER B 1 22 ? 1.746 -18.719 35.969 1 56.81 22 SER B N 1
ATOM 2683 C CA . SER B 1 22 ? 2.461 -19.859 35.406 1 56.81 22 SER B CA 1
ATOM 2684 C C . SER B 1 22 ? 3.811 -19.438 34.844 1 56.81 22 SER B C 1
ATOM 2686 O O . SER B 1 22 ? 3.871 -18.734 33.812 1 56.81 22 SER B O 1
ATOM 2688 N N . THR B 1 23 ? 4.871 -19.672 35.656 1 60 23 THR B N 1
ATOM 2689 C CA . THR B 1 23 ? 6.234 -19.375 35.25 1 60 23 THR B CA 1
ATOM 2690 C C . THR B 1 23 ? 6.512 -20.016 33.875 1 60 23 THR B C 1
ATOM 2692 O O . THR B 1 23 ? 7.301 -19.484 33.094 1 60 23 THR B O 1
ATOM 2695 N N . PHE B 1 24 ? 5.816 -21.141 33.625 1 59.22 24 PHE B N 1
ATOM 2696 C CA . PHE B 1 24 ? 5.988 -21.812 32.344 1 59.22 24 PHE B CA 1
ATOM 2697 C C . PHE B 1 24 ? 5.492 -20.938 31.219 1 59.22 24 PHE B C 1
ATOM 2699 O O . PHE B 1 24 ? 6.18 -20.781 30.203 1 59.22 24 PHE B O 1
ATOM 2706 N N . VAL B 1 25 ? 4.441 -20.391 31.438 1 58.94 25 VAL B N 1
ATOM 2707 C CA . VAL B 1 25 ? 3.842 -19.578 30.391 1 58.94 25 VAL B CA 1
ATOM 2708 C C . VAL B 1 25 ? 4.691 -18.328 30.172 1 58.94 25 VAL B C 1
ATOM 2710 O O . VAL B 1 25 ? 4.934 -17.938 29.031 1 58.94 25 VAL B O 1
ATOM 2713 N N . LEU B 1 26 ? 5.176 -17.875 31.281 1 60.94 26 LEU B N 1
ATOM 2714 C CA . LEU B 1 26 ? 5.969 -16.656 31.188 1 60.94 26 LEU B CA 1
ATOM 2715 C C . LEU B 1 26 ? 7.293 -16.922 30.484 1 60.94 26 LEU B C 1
ATOM 2717 O O . LEU B 1 26 ? 7.719 -16.125 29.641 1 60.94 26 LEU B O 1
ATOM 2721 N N . ASN B 1 27 ? 7.914 -17.984 30.859 1 61.84 27 ASN B N 1
ATOM 2722 C CA . ASN B 1 27 ? 9.164 -18.359 30.188 1 61.84 27 ASN B CA 1
ATOM 2723 C C . ASN B 1 27 ? 8.938 -18.641 28.703 1 61.84 27 ASN B C 1
ATOM 2725 O O . ASN B 1 27 ? 9.766 -18.281 27.875 1 61.84 27 ASN B O 1
ATOM 2729 N N . PHE B 1 28 ? 7.812 -19.219 28.453 1 61.31 28 PHE B N 1
ATOM 2730 C CA . PHE B 1 28 ? 7.508 -19.547 27.062 1 61.31 28 PHE B CA 1
ATOM 2731 C C . PHE B 1 28 ? 7.359 -18.297 26.219 1 61.31 28 PHE B C 1
ATOM 2733 O O . PHE B 1 28 ? 7.91 -18.203 25.125 1 61.31 28 PHE B O 1
ATOM 2740 N N . ILE B 1 29 ? 6.809 -17.359 26.734 1 62.09 29 ILE B N 1
ATOM 2741 C CA . ILE B 1 29 ? 6.543 -16.125 26 1 62.09 29 ILE B CA 1
ATOM 2742 C C . ILE B 1 29 ? 7.859 -15.383 25.75 1 62.09 29 ILE B C 1
ATOM 2744 O O . ILE B 1 29 ? 8.039 -14.781 24.688 1 62.09 29 ILE B O 1
ATOM 2748 N N . CYS B 1 30 ? 8.727 -15.492 26.641 1 60.84 30 CYS B N 1
ATOM 2749 C CA . CYS B 1 30 ? 9.992 -14.773 26.5 1 60.84 30 CYS B CA 1
ATOM 2750 C C . CYS B 1 30 ? 10.938 -15.508 25.562 1 60.84 30 CYS B C 1
ATOM 2752 O O . CYS B 1 30 ? 11.719 -14.883 24.844 1 60.84 30 CYS B O 1
ATOM 2754 N N . VAL B 1 31 ? 10.828 -16.844 25.609 1 63.25 31 VAL B N 1
ATOM 2755 C CA . VAL B 1 31 ? 11.75 -17.641 24.797 1 63.25 31 VAL B CA 1
ATOM 2756 C C . VAL B 1 31 ? 11.188 -17.812 23.391 1 63.25 31 VAL B C 1
ATOM 2758 O O . VAL B 1 31 ? 11.938 -18.016 22.438 1 63.25 31 VAL B O 1
ATOM 2761 N N . PHE B 1 32 ? 9.945 -17.578 23.312 1 69.81 32 PHE B N 1
ATOM 2762 C CA . PHE B 1 32 ? 9.227 -17.906 22.078 1 69.81 32 PHE B CA 1
ATOM 2763 C C . PHE B 1 32 ? 9.758 -17.078 20.906 1 69.81 32 PHE B C 1
ATOM 2765 O O . PHE B 1 32 ? 10.055 -17.625 19.844 1 69.81 32 PHE B O 1
ATOM 2772 N N . PRO B 1 33 ? 10 -15.734 21.078 1 68 33 PRO B N 1
ATOM 2773 C CA . PRO B 1 33 ? 10.508 -14.953 19.938 1 68 33 PRO B CA 1
ATOM 2774 C C . PRO B 1 33 ? 11.906 -15.398 19.516 1 68 33 PRO B C 1
ATOM 2776 O O . PRO B 1 33 ? 12.219 -15.391 18.312 1 68 33 PRO B O 1
ATOM 2779 N N . SER B 1 34 ? 12.68 -15.695 20.438 1 68.75 34 SER B N 1
ATOM 2780 C CA . SER B 1 34 ? 14.016 -16.188 20.109 1 68.75 34 SER B CA 1
ATOM 2781 C C . SER B 1 34 ? 13.953 -17.516 19.375 1 68.75 34 SER B C 1
ATOM 2783 O O . SER B 1 34 ? 14.695 -17.75 18.406 1 68.75 34 SER B O 1
ATOM 2785 N N . LEU B 1 35 ? 13.195 -18.406 19.938 1 74.75 35 LEU B N 1
ATOM 2786 C CA . LEU B 1 35 ? 13.016 -19.688 19.266 1 74.75 35 LEU B CA 1
ATOM 2787 C C . LEU B 1 35 ? 12.5 -19.5 17.844 1 74.75 35 LEU B C 1
ATOM 2789 O O . LEU B 1 35 ? 12.984 -20.141 16.906 1 74.75 35 LEU B O 1
ATOM 2793 N N . LEU B 1 36 ? 11.609 -18.594 17.625 1 77.81 36 LEU B N 1
ATOM 2794 C CA . LEU B 1 36 ? 11.047 -18.312 16.312 1 77.81 36 LEU B CA 1
ATOM 2795 C C . LEU B 1 36 ? 12.109 -17.766 15.367 1 77.81 36 LEU B C 1
ATOM 2797 O O . LEU B 1 36 ? 12.125 -18.094 14.18 1 77.81 36 LEU B O 1
ATOM 2801 N N . THR B 1 37 ? 12.922 -16.891 15.938 1 75.94 37 THR B N 1
ATOM 2802 C CA . THR B 1 37 ? 14 -16.312 15.133 1 75.94 37 THR B CA 1
ATOM 2803 C C . THR B 1 37 ? 14.969 -17.391 14.68 1 75.94 37 THR B C 1
ATOM 2805 O O . THR B 1 37 ? 15.383 -17.422 13.516 1 75.94 37 THR B O 1
ATOM 2808 N N . ILE B 1 38 ? 15.297 -18.266 15.602 1 77.44 38 ILE B N 1
ATOM 2809 C CA . ILE B 1 38 ? 16.203 -19.359 15.266 1 77.44 38 ILE B CA 1
ATOM 2810 C C . ILE B 1 38 ? 15.562 -20.266 14.219 1 77.44 38 ILE B C 1
ATOM 2812 O O . ILE B 1 38 ? 16.188 -20.594 13.211 1 77.44 38 ILE B O 1
ATOM 2816 N N . LEU B 1 39 ? 14.32 -20.625 14.422 1 83.56 39 LEU B N 1
ATOM 2817 C CA . LEU B 1 39 ? 13.609 -21.484 13.484 1 83.56 39 LEU B CA 1
ATOM 2818 C C . LEU B 1 39 ? 13.508 -20.828 12.117 1 83.56 39 LEU B C 1
ATOM 2820 O O . LEU B 1 39 ? 13.609 -21.5 11.086 1 83.56 39 LEU B O 1
ATOM 2824 N N . PHE B 1 40 ? 13.281 -19.547 12.117 1 85.44 40 PHE B N 1
ATOM 2825 C CA . PHE B 1 40 ? 13.242 -18.781 10.875 1 85.44 40 PHE B CA 1
ATOM 2826 C C . PHE B 1 40 ? 14.539 -18.953 10.086 1 85.44 40 PHE B C 1
ATOM 2828 O O . PHE B 1 40 ? 14.508 -19.312 8.906 1 85.44 40 PHE B O 1
ATOM 2835 N N . HIS B 1 41 ? 15.688 -18.812 10.758 1 84.75 41 HIS B N 1
ATOM 2836 C CA . HIS B 1 41 ? 16.969 -18.859 10.055 1 84.75 41 HIS B CA 1
ATOM 2837 C C . HIS B 1 41 ? 17.344 -20.281 9.695 1 84.75 41 HIS B C 1
ATOM 2839 O O . HIS B 1 41 ? 18.016 -20.516 8.688 1 84.75 41 HIS B O 1
ATOM 2845 N N . VAL B 1 42 ? 16.859 -21.203 10.477 1 89 42 VAL B N 1
ATOM 2846 C CA . VAL B 1 42 ? 17.188 -22.609 10.227 1 89 42 VAL B CA 1
ATOM 2847 C C . VAL B 1 42 ? 16.359 -23.141 9.07 1 89 42 VAL B C 1
ATOM 2849 O O . VAL B 1 42 ? 16.844 -23.906 8.234 1 89 42 VAL B O 1
ATOM 2852 N N . PHE B 1 43 ? 15.07 -22.672 8.969 1 93.25 43 PHE B N 1
ATOM 2853 C CA . PHE B 1 43 ? 14.156 -23.359 8.062 1 93.25 43 PHE B CA 1
ATOM 2854 C C . PHE B 1 43 ? 13.852 -22.5 6.84 1 93.25 43 PHE B C 1
ATOM 2856 O O . PHE B 1 43 ? 13.211 -22.969 5.895 1 93.25 43 PHE B O 1
ATOM 2863 N N . LYS B 1 44 ? 14.266 -21.281 6.871 1 93 44 LYS B N 1
ATOM 2864 C CA . LYS B 1 44 ? 13.945 -20.438 5.723 1 93 44 LYS B CA 1
ATOM 2865 C C . LYS B 1 44 ? 14.547 -21 4.441 1 93 44 LYS B C 1
ATOM 2867 O O . LYS B 1 44 ? 15.633 -21.578 4.461 1 93 44 LYS B O 1
ATOM 2872 N N . ASN B 1 45 ? 13.805 -20.922 3.369 1 96.12 45 ASN B N 1
ATOM 2873 C CA . ASN B 1 45 ? 14.281 -21.266 2.035 1 96.12 45 ASN B CA 1
ATOM 2874 C C . ASN B 1 45 ? 15.031 -20.109 1.387 1 96.12 45 ASN B C 1
ATOM 2876 O O . ASN B 1 45 ? 15.023 -18.984 1.901 1 96.12 45 ASN B O 1
ATOM 2880 N N . MET B 1 46 ? 15.789 -20.422 0.352 1 94.31 46 MET B N 1
ATOM 2881 C CA . MET B 1 46 ? 16.516 -19.406 -0.405 1 94.31 46 MET B CA 1
ATOM 2882 C C . MET B 1 46 ? 15.883 -19.203 -1.782 1 94.31 46 MET B C 1
ATOM 2884 O O . MET B 1 46 ? 15.445 -20.172 -2.412 1 94.31 46 MET B O 1
ATOM 2888 N N . PRO B 1 47 ? 15.805 -17.953 -2.203 1 96.25 47 PRO B N 1
ATOM 2889 C CA . PRO B 1 47 ? 15.359 -17.719 -3.58 1 96.25 47 PRO B CA 1
ATOM 2890 C C . PRO B 1 47 ? 16.359 -18.219 -4.617 1 96.25 47 PRO B C 1
ATOM 2892 O O . PRO B 1 47 ? 17.516 -18.531 -4.273 1 96.25 47 PRO B O 1
ATOM 2895 N N . VAL B 1 48 ? 15.852 -18.312 -5.848 1 96.94 48 VAL B N 1
ATOM 2896 C CA . VAL B 1 48 ? 16.734 -18.719 -6.941 1 96.94 48 VAL B CA 1
ATOM 2897 C C . VAL B 1 48 ? 17.812 -17.656 -7.145 1 96.94 48 VAL B C 1
ATOM 2899 O O . VAL B 1 48 ? 17.516 -16.453 -7.191 1 96.94 48 VAL B O 1
ATOM 2902 N N . SER B 1 49 ? 19.078 -18.031 -7.25 1 90.88 49 SER B N 1
ATOM 2903 C CA . SER B 1 49 ? 20.188 -17.094 -7.324 1 90.88 49 SER B CA 1
ATOM 2904 C C . SER B 1 49 ? 20.891 -17.156 -8.68 1 90.88 49 SER B C 1
ATOM 2906 O O . SER B 1 49 ? 21.703 -16.297 -9.016 1 90.88 49 SER B O 1
ATOM 2908 N N . ASN B 1 50 ? 20.562 -18.172 -9.484 1 89.94 50 ASN B N 1
ATOM 2909 C CA . ASN B 1 50 ? 21.188 -18.281 -10.797 1 89.94 50 ASN B CA 1
ATOM 2910 C C . ASN B 1 50 ? 20.5 -17.375 -11.82 1 89.94 50 ASN B C 1
ATOM 2912 O O . ASN B 1 50 ? 19.656 -16.547 -11.453 1 89.94 50 ASN B O 1
ATOM 2916 N N . GLN B 1 51 ? 20.844 -17.484 -13.039 1 95.94 51 GLN B N 1
ATOM 2917 C CA . GLN B 1 51 ? 20.422 -16.547 -14.07 1 95.94 51 GLN B CA 1
ATOM 2918 C C . GLN B 1 51 ? 18.984 -16.828 -14.508 1 95.94 51 GLN B C 1
ATOM 2920 O O . GLN B 1 51 ? 18.359 -16.016 -15.188 1 95.94 51 GLN B O 1
ATOM 2925 N N . ASP B 1 52 ? 18.484 -17.984 -14.07 1 97.25 52 ASP B N 1
ATOM 2926 C CA . ASP B 1 52 ? 17.141 -18.375 -14.5 1 97.25 52 ASP B CA 1
ATOM 2927 C C . ASP B 1 52 ? 16.109 -17.359 -14.047 1 97.25 52 ASP B C 1
ATOM 2929 O O . ASP B 1 52 ? 15.18 -17.031 -14.797 1 97.25 52 ASP B O 1
ATOM 2933 N N . LYS B 1 53 ? 16.297 -16.922 -12.852 1 97.5 53 LYS B N 1
ATOM 2934 C CA . LYS B 1 53 ? 15.375 -15.898 -12.344 1 97.5 53 LYS B CA 1
ATOM 2935 C C . LYS B 1 53 ? 15.398 -14.648 -13.219 1 97.5 53 LYS B C 1
ATOM 2937 O O . LYS B 1 53 ? 14.344 -14.172 -13.648 1 97.5 53 LYS B O 1
ATOM 2942 N N . ALA B 1 54 ? 16.594 -14.133 -13.484 1 97.31 54 ALA B N 1
ATOM 2943 C CA . ALA B 1 54 ? 16.75 -12.953 -14.336 1 97.31 54 ALA B CA 1
ATOM 2944 C C . ALA B 1 54 ? 16.172 -13.211 -15.727 1 97.31 54 ALA B C 1
ATOM 2946 O O . ALA B 1 54 ? 15.5 -12.344 -16.297 1 97.31 54 ALA B O 1
ATOM 2947 N N . ASN B 1 55 ? 16.422 -14.367 -16.234 1 97.75 55 ASN B N 1
ATOM 2948 C CA . ASN B 1 55 ? 15.945 -14.734 -17.562 1 97.75 55 ASN B CA 1
ATOM 2949 C C . ASN B 1 55 ? 14.422 -14.781 -17.609 1 97.75 55 ASN B C 1
ATOM 2951 O O . ASN B 1 55 ? 13.812 -14.344 -18.594 1 97.75 55 ASN B O 1
ATOM 2955 N N . PHE B 1 56 ? 13.828 -15.289 -16.609 1 98.31 56 PHE B N 1
ATOM 2956 C CA . PHE B 1 56 ? 12.375 -15.367 -16.578 1 98.31 56 PHE B CA 1
ATOM 2957 C C . PHE B 1 56 ? 11.75 -13.977 -16.578 1 98.31 56 PHE B C 1
ATOM 2959 O O . PHE B 1 56 ? 10.797 -13.711 -17.312 1 98.31 56 PHE B O 1
ATOM 2966 N N . PHE B 1 57 ? 12.289 -13.078 -15.781 1 97.88 57 PHE B N 1
ATOM 2967 C CA . PHE B 1 57 ? 11.633 -11.797 -15.562 1 97.88 57 PHE B CA 1
ATOM 2968 C C . PHE B 1 57 ? 12.078 -10.773 -16.609 1 97.88 57 PHE B C 1
ATOM 2970 O O . PHE B 1 57 ? 11.508 -9.68 -16.688 1 97.88 57 PHE B O 1
ATOM 2977 N N . ALA B 1 58 ? 13.039 -11.125 -17.406 1 96.25 58 ALA B N 1
ATOM 2978 C CA . ALA B 1 58 ? 13.508 -10.227 -18.453 1 96.25 58 ALA B CA 1
ATOM 2979 C C . ALA B 1 58 ? 12.414 -9.961 -19.484 1 96.25 58 ALA B C 1
ATOM 2981 O O . ALA B 1 58 ? 11.844 -10.898 -20.047 1 96.25 58 ALA B O 1
ATOM 2982 N N . GLY B 1 59 ? 12.07 -8.719 -19.688 1 94.56 59 GLY B N 1
ATOM 2983 C CA . GLY B 1 59 ? 11.164 -8.32 -20.75 1 94.56 59 GLY B CA 1
ATOM 2984 C C . GLY B 1 59 ? 9.711 -8.602 -20.422 1 94.56 59 GLY B C 1
ATOM 2985 O O . GLY B 1 59 ? 8.852 -8.539 -21.312 1 94.56 59 GLY B O 1
ATOM 2986 N N . LEU B 1 60 ? 9.367 -8.906 -19.219 1 96.44 60 LEU B N 1
ATOM 2987 C CA . LEU B 1 60 ? 8 -9.219 -18.828 1 96.44 60 LEU B CA 1
ATOM 2988 C C . LEU B 1 60 ? 7.199 -7.941 -18.594 1 96.44 60 LEU B C 1
ATOM 2990 O O . LEU B 1 60 ? 7.582 -7.109 -17.766 1 96.44 60 LEU B O 1
ATOM 2994 N N . ASN B 1 61 ? 6.098 -7.801 -19.312 1 95.56 61 ASN B N 1
ATOM 2995 C CA . ASN B 1 61 ? 5.258 -6.613 -19.188 1 95.56 61 ASN B CA 1
ATOM 2996 C C . ASN B 1 61 ? 3.803 -6.984 -18.906 1 95.56 61 ASN B C 1
ATOM 2998 O O . ASN B 1 61 ? 3.17 -6.422 -18.016 1 95.56 61 ASN B O 1
ATOM 3002 N N . ILE B 1 62 ? 3.367 -7.922 -19.719 1 97.38 62 ILE B N 1
ATOM 3003 C CA . ILE B 1 62 ? 1.952 -8.266 -19.641 1 97.38 62 ILE B CA 1
ATOM 3004 C C . ILE B 1 62 ? 1.774 -9.773 -19.797 1 97.38 62 ILE B C 1
ATOM 3006 O O . ILE B 1 62 ? 2.457 -10.398 -20.609 1 97.38 62 ILE B O 1
ATOM 3010 N N . GLY B 1 63 ? 0.896 -10.352 -19.031 1 98.12 63 GLY B N 1
ATOM 3011 C CA . GLY B 1 63 ? 0.541 -11.758 -19.125 1 98.12 63 GLY B CA 1
ATOM 3012 C C . GLY B 1 63 ? -0.956 -11.992 -19.203 1 98.12 63 GLY B C 1
ATOM 3013 O O . GLY B 1 63 ? -1.745 -11.164 -18.75 1 98.12 63 GLY B O 1
ATOM 3014 N N . GLY B 1 64 ? -1.276 -13.094 -19.828 1 98.5 64 GLY B N 1
ATOM 3015 C CA . GLY B 1 64 ? -2.67 -13.5 -19.891 1 98.5 64 GLY B CA 1
ATOM 3016 C C . GLY B 1 64 ? -3.137 -14.25 -18.656 1 98.5 64 GLY B C 1
ATOM 3017 O O . GLY B 1 64 ? -2.58 -15.289 -18.312 1 98.5 64 GLY B O 1
ATOM 3018 N N . HIS B 1 65 ? -4.125 -13.695 -17.969 1 98.69 65 HIS B N 1
ATOM 3019 C CA . HIS B 1 65 ? -4.75 -14.352 -16.812 1 98.69 65 HIS B CA 1
ATOM 3020 C C . HIS B 1 65 ? -5.66 -15.492 -17.266 1 98.69 65 HIS B C 1
ATOM 3022 O O . HIS B 1 65 ? -6.668 -15.258 -17.938 1 98.69 65 HIS B O 1
ATOM 3028 N N . ARG B 1 66 ? -5.258 -16.672 -16.938 1 98.56 66 ARG B N 1
ATOM 3029 C CA . ARG B 1 66 ? -5.953 -17.875 -17.422 1 98.56 66 ARG B CA 1
ATOM 3030 C C . ARG B 1 66 ? -6.027 -17.891 -18.938 1 98.56 66 ARG B C 1
ATOM 3032 O O . ARG B 1 66 ? -7.016 -18.359 -19.516 1 98.56 66 ARG B O 1
ATOM 3039 N N . GLY B 1 67 ? -5.07 -17.344 -19.531 1 97.94 67 GLY B N 1
ATOM 3040 C CA . GLY B 1 67 ? -5.047 -17.141 -20.969 1 97.94 67 GLY B CA 1
ATOM 3041 C C . GLY B 1 67 ? -5.641 -15.812 -21.391 1 97.94 67 GLY B C 1
ATOM 3042 O O . GLY B 1 67 ? -4.969 -14.781 -21.328 1 97.94 67 GLY B O 1
ATOM 3043 N N . SER B 1 68 ? -6.766 -15.852 -21.922 1 97.12 68 SER B N 1
ATOM 3044 C CA . SER B 1 68 ? -7.574 -14.711 -22.344 1 97.12 68 SER B CA 1
ATOM 3045 C C . SER B 1 68 ? -9.062 -15.016 -22.219 1 97.12 68 SER B C 1
ATOM 3047 O O . SER B 1 68 ? -9.75 -15.227 -23.219 1 97.12 68 SER B O 1
ATOM 3049 N N . PRO B 1 69 ? -9.547 -14.883 -21.016 1 96.5 69 PRO B N 1
ATOM 3050 C CA . PRO B 1 69 ? -10.875 -15.422 -20.734 1 96.5 69 PRO B CA 1
ATOM 3051 C C . PRO B 1 69 ? -11.984 -14.672 -21.453 1 96.5 69 PRO B C 1
ATOM 3053 O O . PRO B 1 69 ? -13.102 -15.18 -21.578 1 96.5 69 PRO B O 1
ATOM 3056 N N . TYR B 1 70 ? -11.758 -13.508 -21.984 1 94 70 TYR B N 1
ATOM 3057 C CA . TYR B 1 70 ? -12.797 -12.773 -22.703 1 94 70 TYR B CA 1
ATOM 3058 C C . TYR B 1 70 ? -12.82 -13.156 -24.172 1 94 70 TYR B C 1
ATOM 3060 O O . TYR B 1 70 ? -13.812 -12.922 -24.875 1 94 70 TYR B O 1
ATOM 3068 N N . GLU B 1 71 ? -11.75 -13.773 -24.609 1 95.94 71 GLU B N 1
ATOM 3069 C CA . GLU B 1 71 ? -11.641 -14.062 -26.031 1 95.94 71 GLU B CA 1
ATOM 3070 C C . GLU B 1 71 ? -11.773 -15.562 -26.297 1 95.94 71 GLU B C 1
ATOM 3072 O O . GLU B 1 71 ? -12.055 -15.977 -27.422 1 95.94 71 GLU B O 1
ATOM 3077 N N . ALA B 1 72 ? -11.508 -16.375 -25.344 1 97.44 72 ALA B N 1
ATOM 3078 C CA . ALA B 1 72 ? -11.578 -17.828 -25.422 1 97.44 72 ALA B CA 1
ATOM 3079 C C . ALA B 1 72 ? -11.812 -18.438 -24.047 1 97.44 72 ALA B C 1
ATOM 3081 O O . ALA B 1 72 ? -11.625 -17.781 -23.031 1 97.44 72 ALA B O 1
ATOM 3082 N N . PRO B 1 73 ? -12.273 -19.703 -24.031 1 97.94 73 PRO B N 1
ATOM 3083 C CA . PRO B 1 73 ? -12.445 -20.328 -22.719 1 97.94 73 PRO B CA 1
ATOM 3084 C C . PRO B 1 73 ? -11.164 -20.312 -21.891 1 97.94 73 PRO B C 1
ATOM 3086 O O . PRO B 1 73 ? -10.07 -20.5 -22.422 1 97.94 73 PRO B O 1
ATOM 3089 N N . GLU B 1 74 ? -11.305 -19.969 -20.609 1 98.31 74 GLU B N 1
ATOM 3090 C CA . GLU B 1 74 ? -10.164 -19.828 -19.719 1 98.31 74 GLU B CA 1
ATOM 3091 C C . GLU B 1 74 ? -9.398 -21.141 -19.609 1 98.31 74 GLU B C 1
ATOM 3093 O O . GLU B 1 74 ? -9.977 -22.219 -19.75 1 98.31 74 GLU B O 1
ATOM 3098 N N . ASN B 1 75 ? -8.117 -21.031 -19.375 1 98.44 75 ASN B N 1
ATOM 3099 C CA . ASN B 1 75 ? -7.27 -22.188 -19.109 1 98.44 75 ASN B CA 1
ATOM 3100 C C . ASN B 1 75 ? -7.277 -23.172 -20.281 1 98.44 75 ASN B C 1
ATOM 3102 O O . ASN B 1 75 ? -7.449 -24.375 -20.094 1 98.44 75 ASN B O 1
ATOM 3106 N N . THR B 1 76 ? -7.137 -22.594 -21.516 1 98.44 76 THR B N 1
ATOM 3107 C CA . THR B 1 76 ? -7.125 -23.406 -22.719 1 98.44 76 THR B CA 1
ATOM 3108 C C . THR B 1 76 ? -5.996 -22.984 -23.656 1 98.44 76 THR B C 1
ATOM 3110 O O . THR B 1 76 ? -5.488 -21.859 -23.547 1 98.44 76 THR B O 1
ATOM 3113 N N . ILE B 1 77 ? -5.668 -23.922 -24.531 1 98.62 77 ILE B N 1
ATOM 3114 C CA . ILE B 1 77 ? -4.656 -23.625 -25.547 1 98.62 77 ILE B CA 1
ATOM 3115 C C . ILE B 1 77 ? -5.133 -22.469 -26.438 1 98.62 77 ILE B C 1
ATOM 3117 O O . ILE B 1 77 ? -4.348 -21.609 -26.812 1 98.62 77 ILE B O 1
ATOM 3121 N N . GLU B 1 78 ? -6.402 -22.469 -26.766 1 98.31 78 GLU B N 1
ATOM 3122 C CA . GLU B 1 78 ? -6.977 -21.375 -27.547 1 98.31 78 GLU B CA 1
ATOM 3123 C C . GLU B 1 78 ? -6.844 -20.047 -26.828 1 98.31 78 GLU B C 1
ATOM 3125 O O . GLU B 1 78 ? -6.566 -19.016 -27.438 1 98.31 78 GLU B O 1
ATOM 3130 N N . GLY B 1 79 ? -7.059 -20.109 -25.531 1 98.31 79 GLY B N 1
ATOM 3131 C CA . GLY B 1 79 ? -6.859 -18.906 -24.734 1 98.31 79 GLY B CA 1
ATOM 3132 C C . GLY B 1 79 ? -5.418 -18.422 -24.734 1 98.31 79 GLY B C 1
ATOM 3133 O O . GLY B 1 79 ? -5.164 -17.219 -24.766 1 98.31 79 GLY B O 1
ATOM 3134 N N . PHE B 1 80 ? -4.504 -19.359 -24.75 1 98.69 80 PHE B N 1
ATOM 3135 C CA . PHE B 1 80 ? -3.088 -19.031 -24.812 1 98.69 80 PHE B CA 1
ATOM 3136 C C . PHE B 1 80 ? -2.752 -18.375 -26.141 1 98.69 80 PHE B C 1
ATOM 3138 O O . PHE B 1 80 ? -2.002 -17.391 -26.188 1 98.69 80 PHE B O 1
ATOM 3145 N N . ALA B 1 81 ? -3.295 -18.922 -27.125 1 98.44 81 ALA B N 1
ATOM 3146 C CA . ALA B 1 81 ? -3.057 -18.391 -28.469 1 98.44 81 ALA B CA 1
ATOM 3147 C C . ALA B 1 81 ? -3.539 -16.938 -28.562 1 98.44 81 ALA B C 1
ATOM 3149 O O . ALA B 1 81 ? -2.867 -16.094 -29.172 1 98.44 81 ALA B O 1
ATOM 3150 N N . MET B 1 82 ? -4.676 -16.688 -28 1 97.62 82 MET B N 1
ATOM 3151 C CA . MET B 1 82 ? -5.207 -15.328 -28.016 1 97.62 82 MET B CA 1
ATOM 3152 C C . MET B 1 82 ? -4.297 -14.375 -27.234 1 97.62 82 MET B C 1
ATOM 3154 O O . MET B 1 82 ? -4.07 -13.242 -27.656 1 97.62 82 MET B O 1
ATOM 3158 N N . ALA B 1 83 ? -3.803 -14.828 -26.094 1 97.94 83 ALA B N 1
ATOM 3159 C CA . ALA B 1 83 ? -2.871 -14.023 -25.312 1 97.94 83 ALA B CA 1
ATOM 3160 C C . ALA B 1 83 ? -1.598 -13.734 -26.094 1 97.94 83 ALA B C 1
ATOM 3162 O O . ALA B 1 83 ? -1.113 -12.602 -26.109 1 97.94 83 ALA B O 1
ATOM 3163 N N . LYS B 1 84 ? -1.1 -14.75 -26.75 1 97.81 84 LYS B N 1
ATOM 3164 C CA . LYS B 1 84 ? 0.098 -14.57 -27.562 1 97.81 84 LYS B CA 1
ATOM 3165 C C . LYS B 1 84 ? -0.149 -13.57 -28.688 1 97.81 84 LYS B C 1
ATOM 3167 O O . LYS B 1 84 ? 0.69 -12.711 -28.953 1 97.81 84 LYS B O 1
ATOM 3172 N N . HIS B 1 85 ? -1.259 -13.719 -29.297 1 96.5 85 HIS B N 1
ATOM 3173 C CA . HIS B 1 85 ? -1.613 -12.805 -30.375 1 96.5 85 HIS B CA 1
ATOM 3174 C C . HIS B 1 85 ? -1.653 -11.367 -29.875 1 96.5 85 HIS B C 1
ATOM 3176 O O . HIS B 1 85 ? -1.313 -10.438 -30.625 1 96.5 85 HIS B O 1
ATOM 3182 N N . ALA B 1 86 ? -2.021 -11.258 -28.656 1 95.81 86 ALA B N 1
ATOM 3183 C CA . ALA B 1 86 ? -2.082 -9.938 -28.047 1 95.81 86 ALA B CA 1
ATOM 3184 C C . ALA B 1 86 ? -0.713 -9.508 -27.516 1 95.81 86 ALA B C 1
ATOM 3186 O O . ALA B 1 86 ? -0.597 -8.508 -26.812 1 95.81 86 ALA B O 1
ATOM 3187 N N . LYS B 1 87 ? 0.315 -10.312 -27.719 1 95.12 87 LYS B N 1
ATOM 3188 C CA . LYS B 1 87 ? 1.722 -10.023 -27.453 1 95.12 87 LYS B CA 1
ATOM 3189 C C . LYS B 1 87 ? 2.045 -10.172 -25.969 1 95.12 87 LYS B C 1
ATOM 3191 O O . LYS B 1 87 ? 2.955 -9.516 -25.453 1 95.12 87 LYS B O 1
ATOM 3196 N N . CYS B 1 88 ? 1.251 -10.922 -25.312 1 97.31 88 CYS B N 1
ATOM 3197 C CA . CYS B 1 88 ? 1.64 -11.297 -23.969 1 97.31 88 CYS B CA 1
ATOM 3198 C C . CYS B 1 88 ? 2.9 -12.156 -23.984 1 97.31 88 CYS B C 1
ATOM 3200 O O . CYS B 1 88 ? 3.104 -12.953 -24.891 1 97.31 88 CYS B O 1
ATOM 3202 N N . GLU B 1 89 ? 3.73 -11.945 -22.969 1 97.62 89 GLU B N 1
ATOM 3203 C CA . GLU B 1 89 ? 4.953 -12.742 -22.844 1 97.62 89 GLU B CA 1
ATOM 3204 C C . GLU B 1 89 ? 4.734 -13.969 -21.969 1 97.62 89 GLU B C 1
ATOM 3206 O O . GLU B 1 89 ? 5.555 -14.883 -21.953 1 97.62 89 GLU B O 1
ATOM 3211 N N . LEU B 1 90 ? 3.564 -13.906 -21.266 1 97.94 90 LEU B N 1
ATOM 3212 C CA . LEU B 1 90 ? 3.324 -14.906 -20.219 1 97.94 90 LEU B CA 1
ATOM 3213 C C . LEU B 1 90 ? 1.843 -15.258 -20.141 1 97.94 90 LEU B C 1
ATOM 3215 O O . LEU B 1 90 ? 0.984 -14.445 -20.484 1 97.94 90 LEU B O 1
ATOM 3219 N N . VAL B 1 91 ? 1.602 -16.562 -19.797 1 98.81 91 VAL B N 1
ATOM 3220 C CA . VAL B 1 91 ? 0.247 -16.953 -19.422 1 98.81 91 VAL B CA 1
ATOM 3221 C C . VAL B 1 91 ? 0.253 -17.562 -18.016 1 98.81 91 VAL B C 1
ATOM 3223 O O . VAL B 1 91 ? 1.196 -18.25 -17.641 1 98.81 91 VAL B O 1
ATOM 3226 N N . GLU B 1 92 ? -0.726 -17.188 -17.297 1 98.88 92 GLU B N 1
ATOM 3227 C CA . GLU B 1 92 ? -1.019 -17.797 -16 1 98.88 92 GLU B CA 1
ATOM 3228 C C . GLU B 1 92 ? -2.215 -18.75 -16.094 1 98.88 92 GLU B C 1
ATOM 3230 O O . GLU B 1 92 ? -3.209 -18.422 -16.75 1 98.88 92 GLU B O 1
ATOM 3235 N N . PHE B 1 93 ? -2.082 -19.891 -15.492 1 98.81 93 PHE B N 1
ATOM 3236 C CA . PHE B 1 93 ? -3.191 -20.828 -15.562 1 98.81 93 PHE B CA 1
ATOM 3237 C C . PHE B 1 93 ? -3.256 -21.688 -14.297 1 98.81 93 PHE B C 1
ATOM 3239 O O . PHE B 1 93 ? -2.271 -21.797 -13.57 1 98.81 93 PHE B O 1
ATOM 3246 N N . ASP B 1 94 ? -4.434 -22.281 -14.078 1 98.75 94 ASP B N 1
ATOM 3247 C CA . ASP B 1 94 ? -4.742 -23.062 -12.883 1 98.75 94 ASP B CA 1
ATOM 3248 C C . ASP B 1 94 ? -4.59 -24.562 -13.156 1 98.75 94 ASP B C 1
ATOM 3250 O O . ASP B 1 94 ? -4.934 -25.047 -14.234 1 98.75 94 ASP B O 1
ATOM 3254 N N . ILE B 1 95 ? -4.102 -25.25 -12.133 1 98.69 95 ILE B N 1
ATOM 3255 C CA . ILE B 1 95 ? -3.846 -26.672 -12.32 1 98.69 95 ILE B CA 1
ATOM 3256 C C . ILE B 1 95 ? -4.504 -27.469 -11.195 1 98.69 95 ILE B C 1
ATOM 3258 O O . ILE B 1 95 ? -4.422 -27.094 -10.023 1 98.69 95 ILE B O 1
ATOM 3262 N N . HIS B 1 96 ? -5.176 -28.562 -11.562 1 98.19 96 HIS B N 1
ATOM 3263 C CA . HIS B 1 96 ? -5.672 -29.594 -10.648 1 98.19 96 HIS B CA 1
ATOM 3264 C C . HIS B 1 96 ? -5.234 -30.984 -11.094 1 98.19 96 HIS B C 1
ATOM 3266 O O . HIS B 1 96 ? -4.934 -31.203 -12.273 1 98.19 96 HIS B O 1
ATOM 3272 N N . LEU B 1 97 ? -5.246 -31.891 -10.125 1 97.5 97 LEU B N 1
ATOM 3273 C CA . LEU B 1 97 ? -4.938 -33.281 -10.453 1 97.5 97 LEU B CA 1
ATOM 3274 C C . LEU B 1 97 ? -6.211 -34.062 -10.727 1 97.5 97 LEU B C 1
ATOM 3276 O O . LEU B 1 97 ? -7.184 -33.969 -9.977 1 97.5 97 LEU B O 1
ATOM 3280 N N . SER B 1 98 ? -6.117 -34.812 -11.82 1 97.75 98 SER B N 1
ATOM 3281 C CA . SER B 1 98 ? -7.191 -35.781 -12.094 1 97.75 98 SER B CA 1
ATOM 3282 C C . SER B 1 98 ? -7.078 -37 -11.195 1 97.75 98 SER B C 1
ATOM 3284 O O . SER B 1 98 ? -6.105 -37.156 -10.453 1 97.75 98 SER B O 1
ATOM 3286 N N . ALA B 1 99 ? -8.109 -37.844 -11.281 1 97.44 99 ALA B N 1
ATOM 3287 C CA . ALA B 1 99 ? -8.164 -39.062 -10.453 1 97.44 99 ALA B CA 1
ATOM 3288 C C . ALA B 1 99 ? -6.969 -39.969 -10.734 1 97.44 99 ALA B C 1
ATOM 3290 O O . ALA B 1 99 ? -6.461 -40.656 -9.836 1 97.44 99 ALA B O 1
ATOM 3291 N N . ASP B 1 100 ? -6.516 -40 -11.953 1 97.44 100 ASP B N 1
ATOM 3292 C CA . ASP B 1 100 ? -5.414 -40.875 -12.352 1 97.44 100 ASP B CA 1
ATOM 3293 C C . ASP B 1 100 ? -4.074 -40.156 -12.242 1 97.44 100 ASP B C 1
ATOM 3295 O O . ASP B 1 100 ? -3.064 -40.625 -12.773 1 97.44 100 ASP B O 1
ATOM 3299 N N . GLY B 1 101 ? -4.047 -38.969 -11.688 1 96.25 101 GLY B N 1
ATOM 3300 C CA . GLY B 1 101 ? -2.809 -38.281 -11.336 1 96.25 101 GLY B CA 1
ATOM 3301 C C . GLY B 1 101 ? -2.256 -37.438 -12.453 1 96.25 101 GLY B C 1
ATOM 3302 O O . GLY B 1 101 ? -1.067 -37.094 -12.469 1 96.25 101 GLY B O 1
ATOM 3303 N N . VAL B 1 102 ? -3.064 -37.125 -13.383 1 97.25 102 VAL B N 1
ATOM 3304 C CA . VAL B 1 102 ? -2.637 -36.281 -14.492 1 97.25 102 VAL B CA 1
ATOM 3305 C C . VAL B 1 102 ? -3.037 -34.812 -14.227 1 97.25 102 VAL B C 1
ATOM 3307 O O . VAL B 1 102 ? -4.215 -34.531 -14.008 1 97.25 102 VAL B O 1
ATOM 3310 N N . PRO B 1 103 ? -2.08 -33.906 -14.219 1 98.25 103 PRO B N 1
ATOM 3311 C CA . PRO B 1 103 ? -2.451 -32.5 -14.062 1 98.25 103 PRO B CA 1
ATOM 3312 C C . PRO B 1 103 ? -3.221 -31.953 -15.266 1 98.25 103 PRO B C 1
ATOM 3314 O O . PRO B 1 103 ? -2.822 -32.188 -16.406 1 98.25 103 PRO B O 1
ATOM 3317 N N . VAL B 1 104 ? -4.336 -31.281 -15 1 98.44 104 VAL B N 1
ATOM 3318 C CA . VAL B 1 104 ? -5.176 -30.672 -16.031 1 98.44 104 VAL B CA 1
ATOM 3319 C C . VAL B 1 104 ? -5.414 -29.203 -15.68 1 98.44 104 VAL B C 1
ATOM 3321 O O . VAL B 1 104 ? -5.285 -28.797 -14.523 1 98.44 104 VAL B O 1
ATOM 3324 N N . LEU B 1 105 ? -5.688 -28.391 -16.672 1 98.62 105 LEU B N 1
ATOM 3325 C CA . LEU B 1 105 ? -5.879 -26.953 -16.469 1 98.62 105 LEU B CA 1
ATOM 3326 C C . LEU B 1 105 ? -7.348 -26.641 -16.219 1 98.62 105 LEU B C 1
ATOM 3328 O O . LEU B 1 105 ? -8.164 -26.688 -17.125 1 98.62 105 LEU B O 1
ATOM 3332 N N . ILE B 1 106 ? -7.633 -26.25 -15.008 1 98 106 ILE B N 1
ATOM 3333 C CA . ILE B 1 106 ? -8.977 -25.844 -14.602 1 98 106 ILE B CA 1
ATOM 3334 C C . ILE B 1 106 ? -8.906 -25.094 -13.273 1 98 106 ILE B C 1
ATOM 3336 O O . ILE B 1 106 ? -8.133 -25.453 -12.383 1 98 106 ILE B O 1
ATOM 3340 N N . HIS B 1 107 ? -9.711 -24.062 -13.164 1 97.25 107 HIS B N 1
ATOM 3341 C CA . HIS B 1 107 ? -9.68 -23.203 -11.992 1 97.25 107 HIS B CA 1
ATOM 3342 C C . HIS B 1 107 ? -10.398 -23.844 -10.805 1 97.25 107 HIS B C 1
ATOM 3344 O O . HIS B 1 107 ? -9.906 -23.797 -9.68 1 97.25 107 HIS B O 1
ATOM 3350 N N . ASP B 1 108 ? -11.547 -24.453 -11.133 1 96 108 ASP B N 1
ATOM 3351 C CA . ASP B 1 108 ? -12.422 -24.938 -10.07 1 96 108 ASP B CA 1
ATOM 3352 C C . ASP B 1 108 ? -12.195 -26.422 -9.812 1 96 108 ASP B C 1
ATOM 3354 O O . ASP B 1 108 ? -11.539 -27.109 -10.609 1 96 108 ASP B O 1
ATOM 3358 N N . GLU B 1 109 ? -12.82 -26.875 -8.75 1 96.44 109 GLU B N 1
ATOM 3359 C CA . GLU B 1 109 ? -12.695 -28.297 -8.398 1 96.44 109 GLU B CA 1
ATOM 3360 C C . GLU B 1 109 ? -13.57 -29.156 -9.297 1 96.44 109 GLU B C 1
ATOM 3362 O O . GLU B 1 109 ? -13.391 -30.375 -9.352 1 96.44 109 GLU B O 1
ATOM 3367 N N . SER B 1 110 ? -14.484 -28.469 -9.953 1 97.25 110 SER B N 1
ATOM 3368 C CA . SER B 1 110 ? -15.375 -29.156 -10.898 1 97.25 110 SER B CA 1
ATOM 3369 C C . SER B 1 110 ? -15.562 -28.328 -12.172 1 97.25 110 SER B C 1
ATOM 3371 O O . SER B 1 110 ? -15.172 -27.172 -12.227 1 97.25 110 SER B O 1
ATOM 3373 N N . THR B 1 111 ? -16.141 -28.969 -13.18 1 96.81 111 THR B N 1
ATOM 3374 C CA . THR B 1 111 ? -16.25 -28.328 -14.484 1 96.81 111 THR B CA 1
ATOM 3375 C C . THR B 1 111 ? -17.562 -27.547 -14.602 1 96.81 111 THR B C 1
ATOM 3377 O O . THR B 1 111 ? -17.828 -26.906 -15.617 1 96.81 111 THR B O 1
ATOM 3380 N N . GLY B 1 112 ? -18.344 -27.5 -13.594 1 95.75 112 GLY B N 1
ATOM 3381 C CA . GLY B 1 112 ? -19.719 -27 -13.648 1 95.75 112 GLY B CA 1
ATOM 3382 C C . GLY B 1 112 ? -19.812 -25.562 -14.109 1 95.75 112 GLY B C 1
ATOM 3383 O O . GLY B 1 112 ? -20.719 -25.203 -14.852 1 95.75 112 GLY B O 1
ATOM 3384 N N . ARG B 1 113 ? -18.906 -24.656 -13.734 1 95.25 113 ARG B N 1
ATOM 3385 C CA . ARG B 1 113 ? -18.969 -23.234 -14.07 1 95.25 113 ARG B CA 1
ATOM 3386 C C . ARG B 1 113 ? -18.625 -23 -15.531 1 95.25 113 ARG B C 1
ATOM 3388 O O . ARG B 1 113 ? -19.234 -22.156 -16.203 1 95.25 113 ARG B O 1
ATOM 3395 N N . THR B 1 114 ? -17.703 -23.797 -16.109 1 96.56 114 THR B N 1
ATOM 3396 C CA . THR B 1 114 ? -17.141 -23.5 -17.406 1 96.56 114 THR B CA 1
ATOM 3397 C C . THR B 1 114 ? -17.641 -24.484 -18.453 1 96.56 114 THR B C 1
ATOM 3399 O O . THR B 1 114 ? -17.312 -24.359 -19.641 1 96.56 114 THR B O 1
ATOM 3402 N N . SER B 1 115 ? -18.438 -25.484 -18.047 1 95.56 115 SER B N 1
ATOM 3403 C CA . SER B 1 115 ? -18.953 -26.484 -18.969 1 95.56 115 SER B CA 1
ATOM 3404 C C . SER B 1 115 ? -20.422 -26.781 -18.703 1 95.56 115 SER B C 1
ATOM 3406 O O . SER B 1 115 ? -21.016 -26.234 -17.781 1 95.56 115 SER B O 1
ATOM 3408 N N . LYS B 1 116 ? -20.953 -27.609 -19.609 1 89.31 116 LYS B N 1
ATOM 3409 C CA . LYS B 1 116 ? -22.344 -28 -19.438 1 89.31 116 LYS B CA 1
ATOM 3410 C C . LYS B 1 116 ? -22.469 -29.172 -18.453 1 89.31 116 LYS B C 1
ATOM 3412 O O . LYS B 1 116 ? -23.547 -29.406 -17.891 1 89.31 116 LYS B O 1
ATOM 3417 N N . GLU B 1 117 ? -21.406 -29.844 -18.297 1 93.19 117 GLU B N 1
ATOM 3418 C CA . GLU B 1 117 ? -21.375 -30.953 -17.359 1 93.19 117 GLU B CA 1
ATOM 3419 C C . GLU B 1 117 ? -20.609 -30.562 -16.094 1 93.19 117 GLU B C 1
ATOM 3421 O O . GLU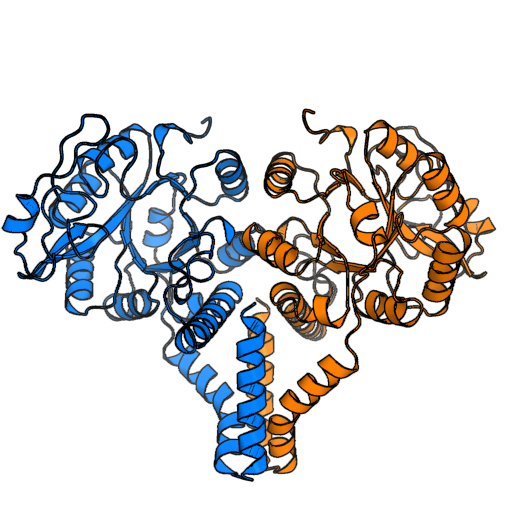 B 1 117 ? -19.656 -29.797 -16.141 1 93.19 117 GLU B O 1
ATOM 3426 N N . ASP B 1 118 ? -21.062 -31.109 -15 1 95.69 118 ASP B N 1
ATOM 3427 C CA . ASP B 1 118 ? -20.406 -30.828 -13.727 1 95.69 118 ASP B CA 1
ATOM 3428 C C . ASP B 1 118 ? -19.688 -32.062 -13.203 1 95.69 118 ASP B C 1
ATOM 3430 O O . ASP B 1 118 ? -20.234 -32.844 -12.414 1 95.69 118 ASP B O 1
ATOM 3434 N N . ILE B 1 119 ? -18.484 -32.156 -13.625 1 96.06 119 ILE B N 1
ATOM 3435 C CA . ILE B 1 119 ? -17.656 -33.281 -13.234 1 96.06 119 ILE B CA 1
ATOM 3436 C C . ILE B 1 119 ? -16.625 -32.844 -12.188 1 96.06 119 ILE B C 1
ATOM 3438 O O . ILE B 1 119 ? -15.977 -31.812 -12.359 1 96.06 119 ILE B O 1
ATOM 3442 N N . VAL B 1 120 ? -16.547 -33.656 -11.102 1 97.81 120 VAL B N 1
ATOM 3443 C CA . VAL B 1 120 ? -15.523 -33.406 -10.086 1 97.81 120 VAL B CA 1
ATOM 3444 C C . VAL B 1 120 ? -14.164 -33.844 -10.586 1 97.81 120 VAL B C 1
ATOM 3446 O O . VAL B 1 120 ? -13.953 -35.031 -10.852 1 97.81 120 VAL B O 1
ATOM 3449 N N . VAL B 1 121 ? -13.203 -33.031 -10.656 1 97.81 121 VAL B N 1
ATOM 3450 C CA . VAL B 1 121 ? -11.93 -33.25 -11.32 1 97.81 121 VAL B CA 1
ATOM 3451 C C . VAL B 1 121 ? -11.172 -34.375 -10.625 1 97.81 121 VAL B C 1
ATOM 3453 O O . VAL B 1 121 ? -10.688 -35.312 -11.281 1 97.81 121 VAL B O 1
ATOM 3456 N N . LYS B 1 122 ? -11.172 -34.375 -9.289 1 97 122 LYS B N 1
ATOM 3457 C CA . LYS B 1 122 ? -10.398 -35.312 -8.508 1 97 122 LYS B CA 1
ATOM 3458 C C . LYS B 1 122 ? -10.992 -36.719 -8.602 1 97 122 LYS B C 1
ATOM 3460 O O . LYS B 1 122 ? -10.375 -37.688 -8.18 1 97 122 LYS B O 1
ATOM 3465 N N . LYS B 1 123 ? -12.172 -36.844 -9.234 1 97.81 123 LYS B N 1
ATOM 3466 C CA . LYS B 1 123 ? -12.859 -38.125 -9.297 1 97.81 123 LYS B CA 1
ATOM 3467 C C . LYS B 1 123 ? -12.938 -38.625 -10.734 1 97.81 123 LYS B C 1
ATOM 3469 O O . LYS B 1 123 ? -13.484 -39.719 -10.992 1 97.81 123 LYS B O 1
ATOM 3474 N N . ALA B 1 124 ? -12.469 -37.875 -11.641 1 97.94 124 ALA B N 1
ATOM 3475 C CA . ALA B 1 124 ? -12.523 -38.25 -13.047 1 97.94 124 ALA B CA 1
ATOM 3476 C C . ALA B 1 124 ? -11.125 -38.375 -13.641 1 97.94 124 ALA B C 1
ATOM 3478 O O . ALA B 1 124 ? -10.203 -37.656 -13.211 1 97.94 124 ALA B O 1
ATOM 3479 N N . THR B 1 125 ? -10.984 -39.219 -14.594 1 98.19 125 THR B N 1
ATOM 3480 C CA . THR B 1 125 ? -9.703 -39.375 -15.281 1 98.19 125 THR B CA 1
ATOM 3481 C C . THR B 1 125 ? -9.469 -38.188 -16.219 1 98.19 125 THR B C 1
ATOM 3483 O O . THR B 1 125 ? -10.406 -37.469 -16.562 1 98.19 125 THR B O 1
ATOM 3486 N N . ALA B 1 126 ? -8.195 -38.062 -16.609 1 97.94 126 ALA B N 1
ATOM 3487 C CA . ALA B 1 126 ? -7.852 -36.969 -17.516 1 97.94 126 ALA B CA 1
ATOM 3488 C C . ALA B 1 126 ? -8.617 -37.094 -18.828 1 97.94 126 ALA B C 1
ATOM 3490 O O . ALA B 1 126 ? -9.102 -36.094 -19.375 1 97.94 126 ALA B O 1
ATOM 3491 N N . LYS B 1 127 ? -8.711 -38.312 -19.297 1 97.56 127 LYS B N 1
ATOM 3492 C CA . LYS B 1 127 ? -9.422 -38.531 -20.547 1 97.56 127 LYS B CA 1
ATOM 3493 C C . LYS B 1 127 ? -10.883 -38.125 -20.453 1 97.56 127 LYS B C 1
ATOM 3495 O O . LYS B 1 127 ? -11.43 -37.5 -21.359 1 97.56 127 LYS B O 1
ATOM 3500 N N . GLU B 1 128 ? -11.5 -38.469 -19.344 1 97 128 GLU B N 1
ATOM 3501 C CA . GLU B 1 128 ? -12.891 -38.062 -19.109 1 97 128 GLU B CA 1
ATOM 3502 C C . GLU B 1 128 ? -13.039 -36.562 -19.047 1 97 128 GLU B C 1
ATOM 3504 O O . GLU B 1 128 ? -13.992 -36 -19.609 1 97 128 GLU B O 1
ATOM 3509 N N . ILE B 1 129 ? -12.125 -35.906 -18.453 1 97.5 129 ILE B N 1
ATOM 3510 C CA . ILE B 1 129 ? -12.156 -34.469 -18.281 1 97.5 129 ILE B CA 1
ATOM 3511 C C . ILE B 1 129 ? -11.969 -33.781 -19.641 1 97.5 129 ILE B C 1
ATOM 3513 O O . ILE B 1 129 ? -12.68 -32.812 -19.953 1 97.5 129 ILE B O 1
ATOM 3517 N N . GLN B 1 130 ? -11.07 -34.25 -20.406 1 96.38 130 GLN B N 1
ATOM 3518 C CA . GLN B 1 130 ? -10.766 -33.656 -21.703 1 96.38 130 GLN B CA 1
ATOM 3519 C C . GLN B 1 130 ? -11.93 -33.781 -22.672 1 96.38 130 GLN B C 1
ATOM 3521 O O . GLN B 1 130 ? -12.047 -33.031 -23.625 1 96.38 130 GLN B O 1
ATOM 3526 N N . ASN B 1 131 ? -12.766 -34.75 -22.422 1 94.5 131 ASN B N 1
ATOM 3527 C CA . ASN B 1 131 ? -13.898 -35 -23.297 1 94.5 131 ASN B CA 1
ATOM 3528 C C . ASN B 1 131 ? -15.078 -34.094 -22.969 1 94.5 131 ASN B C 1
ATOM 3530 O O . ASN B 1 131 ? -16.062 -34.062 -23.703 1 94.5 131 ASN B O 1
ATOM 3534 N N . VAL B 1 132 ? -14.984 -33.375 -21.922 1 93.12 132 VAL B N 1
ATOM 3535 C CA . VAL B 1 132 ? -16.031 -32.438 -21.562 1 93.12 132 VAL B CA 1
ATOM 3536 C C . VAL B 1 132 ? -15.867 -31.141 -22.344 1 93.12 132 VAL B C 1
ATOM 3538 O O . VAL B 1 132 ? -14.875 -30.422 -22.172 1 93.12 132 VAL B O 1
ATOM 3541 N N . PRO B 1 133 ? -16.828 -30.859 -23.172 1 92.06 133 PRO B N 1
ATOM 3542 C CA . PRO B 1 133 ? -16.703 -29.594 -23.906 1 92.06 133 PRO B CA 1
ATOM 3543 C C . PRO B 1 133 ? -16.922 -28.375 -23.016 1 92.06 133 PRO B C 1
ATOM 3545 O O . PRO B 1 133 ? -17.859 -28.344 -22.219 1 92.06 133 PRO B O 1
ATOM 3548 N N . LEU B 1 134 ? -16.062 -27.359 -23.234 1 96.88 134 LEU B N 1
ATOM 3549 C CA . LEU B 1 134 ? -16.219 -26.109 -22.516 1 96.88 134 LEU B CA 1
ATOM 3550 C C . LEU B 1 134 ? -17.266 -25.234 -23.172 1 96.88 134 LEU B C 1
ATOM 3552 O O . LEU B 1 134 ? -17.578 -25.391 -24.344 1 96.88 134 LEU B O 1
ATOM 3556 N N . LYS B 1 135 ? -17.844 -24.391 -22.312 1 97 135 LYS B N 1
ATOM 3557 C CA . LYS B 1 135 ? -18.734 -23.375 -22.875 1 97 135 LYS B CA 1
ATOM 3558 C C . LYS B 1 135 ? -18 -22.5 -23.891 1 97 135 LYS B C 1
ATOM 3560 O O . LYS B 1 135 ? -16.844 -22.141 -23.688 1 97 135 LYS B O 1
ATOM 3565 N N . ILE B 1 136 ? -18.766 -22.219 -24.953 1 96.56 136 ILE B N 1
ATOM 3566 C CA . ILE B 1 136 ? -18.188 -21.406 -26.031 1 96.56 136 ILE B CA 1
ATOM 3567 C C . ILE B 1 136 ? -18 -19.969 -25.531 1 96.56 136 ILE B C 1
ATOM 3569 O O . ILE B 1 136 ? -18.891 -19.406 -24.906 1 96.56 136 ILE B O 1
ATOM 3573 N N . VAL B 1 137 ? -16.828 -19.469 -25.781 1 96.44 137 VAL B N 1
ATOM 3574 C CA . VAL B 1 137 ? -16.531 -18.078 -25.469 1 96.44 137 VAL B CA 1
ATOM 3575 C C . VAL B 1 137 ? -16.031 -17.359 -26.719 1 96.44 137 VAL B C 1
ATOM 3577 O O . VAL B 1 137 ? -15.07 -17.781 -27.344 1 96.44 137 VAL B O 1
ATOM 3580 N N . SER B 1 138 ? -16.734 -16.281 -27.094 1 95.69 138 SER B N 1
ATOM 3581 C CA . SER B 1 138 ? -16.391 -15.477 -28.266 1 95.69 138 SER B CA 1
ATOM 3582 C C . SER B 1 138 ? -16.266 -16.344 -29.516 1 95.69 138 SER B C 1
ATOM 3584 O O . SER B 1 138 ? -15.32 -16.203 -30.281 1 95.69 138 SER B O 1
ATOM 3586 N N . GLY B 1 139 ? -17.062 -17.344 -29.562 1 96.44 139 GLY B N 1
ATOM 3587 C CA . GLY B 1 139 ? -17.141 -18.203 -30.75 1 96.44 139 GLY B CA 1
ATOM 3588 C C . GLY B 1 139 ? -16.094 -19.297 -30.766 1 96.44 139 GLY B C 1
ATOM 3589 O O . GLY B 1 139 ? -16.047 -20.078 -31.703 1 96.44 139 GLY B O 1
ATOM 3590 N N . ILE B 1 140 ? -15.312 -19.422 -29.766 1 96.69 140 ILE B N 1
ATOM 3591 C CA . ILE B 1 140 ? -14.203 -20.375 -29.75 1 96.69 140 ILE B CA 1
ATOM 3592 C C . ILE B 1 140 ? -14.57 -21.578 -28.906 1 96.69 140 ILE B C 1
ATOM 3594 O O . ILE B 1 140 ? -15.008 -21.438 -27.75 1 96.69 140 ILE B O 1
ATOM 3598 N N . LYS B 1 141 ? -14.414 -22.703 -29.5 1 95.94 141 LYS B N 1
ATOM 3599 C CA . LYS B 1 141 ? -14.586 -23.969 -28.797 1 95.94 141 LYS B CA 1
ATOM 3600 C C . LYS B 1 141 ? -13.25 -24.516 -28.312 1 95.94 141 LYS B C 1
ATOM 3602 O O . LYS B 1 141 ? -12.234 -24.422 -29.016 1 95.94 141 LYS B O 1
ATOM 3607 N N . SER B 1 142 ? -13.32 -25.016 -27.109 1 96.56 142 SER B N 1
ATOM 3608 C CA . SER B 1 142 ? -12.078 -25.562 -26.547 1 96.56 142 SER B CA 1
ATOM 3609 C C . SER B 1 142 ? -12.359 -26.719 -25.594 1 96.56 142 SER B C 1
ATOM 3611 O O . SER B 1 142 ? -13.516 -27.016 -25.297 1 96.56 142 SER B O 1
ATOM 3613 N N . ALA B 1 143 ? -11.305 -27.344 -25.234 1 96.19 143 ALA B N 1
ATOM 3614 C CA . ALA B 1 143 ? -11.336 -28.406 -24.25 1 96.19 143 ALA B CA 1
ATOM 3615 C C . ALA B 1 143 ? -10.273 -28.188 -23.172 1 96.19 143 ALA B C 1
ATOM 3617 O O . ALA B 1 143 ? -9.344 -27.391 -23.359 1 96.19 143 ALA B O 1
ATOM 3618 N N . ILE B 1 144 ? -10.453 -28.875 -22.094 1 98.06 144 ILE B N 1
ATOM 3619 C CA . ILE B 1 144 ? -9.508 -28.75 -21 1 98.06 144 ILE B CA 1
ATOM 3620 C C . ILE B 1 144 ? -8.203 -29.453 -21.359 1 98.06 144 ILE B C 1
ATOM 3622 O O . ILE B 1 144 ? -8.195 -30.672 -21.594 1 98.06 144 ILE B O 1
ATOM 3626 N N . PRO B 1 145 ? -7.121 -28.75 -21.438 1 98.44 145 PRO B N 1
ATOM 3627 C CA . PRO B 1 145 ? -5.859 -29.422 -21.766 1 98.44 145 PRO B CA 1
ATOM 3628 C C . PRO B 1 145 ? -5.172 -30.016 -20.531 1 98.44 145 PRO B C 1
ATOM 3630 O O . PRO B 1 145 ? -5.512 -29.672 -19.406 1 98.44 145 PRO B O 1
ATOM 3633 N N . THR B 1 146 ? -4.281 -30.953 -20.797 1 98.44 146 THR B N 1
ATOM 3634 C CA . THR B 1 146 ? -3.354 -31.391 -19.75 1 98.44 146 THR B CA 1
ATOM 3635 C C . THR B 1 146 ? -2.223 -30.375 -19.578 1 98.44 146 THR B C 1
ATOM 3637 O O . THR B 1 146 ? -1.986 -29.547 -20.469 1 98.44 146 THR B O 1
ATOM 3640 N N . LEU B 1 147 ? -1.565 -30.469 -18.453 1 98.69 147 LEU B N 1
ATOM 3641 C CA . LEU B 1 147 ? -0.404 -29.609 -18.234 1 98.69 147 LEU B CA 1
ATOM 3642 C C . LEU B 1 147 ? 0.667 -29.875 -19.297 1 98.69 147 LEU B C 1
ATOM 3644 O O . LEU B 1 147 ? 1.295 -28.938 -19.797 1 98.69 147 LEU B O 1
ATOM 3648 N N . ALA B 1 148 ? 0.889 -31.141 -19.625 1 98.31 148 ALA B N 1
ATOM 3649 C CA . ALA B 1 148 ? 1.893 -31.5 -20.641 1 98.31 148 ALA B CA 1
ATOM 3650 C C . ALA B 1 148 ? 1.608 -30.797 -21.969 1 98.31 148 ALA B C 1
ATOM 3652 O O . ALA B 1 148 ? 2.518 -30.25 -22.594 1 98.31 148 ALA B O 1
ATOM 3653 N N . GLU B 1 149 ? 0.362 -30.812 -22.391 1 98.44 149 GLU B N 1
ATOM 3654 C CA . GLU B 1 149 ? -0.044 -30.156 -23.625 1 98.44 149 GLU B CA 1
ATOM 3655 C C . GLU B 1 149 ? 0.184 -28.656 -23.547 1 98.44 149 GLU B C 1
ATOM 3657 O O . GLU B 1 149 ? 0.669 -28.047 -24.5 1 98.44 149 GLU B O 1
ATOM 3662 N N . ALA B 1 150 ? -0.18 -28.109 -22.453 1 98.81 150 ALA B N 1
ATOM 3663 C CA . ALA B 1 150 ? -0.025 -26.672 -22.234 1 98.81 150 ALA B CA 1
ATOM 3664 C C . ALA B 1 150 ? 1.447 -26.266 -22.266 1 98.81 150 ALA B C 1
ATOM 3666 O O . ALA B 1 150 ? 1.816 -25.281 -22.922 1 98.81 150 ALA B O 1
ATOM 3667 N N . VAL B 1 151 ? 2.262 -27 -21.609 1 98.81 151 VAL B N 1
ATOM 3668 C CA . VAL B 1 151 ? 3.691 -26.719 -21.531 1 98.81 151 VAL B CA 1
ATOM 3669 C C . VAL B 1 151 ? 4.316 -26.844 -22.922 1 98.81 151 VAL B C 1
ATOM 3671 O O . VAL B 1 151 ? 5.102 -25.984 -23.328 1 98.81 151 VAL B O 1
ATOM 3674 N N . ASP B 1 152 ? 3.951 -27.891 -23.609 1 98.75 152 ASP B N 1
ATOM 3675 C CA . ASP B 1 152 ? 4.48 -28.078 -24.953 1 98.75 152 ASP B CA 1
ATOM 3676 C C . ASP B 1 152 ? 4.117 -26.891 -25.859 1 98.75 152 ASP B C 1
ATOM 3678 O O . ASP B 1 152 ? 4.961 -26.391 -26.594 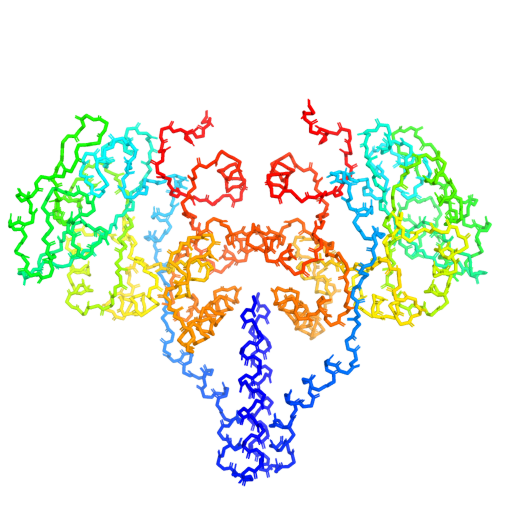1 98.75 152 ASP B O 1
ATOM 3682 N N . TRP B 1 153 ? 2.91 -26.469 -25.766 1 98.75 153 TRP B N 1
ATOM 3683 C CA . TRP B 1 153 ? 2.486 -25.328 -26.562 1 98.75 153 TRP B CA 1
ATOM 3684 C C . TRP B 1 153 ? 3.281 -24.078 -26.203 1 98.75 153 TRP B C 1
ATOM 3686 O O . TRP B 1 153 ? 3.746 -23.344 -27.078 1 98.75 153 TRP B O 1
ATOM 3696 N N . CYS B 1 154 ? 3.414 -23.828 -24.906 1 98.81 154 CYS B N 1
ATOM 3697 C CA . CYS B 1 154 ? 4.109 -22.625 -24.453 1 98.81 154 CYS B CA 1
ATOM 3698 C C . CYS B 1 154 ? 5.566 -22.641 -24.891 1 98.81 154 CYS B C 1
ATOM 3700 O O . CYS B 1 154 ? 6.094 -21.609 -25.312 1 98.81 154 CYS B O 1
ATOM 3702 N N . LEU B 1 155 ? 6.184 -23.766 -24.812 1 98.56 155 LEU B N 1
ATOM 3703 C CA . LEU B 1 155 ? 7.574 -23.891 -25.25 1 98.56 155 LEU B CA 1
ATOM 3704 C C . LEU B 1 155 ? 7.703 -23.625 -26.75 1 98.56 155 LEU B C 1
ATOM 3706 O O . LEU B 1 155 ? 8.586 -22.891 -27.172 1 98.56 155 LEU B O 1
ATOM 3710 N N . GLN B 1 156 ? 6.793 -24.219 -27.469 1 98.31 156 GLN B N 1
ATOM 3711 C CA . GLN B 1 156 ? 6.816 -24.062 -28.922 1 98.31 156 GLN B CA 1
ATOM 3712 C C . GLN B 1 156 ? 6.582 -22.609 -29.312 1 98.31 156 GLN B C 1
ATOM 3714 O O . GLN B 1 156 ? 7.066 -22.172 -30.359 1 98.31 156 GLN B O 1
ATOM 3719 N N . ASN B 1 157 ? 5.91 -21.906 -28.5 1 98.44 157 ASN B N 1
ATOM 3720 C CA . ASN B 1 157 ? 5.527 -20.531 -28.844 1 98.44 157 ASN B CA 1
ATOM 3721 C C . ASN B 1 157 ? 6.285 -19.516 -28 1 98.44 157 ASN B C 1
ATOM 3723 O O . ASN B 1 157 ? 5.93 -18.328 -28 1 98.44 157 ASN B O 1
ATOM 3727 N N . ASN B 1 158 ? 7.246 -19.906 -27.281 1 97.62 158 ASN B N 1
ATOM 3728 C CA . ASN B 1 158 ? 8.117 -19.062 -26.469 1 97.62 158 ASN B CA 1
ATOM 3729 C C . ASN B 1 158 ? 7.316 -18.234 -25.469 1 97.62 158 ASN B C 1
ATOM 3731 O O . ASN B 1 158 ? 7.492 -17.016 -25.375 1 97.62 158 ASN B O 1
ATOM 3735 N N . MET B 1 159 ? 6.398 -18.859 -24.781 1 98.44 159 MET B N 1
ATOM 3736 C CA . MET B 1 159 ? 5.598 -18.234 -23.734 1 98.44 159 MET B CA 1
ATOM 3737 C C . MET B 1 159 ? 6.094 -18.672 -22.344 1 98.44 159 MET B C 1
ATOM 3739 O O . MET B 1 159 ? 6.414 -19.828 -22.141 1 98.44 159 MET B O 1
ATOM 3743 N N . LYS B 1 160 ? 6.262 -17.688 -21.484 1 98.81 160 LYS B N 1
ATOM 3744 C CA . LYS B 1 160 ? 6.527 -18 -20.078 1 98.81 160 LYS B CA 1
ATOM 3745 C C . LYS B 1 160 ? 5.25 -18.406 -19.359 1 98.81 160 LYS B C 1
ATOM 3747 O O . LYS B 1 160 ? 4.145 -18.172 -19.859 1 98.81 160 LYS B O 1
ATOM 3752 N N . MET B 1 161 ? 5.457 -19.062 -18.203 1 98.88 161 MET B N 1
ATOM 3753 C CA . MET B 1 161 ? 4.289 -19.672 -17.562 1 98.88 161 MET B CA 1
ATOM 3754 C C . MET B 1 161 ? 4.277 -19.406 -16.062 1 98.88 161 MET B C 1
ATOM 3756 O O . MET B 1 161 ? 5.328 -19.422 -15.422 1 98.88 161 MET B O 1
ATOM 3760 N N . ILE B 1 162 ? 3.088 -19.125 -15.531 1 98.94 162 ILE B N 1
ATOM 3761 C CA . ILE B 1 162 ? 2.84 -19.203 -14.094 1 98.94 162 ILE B CA 1
ATOM 3762 C C . ILE B 1 162 ? 1.857 -20.328 -13.805 1 98.94 162 ILE B C 1
ATOM 3764 O O . ILE B 1 162 ? 0.725 -20.328 -14.289 1 98.94 162 ILE B O 1
ATOM 3768 N N . PHE B 1 163 ? 2.346 -21.312 -13.062 1 98.88 163 PHE B N 1
ATOM 3769 C CA . PHE B 1 163 ? 1.521 -22.406 -12.57 1 98.88 163 PHE B CA 1
ATOM 3770 C C . PHE B 1 163 ? 0.825 -22.031 -11.273 1 98.88 163 PHE B C 1
ATOM 3772 O O . PHE B 1 163 ? 1.472 -21.891 -10.234 1 98.88 163 PHE B O 1
ATOM 3779 N N . ASP B 1 164 ? -0.454 -21.859 -11.328 1 98.62 164 ASP B N 1
ATOM 3780 C CA . ASP B 1 164 ? -1.209 -21.547 -10.117 1 98.62 164 ASP B CA 1
ATOM 3781 C C . ASP B 1 164 ? -1.836 -22.797 -9.523 1 98.62 164 ASP B C 1
ATOM 3783 O O . ASP B 1 164 ? -2.695 -23.422 -10.141 1 98.62 164 ASP B O 1
ATOM 3787 N N . ILE B 1 165 ? -1.416 -23.156 -8.391 1 97.19 165 ILE B N 1
ATOM 3788 C CA . ILE B 1 165 ? -1.984 -24.328 -7.746 1 97.19 165 ILE B CA 1
ATOM 3789 C C . ILE B 1 165 ? -2.559 -23.953 -6.383 1 97.19 165 ILE B C 1
ATOM 3791 O O . ILE B 1 165 ? -2.199 -22.922 -5.816 1 97.19 165 ILE B O 1
ATOM 3795 N N . LYS B 1 166 ? -3.445 -24.766 -5.848 1 90.81 166 LYS B N 1
ATOM 3796 C CA . LYS B 1 166 ? -4.25 -24.391 -4.688 1 90.81 166 LYS B CA 1
ATOM 3797 C C . LYS B 1 166 ? -3.627 -24.906 -3.396 1 90.81 166 LYS B C 1
ATOM 3799 O O . LYS B 1 166 ? -3.678 -24.234 -2.361 1 90.81 166 LYS B O 1
ATOM 3804 N N . ASP B 1 167 ? -3.131 -26.094 -3.498 1 88.25 167 ASP B N 1
ATOM 3805 C CA . ASP B 1 167 ? -2.627 -26.656 -2.252 1 88.25 167 ASP B CA 1
ATOM 3806 C C . ASP B 1 167 ? -1.3 -27.375 -2.475 1 88.25 167 ASP B C 1
ATOM 3808 O O . ASP B 1 167 ? -0.839 -27.516 -3.611 1 88.25 167 ASP B O 1
ATOM 3812 N N . ALA B 1 168 ? -0.744 -27.781 -1.368 1 91.81 168 ALA B N 1
ATOM 3813 C CA . ALA B 1 168 ? 0.578 -28.391 -1.393 1 91.81 168 ALA B CA 1
ATOM 3814 C C . ALA B 1 168 ? 0.469 -29.922 -1.383 1 91.81 168 ALA B C 1
ATOM 3816 O O . ALA B 1 168 ? 1.188 -30.594 -0.642 1 91.81 168 ALA B O 1
ATOM 3817 N N . ASP B 1 169 ? -0.432 -30.359 -2.176 1 93.19 169 ASP B N 1
ATOM 3818 C CA . ASP B 1 169 ? -0.5 -31.797 -2.369 1 93.19 169 ASP B CA 1
ATOM 3819 C C . ASP B 1 169 ? 0.835 -32.344 -2.863 1 93.19 169 ASP B C 1
ATOM 3821 O O . ASP B 1 169 ? 1.333 -31.938 -3.912 1 93.19 169 ASP B O 1
ATOM 3825 N N . PRO B 1 170 ? 1.411 -33.312 -2.109 1 94.81 170 PRO B N 1
ATOM 3826 C CA . PRO B 1 170 ? 2.73 -33.844 -2.471 1 94.81 170 PRO B CA 1
ATOM 3827 C C . PRO B 1 170 ? 2.771 -34.406 -3.887 1 94.81 170 PRO B C 1
ATOM 3829 O O . PRO B 1 170 ? 3.773 -34.25 -4.59 1 94.81 170 PRO B O 1
ATOM 3832 N N . LYS B 1 171 ? 1.724 -35.062 -4.262 1 96 171 LYS B N 1
ATOM 3833 C CA . LYS B 1 171 ? 1.673 -35.625 -5.613 1 96 171 LYS B CA 1
ATOM 3834 C C . LYS B 1 171 ? 1.725 -34.531 -6.66 1 96 171 LYS B C 1
ATOM 3836 O O . LYS B 1 171 ? 2.422 -34.656 -7.668 1 96 171 LYS B O 1
ATOM 3841 N N . MET B 1 172 ? 1.008 -33.469 -6.445 1 97.06 172 MET B N 1
ATOM 3842 C CA . MET B 1 172 ? 1.013 -32.312 -7.344 1 97.06 172 MET B CA 1
ATOM 3843 C C . MET B 1 172 ? 2.4 -31.703 -7.418 1 97.06 172 MET B C 1
ATOM 3845 O O . MET B 1 172 ? 2.916 -31.453 -8.508 1 97.06 172 MET B O 1
ATOM 3849 N N . ILE B 1 173 ? 2.996 -31.469 -6.277 1 97.81 173 ILE B N 1
ATOM 3850 C CA . ILE B 1 173 ? 4.301 -30.812 -6.211 1 97.81 173 ILE B CA 1
ATOM 3851 C C . ILE B 1 173 ? 5.34 -31.656 -6.941 1 97.81 173 ILE B C 1
ATOM 3853 O O . ILE B 1 173 ? 6.156 -31.141 -7.699 1 97.81 173 ILE B O 1
ATOM 3857 N N . GLN B 1 174 ? 5.273 -32.969 -6.707 1 96.81 174 GLN B N 1
ATOM 3858 C CA . GLN B 1 174 ? 6.207 -33.844 -7.379 1 96.81 174 GLN B CA 1
ATOM 3859 C C . GLN B 1 174 ? 6 -33.844 -8.891 1 96.81 174 GLN B C 1
ATOM 3861 O O . GLN B 1 174 ? 6.965 -33.844 -9.656 1 96.81 174 GLN B O 1
ATOM 3866 N N . CYS B 1 175 ? 4.766 -33.812 -9.297 1 96.81 175 CYS B N 1
ATOM 3867 C CA . CYS B 1 175 ? 4.445 -33.781 -10.719 1 96.81 175 CYS B CA 1
ATOM 3868 C C . CYS B 1 175 ? 4.996 -32.5 -11.352 1 96.81 175 CYS B C 1
ATOM 3870 O O . CYS B 1 175 ? 5.617 -32.562 -12.414 1 96.81 175 CYS B O 1
ATOM 3872 N N . LEU B 1 176 ? 4.816 -31.406 -10.703 1 98.31 176 LEU B N 1
ATOM 3873 C CA . LEU B 1 176 ? 5.258 -30.109 -11.234 1 98.31 176 LEU B CA 1
ATOM 3874 C C . LEU B 1 176 ? 6.781 -30.031 -11.258 1 98.31 176 LEU B C 1
ATOM 3876 O O . LEU B 1 176 ? 7.371 -29.562 -12.227 1 98.31 176 LEU B O 1
ATOM 3880 N N . ALA B 1 177 ? 7.371 -30.484 -10.164 1 98.19 177 ALA B N 1
ATOM 3881 C CA . ALA B 1 177 ? 8.836 -30.484 -10.117 1 98.19 177 ALA B CA 1
ATOM 3882 C C . ALA B 1 177 ? 9.414 -31.344 -11.234 1 98.19 177 ALA B C 1
ATOM 3884 O O . ALA B 1 177 ? 10.398 -30.969 -11.867 1 98.19 177 ALA B O 1
ATOM 3885 N N . SER B 1 178 ? 8.797 -32.469 -11.453 1 98 178 SER B N 1
ATOM 3886 C CA . SER B 1 178 ? 9.25 -33.406 -12.492 1 98 178 SER B CA 1
ATOM 3887 C C . SER B 1 178 ? 9.133 -32.781 -13.883 1 98 178 SER B C 1
ATOM 3889 O O . SER B 1 178 ? 10.039 -32.906 -14.711 1 98 178 SER B O 1
ATOM 3891 N N . ILE B 1 179 ? 8.062 -32.094 -14.133 1 98.12 179 ILE B N 1
ATOM 3892 C CA . ILE B 1 179 ? 7.863 -31.484 -15.445 1 98.12 179 ILE B CA 1
ATOM 3893 C C . ILE B 1 179 ? 8.852 -30.328 -15.633 1 98.12 179 ILE B C 1
ATOM 3895 O O . ILE B 1 179 ? 9.383 -30.141 -16.734 1 98.12 179 ILE B O 1
ATOM 3899 N N . VAL B 1 180 ? 9.109 -29.531 -14.633 1 98.69 180 VAL B N 1
ATOM 3900 C CA . VAL B 1 180 ? 10.078 -28.438 -14.703 1 98.69 180 VAL B CA 1
ATOM 3901 C C . VAL B 1 180 ? 11.453 -28.984 -15.047 1 98.69 180 VAL B C 1
ATOM 3903 O O . VAL B 1 180 ? 12.148 -28.453 -15.914 1 98.69 180 VAL B O 1
ATOM 3906 N N . LYS B 1 181 ? 11.758 -30.094 -14.391 1 98.12 181 LYS B N 1
ATOM 3907 C CA . LYS B 1 181 ? 13.062 -30.719 -14.602 1 98.12 181 LYS B CA 1
ATOM 3908 C C . LYS B 1 181 ? 13.156 -31.344 -15.992 1 98.12 181 LYS B C 1
ATOM 3910 O O . LYS B 1 181 ? 14.102 -31.078 -16.734 1 98.12 181 LYS B O 1
ATOM 3915 N N . SER B 1 182 ? 12.203 -32.125 -16.359 1 98.12 182 SER B N 1
ATOM 3916 C CA . SER B 1 182 ? 12.258 -32.906 -17.594 1 98.12 182 SER B CA 1
ATOM 3917 C C . SER B 1 182 ? 12.195 -31.984 -18.812 1 98.12 182 SER B C 1
ATOM 3919 O O . SER B 1 182 ? 12.812 -32.281 -19.844 1 98.12 182 SER B O 1
ATOM 3921 N N . LYS B 1 183 ? 11.492 -30.859 -18.703 1 98.25 183 LYS B N 1
ATOM 3922 C CA . LYS B 1 183 ? 11.336 -29.953 -19.828 1 98.25 183 LYS B CA 1
ATOM 3923 C C . LYS B 1 183 ? 12.219 -28.719 -19.672 1 98.25 183 LYS B C 1
ATOM 3925 O O . LYS B 1 183 ? 12.125 -27.766 -20.453 1 98.25 183 LYS B O 1
ATOM 3930 N N . ASN B 1 184 ? 13.016 -28.641 -18.672 1 98.12 184 ASN B N 1
ATOM 3931 C CA . ASN B 1 184 ? 13.922 -27.547 -18.359 1 98.12 184 ASN B CA 1
ATOM 3932 C C . ASN B 1 184 ? 13.195 -26.203 -18.312 1 98.12 184 ASN B C 1
ATOM 3934 O O . ASN B 1 184 ? 13.562 -25.266 -19.016 1 98.12 184 ASN B O 1
ATOM 3938 N N . LEU B 1 185 ? 12.234 -26.125 -17.438 1 98.75 185 LEU B N 1
ATOM 3939 C CA . LEU B 1 185 ? 11.383 -24.953 -17.359 1 98.75 185 LEU B CA 1
ATOM 3940 C C . LEU B 1 185 ? 11.898 -23.984 -16.281 1 98.75 185 LEU B C 1
ATOM 3942 O O . LEU B 1 185 ? 11.18 -23.078 -15.859 1 98.75 185 LEU B O 1
ATOM 3946 N N . TYR B 1 186 ? 13.117 -24.047 -15.875 1 98.62 186 TYR B N 1
ATOM 3947 C CA . TYR B 1 186 ? 13.656 -23.297 -14.742 1 98.62 186 TYR B CA 1
ATOM 3948 C C . TYR B 1 186 ? 13.641 -21.797 -15.031 1 98.62 186 TYR B C 1
ATOM 3950 O O . TYR B 1 186 ? 13.477 -20.984 -14.117 1 98.62 186 TYR B O 1
ATOM 3958 N N . ALA B 1 187 ? 13.711 -21.406 -16.266 1 98.38 187 ALA B N 1
ATOM 3959 C CA . ALA B 1 187 ? 13.672 -20 -16.641 1 98.38 187 ALA B CA 1
ATOM 3960 C C . ALA B 1 187 ? 12.367 -19.656 -17.344 1 98.38 187 ALA B C 1
ATOM 3962 O O . ALA B 1 187 ? 12.227 -18.562 -17.922 1 98.38 187 ALA B O 1
ATOM 3963 N N . LYS B 1 188 ? 11.398 -20.594 -17.312 1 98.56 188 LYS B N 1
ATOM 3964 C CA . LYS B 1 188 ? 10.219 -20.406 -18.156 1 98.56 188 LYS B CA 1
ATOM 3965 C C . LYS B 1 188 ? 8.938 -20.547 -17.344 1 98.56 188 LYS B C 1
ATOM 3967 O O . LYS B 1 188 ? 7.848 -20.219 -17.812 1 98.56 188 LYS B O 1
ATOM 3972 N N . ALA B 1 189 ? 9.117 -21 -16.062 1 98.81 189 ALA B N 1
ATOM 3973 C CA . ALA B 1 189 ? 7.902 -21.234 -15.281 1 98.81 189 ALA B CA 1
ATOM 3974 C C . ALA B 1 189 ? 8.109 -20.828 -13.82 1 98.81 189 ALA B C 1
ATOM 3976 O O . ALA B 1 189 ? 9.195 -21.016 -13.273 1 98.81 189 ALA B O 1
ATOM 3977 N N . VAL B 1 190 ? 7.078 -20.281 -13.211 1 98.88 190 VAL B N 1
ATOM 3978 C CA . VAL B 1 190 ? 6.984 -20.016 -11.781 1 98.88 190 VAL B CA 1
ATOM 3979 C C . VAL B 1 190 ? 5.809 -20.781 -11.188 1 98.88 190 VAL B C 1
ATOM 3981 O O . VAL B 1 190 ? 4.711 -20.781 -11.75 1 98.88 190 VAL B O 1
ATOM 3984 N N . ILE B 1 191 ? 6.055 -21.5 -10.148 1 98.88 191 ILE B N 1
ATOM 3985 C CA . ILE B 1 191 ? 4.965 -22.125 -9.406 1 98.88 191 ILE B CA 1
ATOM 3986 C C . ILE B 1 191 ? 4.48 -21.188 -8.305 1 98.88 191 ILE B C 1
ATOM 3988 O O . ILE B 1 191 ? 5.246 -20.812 -7.41 1 98.88 191 ILE B O 1
ATOM 3992 N N . SER B 1 192 ? 3.205 -20.812 -8.352 1 98.75 192 SER B N 1
ATOM 3993 C CA . SER B 1 192 ? 2.658 -19.844 -7.414 1 98.75 192 SER B CA 1
ATOM 3994 C C . SER B 1 192 ? 1.374 -20.359 -6.77 1 98.75 192 SER B C 1
ATOM 3996 O O . SER B 1 192 ? 0.699 -21.219 -7.32 1 98.75 192 SER B O 1
ATOM 3998 N N . SER B 1 193 ? 1.103 -19.844 -5.559 1 98.62 193 SER B N 1
ATOM 3999 C CA . SER B 1 193 ? -0.087 -20.266 -4.828 1 98.62 193 SER B CA 1
ATOM 4000 C C . SER B 1 193 ? -0.445 -19.266 -3.734 1 98.62 193 SER B C 1
ATOM 4002 O O . SER B 1 193 ? 0.422 -18.531 -3.24 1 98.62 193 SER B O 1
ATOM 4004 N N . PHE B 1 194 ? -1.715 -19.266 -3.369 1 97.75 194 PHE B N 1
ATOM 4005 C CA . PHE B 1 194 ? -2.152 -18.531 -2.191 1 97.75 194 PHE B CA 1
ATOM 4006 C C . PHE B 1 194 ? -1.683 -19.219 -0.915 1 97.75 194 PHE B C 1
ATOM 4008 O O . PHE B 1 194 ? -1.64 -18.594 0.15 1 97.75 194 PHE B O 1
ATOM 4015 N N . ASN B 1 195 ? -1.424 -20.438 -1.043 1 96.94 195 ASN B N 1
ATOM 4016 C CA . ASN B 1 195 ? -0.957 -21.25 0.076 1 96.94 195 ASN B CA 1
ATOM 4017 C C . ASN B 1 195 ? 0.562 -21.188 0.218 1 96.94 195 ASN B C 1
ATOM 4019 O O . ASN B 1 195 ? 1.29 -21.766 -0.592 1 96.94 195 ASN B O 1
ATOM 4023 N N . PRO B 1 196 ? 1.014 -20.547 1.269 1 97.38 196 PRO B N 1
ATOM 4024 C CA . PRO B 1 196 ? 2.461 -20.391 1.438 1 97.38 196 PRO B CA 1
ATOM 4025 C C . PRO B 1 196 ? 3.189 -21.734 1.521 1 97.38 196 PRO B C 1
ATOM 4027 O O . PRO B 1 196 ? 4.379 -21.812 1.206 1 97.38 196 PRO B O 1
ATOM 4030 N N . CYS B 1 197 ? 2.492 -22.766 1.897 1 97.12 197 CYS B N 1
ATOM 4031 C CA . CYS B 1 197 ? 3.125 -24.062 2.027 1 97.12 197 CYS B CA 1
ATOM 4032 C C . CYS B 1 197 ? 3.58 -24.594 0.669 1 97.12 197 CYS B C 1
ATOM 4034 O O . CYS B 1 197 ? 4.48 -25.422 0.591 1 97.12 197 CYS B O 1
ATOM 4036 N N . VAL B 1 198 ? 2.967 -24.125 -0.354 1 98.06 198 VAL B N 1
ATOM 4037 C CA . VAL B 1 198 ? 3.33 -24.578 -1.692 1 98.06 198 VAL B CA 1
ATOM 4038 C C . VAL B 1 198 ? 4.746 -24.125 -2.027 1 98.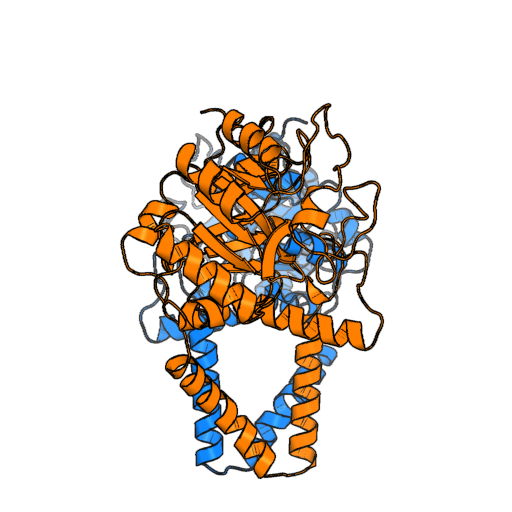06 198 VAL B C 1
ATOM 4040 O O . VAL B 1 198 ? 5.621 -24.938 -2.316 1 98.06 198 VAL B O 1
ATOM 4043 N N . ALA B 1 199 ? 4.965 -22.828 -1.915 1 98.44 199 ALA B N 1
ATOM 4044 C CA . ALA B 1 199 ? 6.301 -22.312 -2.197 1 98.44 199 ALA B CA 1
ATOM 4045 C C . ALA B 1 199 ? 7.344 -22.969 -1.293 1 98.44 199 ALA B C 1
ATOM 4047 O O . ALA B 1 199 ? 8.43 -23.344 -1.751 1 98.44 199 ALA B O 1
ATOM 4048 N N . PHE B 1 200 ? 6.953 -23.094 -0.023 1 97.81 200 PHE B N 1
ATOM 4049 C CA . PHE B 1 200 ? 7.871 -23.672 0.947 1 97.81 200 PHE B CA 1
ATOM 4050 C C . PHE B 1 200 ? 8.273 -25.078 0.529 1 97.81 200 PHE B C 1
ATOM 4052 O O . PHE B 1 200 ? 9.461 -25.406 0.496 1 97.81 200 PHE B O 1
ATOM 4059 N N . THR B 1 201 ? 7.328 -25.875 0.143 1 97.94 201 THR B N 1
ATOM 4060 C CA . THR B 1 201 ? 7.547 -27.281 -0.174 1 97.94 201 THR B CA 1
ATOM 4061 C C . THR B 1 201 ? 8.266 -27.438 -1.513 1 97.94 201 THR B C 1
ATOM 4063 O O . THR B 1 201 ? 9.164 -28.266 -1.653 1 97.94 201 THR B O 1
ATOM 4066 N N . VAL B 1 202 ? 7.914 -26.641 -2.498 1 98.5 202 VAL B N 1
ATOM 4067 C CA . VAL B 1 202 ? 8.555 -26.719 -3.809 1 98.5 202 VAL B CA 1
ATOM 4068 C C . VAL B 1 202 ? 10.047 -26.453 -3.67 1 98.5 202 VAL B C 1
ATOM 4070 O O . VAL B 1 202 ? 10.875 -27.172 -4.23 1 98.5 202 VAL B O 1
ATOM 4073 N N . LYS B 1 203 ? 10.375 -25.438 -2.873 1 98.06 203 LYS B N 1
ATOM 4074 C CA . LYS B 1 203 ? 11.781 -25.078 -2.67 1 98.06 203 LYS B CA 1
ATOM 4075 C C . LYS B 1 203 ? 12.539 -26.203 -1.983 1 98.06 203 LYS B C 1
ATOM 4077 O O . LYS B 1 203 ? 13.727 -26.422 -2.252 1 98.06 203 LYS B O 1
ATOM 4082 N N . ARG B 1 204 ? 11.859 -26.953 -1.196 1 96.62 204 ARG B N 1
ATOM 4083 C CA . ARG B 1 204 ? 12.484 -28.078 -0.512 1 96.62 204 ARG B CA 1
ATOM 4084 C C . ARG B 1 204 ? 12.742 -29.234 -1.476 1 96.62 204 ARG B C 1
ATOM 4086 O O . ARG B 1 204 ? 13.719 -29.969 -1.328 1 96.62 204 ARG B O 1
ATOM 4093 N N . VAL B 1 205 ? 11.922 -29.344 -2.422 1 97.25 205 VAL B N 1
ATOM 4094 C CA . VAL B 1 205 ? 12.047 -30.406 -3.416 1 97.25 205 VAL B CA 1
ATOM 4095 C C . VAL B 1 205 ? 13.125 -30.047 -4.43 1 97.25 205 VAL B C 1
ATOM 4097 O O . VAL B 1 205 ? 13.945 -30.891 -4.801 1 97.25 205 VAL B O 1
ATOM 4100 N N . ASP B 1 206 ? 13.109 -28.844 -4.883 1 97.81 206 ASP B N 1
ATOM 4101 C CA . ASP B 1 206 ? 14.078 -28.328 -5.844 1 97.81 206 ASP B CA 1
ATOM 4102 C C . ASP B 1 206 ? 14.273 -26.812 -5.672 1 97.81 206 ASP B C 1
ATOM 4104 O O . ASP B 1 206 ? 13.438 -26.031 -6.109 1 97.81 206 ASP B O 1
ATOM 4108 N N . LYS B 1 207 ? 15.367 -26.422 -5.16 1 97.06 207 LYS B N 1
ATOM 4109 C CA . LYS B 1 207 ? 15.641 -25.031 -4.785 1 97.06 207 LYS B CA 1
ATOM 4110 C C . LYS B 1 207 ? 15.766 -24.141 -6.02 1 97.06 207 LYS B C 1
ATOM 4112 O O . LYS B 1 207 ? 15.758 -22.922 -5.91 1 97.06 207 LYS B O 1
ATOM 4117 N N . ASN B 1 208 ? 15.891 -24.75 -7.191 1 98.19 208 ASN B N 1
ATOM 4118 C CA . ASN B 1 208 ? 16.125 -23.969 -8.406 1 98.19 208 ASN B CA 1
ATOM 4119 C C . ASN B 1 208 ? 14.812 -23.641 -9.117 1 98.19 208 ASN B C 1
ATOM 4121 O O . ASN B 1 208 ? 14.805 -22.891 -10.094 1 98.19 208 ASN B O 1
ATOM 4125 N N . ILE B 1 209 ? 13.703 -24.172 -8.641 1 98.75 209 ILE B N 1
ATOM 4126 C CA . ILE B 1 209 ? 12.406 -23.844 -9.227 1 98.75 209 ILE B CA 1
ATOM 4127 C C . ILE B 1 209 ? 11.953 -22.469 -8.758 1 98.75 209 ILE B C 1
ATOM 4129 O O . ILE B 1 209 ? 12.008 -22.172 -7.562 1 98.75 209 ILE B O 1
ATOM 4133 N N . LEU B 1 210 ? 11.586 -21.609 -9.711 1 98.88 210 LEU B N 1
ATOM 4134 C CA . LEU B 1 210 ? 11.023 -20.312 -9.352 1 98.88 210 LEU B CA 1
ATOM 4135 C C . LEU B 1 210 ? 9.672 -20.484 -8.664 1 98.88 210 LEU B C 1
ATOM 4137 O O . LEU B 1 210 ? 8.82 -21.25 -9.133 1 98.88 210 LEU B O 1
ATOM 4141 N N . THR B 1 211 ? 9.5 -19.812 -7.52 1 98.81 211 THR B N 1
ATOM 4142 C CA . THR B 1 211 ? 8.242 -19.875 -6.781 1 98.81 211 THR B CA 1
ATOM 4143 C C . THR B 1 211 ? 7.676 -18.484 -6.543 1 98.81 211 THR B C 1
ATOM 4145 O O . THR B 1 211 ? 8.406 -17.5 -6.613 1 98.81 211 THR B O 1
ATOM 4148 N N . GLY B 1 212 ? 6.383 -18.438 -6.395 1 98.81 212 GLY B N 1
ATOM 4149 C CA . GLY B 1 212 ? 5.68 -17.203 -6.066 1 98.81 212 GLY B CA 1
ATOM 4150 C C . GLY B 1 212 ? 4.66 -17.391 -4.957 1 98.81 212 GLY B C 1
ATOM 4151 O O . GLY B 1 212 ? 4.219 -18.5 -4.684 1 98.81 212 GLY B O 1
ATOM 4152 N N . LEU B 1 213 ? 4.352 -16.359 -4.285 1 98.75 213 LEU B N 1
ATOM 4153 C CA . LEU B 1 213 ? 3.242 -16.281 -3.34 1 98.75 213 LEU B CA 1
ATOM 4154 C C . LEU B 1 213 ? 2.146 -15.352 -3.861 1 98.75 213 LEU B C 1
ATOM 4156 O O . LEU B 1 213 ? 2.377 -14.156 -4.059 1 98.75 213 LEU B O 1
ATOM 4160 N N . THR B 1 214 ? 1.043 -15.922 -4.164 1 98.62 214 THR B N 1
ATOM 4161 C CA . THR B 1 214 ? -0.133 -15.164 -4.586 1 98.62 214 THR B CA 1
ATOM 4162 C C . THR B 1 214 ? -0.914 -14.656 -3.377 1 98.62 214 THR B C 1
ATOM 4164 O O . THR B 1 214 ? -1.067 -15.375 -2.385 1 98.62 214 THR B O 1
ATOM 4167 N N . SER B 1 215 ? -1.325 -13.391 -3.492 1 97.56 215 SER B N 1
ATOM 4168 C CA . SER B 1 215 ? -2.041 -12.891 -2.324 1 97.56 215 SER B CA 1
ATOM 4169 C C . SER B 1 215 ? -2.988 -11.758 -2.703 1 97.56 215 SER B C 1
ATOM 4171 O O . SER B 1 215 ? -2.854 -11.156 -3.771 1 97.56 215 SER B O 1
ATOM 4173 N N . ARG B 1 216 ? -3.957 -11.555 -1.914 1 97.12 216 ARG B N 1
ATOM 4174 C CA . ARG B 1 216 ? -4.883 -10.43 -1.879 1 97.12 216 ARG B CA 1
ATOM 4175 C C . ARG B 1 216 ? -5.348 -10.148 -0.454 1 97.12 216 ARG B C 1
ATOM 4177 O O . ARG B 1 216 ? -5.215 -11 0.428 1 97.12 216 ARG B O 1
ATOM 4184 N N . SER B 1 217 ? -5.867 -8.938 -0.322 1 93.44 217 SER B N 1
ATOM 4185 C CA . SER B 1 217 ? -6.41 -8.609 0.991 1 93.44 217 SER B CA 1
ATOM 4186 C C . SER B 1 217 ? -7.672 -9.422 1.285 1 93.44 217 SER B C 1
ATOM 4188 O O . SER B 1 217 ? -8.578 -9.492 0.455 1 93.44 217 SER B O 1
ATOM 4190 N N . GLY B 1 218 ? -7.672 -10.125 2.406 1 91.88 218 GLY B N 1
ATOM 4191 C CA . GLY B 1 218 ? -8.867 -10.805 2.887 1 91.88 218 GLY B CA 1
ATOM 4192 C C . GLY B 1 218 ? -9.164 -12.086 2.139 1 91.88 218 GLY B C 1
ATOM 4193 O O . GLY B 1 218 ? -10.328 -12.469 1.982 1 91.88 218 GLY B O 1
ATOM 4194 N N . TYR B 1 219 ? -8.148 -12.719 1.651 1 94.88 219 TYR B N 1
ATOM 4195 C CA . TYR B 1 219 ? -8.328 -13.93 0.851 1 94.88 219 TYR B CA 1
ATOM 4196 C C . TYR B 1 219 ? -9.102 -14.984 1.628 1 94.88 219 TYR B C 1
ATOM 4198 O O . TYR B 1 219 ? -10.055 -15.578 1.107 1 94.88 219 TYR B O 1
ATOM 4206 N N . LEU B 1 220 ? -8.781 -15.289 2.906 1 93.06 220 LEU B N 1
ATOM 4207 C CA . LEU B 1 220 ? -9.414 -16.359 3.68 1 93.06 220 LEU B CA 1
ATOM 4208 C C . LEU B 1 220 ? -10.773 -15.914 4.203 1 93.06 220 LEU B C 1
ATOM 4210 O O . LEU B 1 220 ? -11.672 -16.734 4.375 1 93.06 220 LEU B O 1
ATOM 4214 N N . SER B 1 221 ? -10.992 -14.648 4.352 1 91.88 221 SER B N 1
ATOM 4215 C CA . SER B 1 221 ? -12.195 -14.125 4.988 1 91.88 221 SER B CA 1
ATOM 4216 C C . SER B 1 221 ? -13.312 -13.914 3.973 1 91.88 221 SER B C 1
ATOM 4218 O O . SER B 1 221 ? -14.492 -14.086 4.289 1 91.88 221 SER B O 1
ATOM 4220 N N . TYR B 1 222 ? -12.891 -13.57 2.758 1 94 222 TYR B N 1
ATOM 4221 C CA . TYR B 1 222 ? -13.898 -13.148 1.794 1 94 222 TYR B CA 1
ATOM 4222 C C . TYR B 1 222 ? -13.758 -13.922 0.487 1 94 222 TYR B C 1
ATOM 4224 O O . TYR B 1 222 ? -12.648 -14.25 0.069 1 94 222 TYR B O 1
ATOM 4232 N N . GLU B 1 223 ? -14.852 -14.094 -0.188 1 92.62 223 GLU B N 1
ATOM 4233 C CA . GLU B 1 223 ? -14.883 -14.836 -1.447 1 92.62 223 GLU B CA 1
ATOM 4234 C C . GLU B 1 223 ? -14.453 -13.953 -2.617 1 92.62 223 GLU B C 1
ATOM 4236 O O . GLU B 1 223 ? -13.766 -14.414 -3.531 1 92.62 223 GLU B O 1
ATOM 4241 N N . ASP B 1 224 ? -14.844 -12.688 -2.471 1 91.31 224 ASP B N 1
ATOM 4242 C CA . ASP B 1 224 ? -14.633 -11.781 -3.596 1 91.31 224 ASP B CA 1
ATOM 4243 C C . ASP B 1 224 ? -13.484 -10.82 -3.316 1 91.31 224 ASP B C 1
ATOM 4245 O O . ASP B 1 224 ? -13.148 -10.562 -2.158 1 91.31 224 ASP B O 1
ATOM 4249 N N . ASP B 1 225 ? -12.953 -10.242 -4.371 1 88.62 225 ASP B N 1
ATOM 4250 C CA . ASP B 1 225 ? -11.797 -9.359 -4.281 1 88.62 225 ASP B CA 1
ATOM 4251 C C . ASP B 1 225 ? -12.164 -8.039 -3.605 1 88.62 225 ASP B C 1
ATOM 4253 O O . ASP B 1 225 ? -11.297 -7.352 -3.062 1 88.62 225 ASP B O 1
ATOM 4257 N N . ASP B 1 226 ? -13.445 -7.699 -3.629 1 88.44 226 ASP B N 1
ATOM 4258 C CA . ASP B 1 226 ? -13.898 -6.441 -3.041 1 88.44 226 ASP B CA 1
ATOM 4259 C C . ASP B 1 226 ? -14.234 -6.617 -1.562 1 88.44 226 ASP B C 1
ATOM 4261 O O . ASP B 1 226 ? -14.703 -5.68 -0.911 1 88.44 226 ASP B O 1
ATOM 4265 N N . ARG B 1 227 ? -14.109 -7.82 -0.987 1 91.31 227 ARG B N 1
ATOM 4266 C CA . ARG B 1 227 ? -14.281 -8.141 0.428 1 91.31 227 ARG B CA 1
ATOM 4267 C C . ARG B 1 227 ? -15.695 -7.816 0.896 1 91.31 227 ARG B C 1
ATOM 4269 O O . ARG B 1 227 ? -15.883 -7.211 1.955 1 91.31 227 ARG B O 1
ATOM 4276 N N . ARG B 1 228 ? -16.688 -8.211 0.13 1 89.88 228 ARG B N 1
ATOM 4277 C CA . ARG B 1 228 ? -18.078 -7.922 0.452 1 89.88 228 ARG B CA 1
ATOM 4278 C C . ARG B 1 228 ? -18.797 -9.1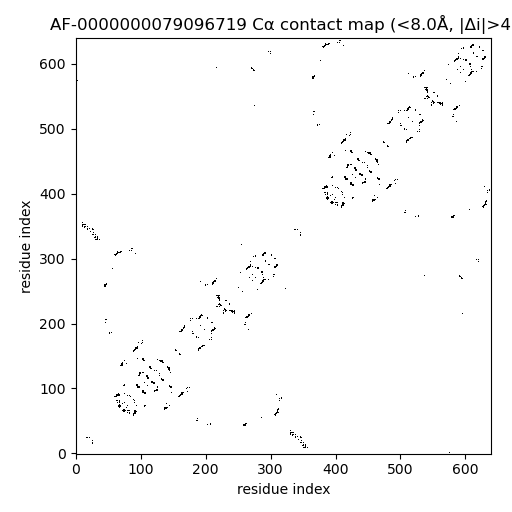72 0.932 1 89.88 228 ARG B C 1
ATOM 4280 O O . ARG B 1 228 ? -19.719 -9.094 1.743 1 89.88 228 ARG B O 1
ATOM 4287 N N . ILE B 1 229 ? -18.312 -10.336 0.392 1 93.81 229 ILE B N 1
ATOM 4288 C CA . ILE B 1 229 ? -19.016 -11.594 0.678 1 93.81 229 ILE B CA 1
ATOM 4289 C C . ILE B 1 229 ? -18.141 -12.469 1.583 1 93.81 229 ILE B C 1
ATOM 4291 O O . ILE B 1 229 ? -17.172 -13.062 1.127 1 93.81 229 ILE B O 1
ATOM 4295 N N . PRO B 1 230 ? -18.562 -12.617 2.842 1 92.62 230 PRO B N 1
ATOM 4296 C CA . PRO B 1 230 ? -17.781 -13.469 3.748 1 92.62 230 PRO B CA 1
ATOM 4297 C C . PRO B 1 230 ? -17.859 -14.945 3.369 1 92.62 230 PRO B C 1
ATOM 4299 O O . PRO B 1 230 ? -18.906 -15.422 2.924 1 92.62 230 PRO B O 1
ATOM 4302 N N . ARG B 1 231 ? -16.75 -15.641 3.488 1 94.12 231 ARG B N 1
ATOM 4303 C CA . ARG B 1 231 ? -16.703 -17.078 3.191 1 94.12 231 ARG B CA 1
ATOM 4304 C C . ARG B 1 231 ? -17.438 -17.875 4.258 1 94.12 231 ARG B C 1
ATOM 4306 O O . ARG B 1 231 ? -18.125 -18.859 3.947 1 94.12 231 ARG B O 1
ATOM 4313 N N . ASN B 1 232 ? -17.234 -17.375 5.484 1 92.12 232 ASN B N 1
ATOM 4314 C CA . ASN B 1 232 ? -17.812 -18.047 6.641 1 92.12 232 ASN B CA 1
ATOM 4315 C C . ASN B 1 232 ? -18.469 -17.047 7.598 1 92.12 232 ASN B C 1
ATOM 4317 O O . ASN B 1 232 ? -18.281 -15.836 7.457 1 92.12 232 ASN B O 1
ATOM 4321 N N . GLY B 1 233 ? -19.281 -17.609 8.445 1 88.19 233 GLY B N 1
ATOM 4322 C CA . GLY B 1 233 ? -19.812 -16.781 9.523 1 88.19 233 GLY B CA 1
ATOM 4323 C C . GLY B 1 233 ? -18.969 -16.812 10.781 1 88.19 233 GLY B C 1
ATOM 4324 O O . GLY B 1 233 ? -18 -17.578 10.859 1 88.19 233 GLY B O 1
ATOM 4325 N N . PRO B 1 234 ? -19.328 -15.898 11.719 1 81 234 PRO B N 1
ATOM 4326 C CA . PRO B 1 234 ? -18.625 -16.016 13 1 81 234 PRO B CA 1
ATOM 4327 C C . PRO B 1 234 ? -18.812 -17.375 13.656 1 81 234 PRO B C 1
ATOM 4329 O O . PRO B 1 234 ? -19.875 -18 13.516 1 81 234 PRO B O 1
ATOM 4332 N N . PRO B 1 235 ? -17.938 -17.859 14.414 1 87.06 235 PRO B N 1
ATOM 4333 C CA . PRO B 1 235 ? -16.656 -17.266 14.805 1 87.06 235 PRO B CA 1
ATOM 4334 C C . PRO B 1 235 ? -15.547 -17.516 13.781 1 87.06 235 PRO B C 1
ATOM 4336 O O . PRO B 1 235 ? -14.461 -16.953 13.883 1 87.06 235 PRO B O 1
ATOM 4339 N N . LEU B 1 236 ? -15.719 -18.328 12.766 1 87.25 236 LEU B N 1
ATOM 4340 C CA . LEU B 1 236 ? -14.727 -18.703 11.758 1 87.25 236 LEU B CA 1
ATOM 4341 C C . LEU B 1 236 ? -14.258 -17.484 10.977 1 87.25 236 LEU B C 1
ATOM 4343 O O . LEU B 1 236 ? -13.086 -17.391 10.609 1 87.25 236 LEU B O 1
ATOM 4347 N N . LEU B 1 237 ? -15.195 -16.625 10.781 1 86.69 237 LEU B N 1
ATOM 4348 C CA . LEU B 1 237 ? -14.844 -15.383 10.094 1 86.69 237 LEU B CA 1
ATOM 4349 C C . LEU B 1 237 ? -13.758 -14.625 10.844 1 86.69 237 LEU B C 1
ATOM 4351 O O . LEU B 1 237 ? -12.828 -14.086 10.234 1 86.69 237 LEU B O 1
ATOM 4355 N N . TYR B 1 238 ? -13.836 -14.648 12.133 1 79.06 238 TYR B N 1
ATOM 4356 C CA . TYR B 1 238 ? -12.852 -13.945 12.945 1 79.06 238 TYR B CA 1
ATOM 4357 C C . TYR B 1 238 ? -11.492 -14.633 12.875 1 79.06 238 TYR B C 1
ATOM 4359 O O . TYR B 1 238 ? -10.453 -13.969 12.805 1 79.06 238 TYR B O 1
ATOM 4367 N N . MET B 1 239 ? -11.57 -15.875 12.914 1 82.5 239 MET B N 1
ATOM 4368 C CA . MET B 1 239 ? -10.328 -16.641 12.797 1 82.5 239 MET B CA 1
ATOM 4369 C C . MET B 1 239 ? -9.68 -16.406 11.438 1 82.5 239 MET B C 1
ATOM 4371 O O . MET B 1 239 ? -8.477 -16.156 11.352 1 82.5 239 MET B O 1
ATOM 4375 N N . ASP B 1 240 ? -10.469 -16.453 10.367 1 87.69 240 ASP B N 1
ATOM 4376 C CA . ASP B 1 240 ? -9.984 -16.219 9.016 1 87.69 240 ASP B CA 1
ATOM 4377 C C . ASP B 1 240 ? -9.383 -14.812 8.891 1 87.69 240 ASP B C 1
ATOM 4379 O O . ASP B 1 240 ? -8.328 -14.641 8.266 1 87.69 240 ASP B O 1
ATOM 4383 N N . SER B 1 241 ? -10.023 -13.93 9.547 1 84.56 241 SER B N 1
ATOM 4384 C CA . SER B 1 241 ? -9.555 -12.547 9.508 1 84.56 241 SER B CA 1
ATOM 4385 C C . SER B 1 241 ? -8.211 -12.391 10.203 1 84.56 241 SER B C 1
ATOM 4387 O O . SER B 1 241 ? -7.359 -11.617 9.758 1 84.56 241 SER B O 1
ATOM 4389 N N . LEU B 1 242 ? -8.055 -13.117 11.258 1 81.31 242 LEU B N 1
ATOM 4390 C CA . LEU B 1 242 ? -6.793 -13.086 11.984 1 81.31 242 LEU B CA 1
ATOM 4391 C C . LEU B 1 242 ? -5.656 -13.633 11.125 1 81.31 242 LEU B C 1
ATOM 4393 O O . LEU B 1 242 ? -4.574 -13.039 11.07 1 81.31 242 LEU B O 1
ATOM 4397 N N . ILE B 1 243 ? -5.91 -14.68 10.508 1 86.94 243 ILE B N 1
ATOM 4398 C CA . ILE B 1 243 ? -4.895 -15.297 9.664 1 86.94 243 ILE B CA 1
ATOM 4399 C C . ILE B 1 243 ? -4.582 -14.391 8.477 1 86.94 243 ILE B C 1
ATOM 4401 O O . ILE B 1 243 ? -3.418 -14.203 8.117 1 86.94 243 ILE B O 1
ATOM 4405 N N . ASP B 1 244 ? -5.625 -13.828 7.898 1 89.88 244 ASP B N 1
ATOM 4406 C CA . ASP B 1 244 ? -5.445 -12.875 6.809 1 89.88 244 ASP B CA 1
ATOM 4407 C C . ASP B 1 244 ? -4.547 -11.719 7.238 1 89.88 244 ASP B C 1
ATOM 4409 O O . ASP B 1 244 ? -3.65 -11.312 6.496 1 89.88 244 ASP B O 1
ATOM 4413 N N . ASP B 1 245 ? -4.738 -11.258 8.422 1 82.88 245 ASP B N 1
ATOM 4414 C CA . ASP B 1 245 ? -3.949 -10.141 8.93 1 82.88 245 ASP B CA 1
ATOM 4415 C C . ASP B 1 245 ? -2.484 -10.539 9.109 1 82.88 245 ASP B C 1
ATOM 4417 O O . ASP B 1 245 ? -1.582 -9.766 8.781 1 82.88 245 ASP B O 1
ATOM 4421 N N . LEU B 1 246 ? -2.324 -11.672 9.602 1 83.75 246 LEU B N 1
ATOM 4422 C CA . LEU B 1 246 ? -0.967 -12.156 9.82 1 83.75 246 LEU B CA 1
ATOM 4423 C C . LEU B 1 246 ? -0.225 -12.312 8.5 1 83.75 246 LEU B C 1
ATOM 4425 O O . LEU B 1 246 ? 0.947 -11.945 8.391 1 83.75 246 LEU B O 1
ATOM 4429 N N . ILE B 1 247 ? -0.911 -12.781 7.527 1 90.12 247 ILE B N 1
ATOM 4430 C CA . ILE B 1 247 ? -0.307 -12.969 6.211 1 90.12 247 ILE B CA 1
ATOM 4431 C C . ILE B 1 247 ? 0.015 -11.609 5.598 1 90.12 247 ILE B C 1
ATOM 4433 O O . ILE B 1 247 ? 1.104 -11.406 5.055 1 90.12 247 ILE B O 1
ATOM 4437 N N . ALA B 1 248 ? -0.918 -10.742 5.75 1 88.81 248 ALA B N 1
ATOM 4438 C CA . ALA B 1 248 ? -0.719 -9.391 5.215 1 88.81 248 ALA B CA 1
ATOM 4439 C C . ALA B 1 248 ? 0.491 -8.719 5.859 1 88.81 248 ALA B C 1
ATOM 4441 O O . ALA B 1 248 ? 1.325 -8.133 5.164 1 88.81 248 ALA B O 1
ATOM 4442 N N . ILE B 1 249 ? 0.585 -8.852 7.125 1 84.62 249 ILE B N 1
ATOM 4443 C CA . ILE B 1 249 ? 1.718 -8.281 7.844 1 84.62 249 ILE B CA 1
ATOM 4444 C C . ILE B 1 249 ? 3.01 -8.969 7.406 1 84.62 249 ILE B C 1
ATOM 4446 O O . ILE B 1 249 ? 4.027 -8.305 7.191 1 84.62 249 ILE B O 1
ATOM 4450 N N . GLY B 1 250 ? 2.945 -10.211 7.297 1 88.06 250 GLY B N 1
ATOM 4451 C CA . GLY B 1 250 ? 4.105 -10.977 6.859 1 88.06 250 GLY B CA 1
ATOM 4452 C C . GLY B 1 250 ? 4.594 -10.578 5.477 1 88.06 250 GLY B C 1
ATOM 4453 O O . GLY B 1 250 ? 5.797 -10.492 5.238 1 88.06 250 GLY B O 1
ATOM 4454 N N . ILE B 1 251 ? 3.652 -10.336 4.605 1 94 251 ILE B N 1
ATOM 4455 C CA . ILE B 1 251 ? 4.004 -9.977 3.236 1 94 251 ILE B CA 1
ATOM 4456 C C . ILE B 1 251 ? 4.559 -8.555 3.207 1 94 251 ILE B C 1
ATOM 4458 O O . ILE B 1 251 ? 5.617 -8.305 2.627 1 94 251 ILE B O 1
ATOM 4462 N N . ARG B 1 252 ? 3.912 -7.68 3.9 1 89.12 252 ARG B N 1
ATOM 4463 C CA . ARG B 1 252 ? 4.285 -6.27 3.861 1 89.12 252 ARG B CA 1
ATOM 4464 C C . ARG B 1 252 ? 5.637 -6.043 4.531 1 89.12 252 ARG B C 1
ATOM 4466 O O . ARG B 1 252 ? 6.398 -5.16 4.129 1 89.12 252 ARG B O 1
ATOM 4473 N N . SER B 1 253 ? 5.926 -6.875 5.508 1 84.88 253 SER B N 1
ATOM 4474 C CA . SER B 1 253 ? 7.215 -6.777 6.184 1 84.88 253 SER B CA 1
ATOM 4475 C C . SER B 1 253 ? 8.281 -7.582 5.457 1 84.88 253 SER B C 1
ATOM 4477 O O . SER B 1 253 ? 9.453 -7.559 5.84 1 84.88 253 SER B O 1
ATOM 4479 N N . PHE B 1 254 ? 7.914 -8.422 4.5 1 91.5 254 PHE B N 1
ATOM 4480 C CA . PHE B 1 254 ? 8.742 -9.281 3.672 1 91.5 254 PHE B CA 1
ATOM 4481 C C . PHE B 1 254 ? 9.289 -10.453 4.484 1 91.5 254 PHE B C 1
ATOM 4483 O O . PHE B 1 254 ? 10.109 -11.227 3.99 1 91.5 254 PHE B O 1
ATOM 4490 N N . VAL B 1 255 ? 8.781 -10.57 5.719 1 88.44 255 VAL B N 1
ATOM 4491 C CA . VAL B 1 255 ? 9.234 -11.688 6.543 1 88.44 255 VAL B CA 1
ATOM 4492 C C . VAL B 1 255 ? 8.781 -13.008 5.918 1 88.44 255 VAL B C 1
ATOM 4494 O O . VAL B 1 255 ? 9.57 -13.953 5.801 1 88.44 255 VAL B O 1
ATOM 4497 N N . LEU B 1 256 ? 7.582 -12.992 5.465 1 93.56 256 LEU B N 1
ATOM 4498 C CA . LEU B 1 256 ? 7.016 -14.227 4.926 1 93.56 256 LEU B CA 1
ATOM 4499 C C . LEU B 1 256 ? 7.652 -14.57 3.584 1 93.56 256 LEU B C 1
ATOM 4501 O O . LEU B 1 256 ? 8.148 -15.688 3.398 1 93.56 256 LEU B O 1
ATOM 4505 N N . PRO B 1 257 ? 7.766 -13.633 2.617 1 97.25 257 PRO B N 1
ATOM 4506 C CA . PRO B 1 257 ? 8.422 -13.977 1.356 1 97.25 257 PRO B CA 1
ATOM 4507 C C . PRO B 1 257 ? 9.875 -14.414 1.548 1 97.25 257 PRO B C 1
ATOM 4509 O O . PRO B 1 257 ? 10.344 -15.32 0.859 1 97.25 257 PRO B O 1
ATOM 4512 N N . ILE B 1 258 ? 10.57 -13.773 2.484 1 94.25 258 ILE B N 1
ATOM 4513 C CA . ILE B 1 258 ? 11.969 -14.125 2.744 1 94.25 258 ILE B CA 1
ATOM 4514 C C . ILE B 1 258 ? 12.039 -15.531 3.344 1 94.25 258 ILE B C 1
ATOM 4516 O O . ILE B 1 258 ? 12.883 -16.344 2.951 1 94.25 258 ILE B O 1
ATOM 4520 N N . PHE B 1 259 ? 11.172 -15.789 4.273 1 94.19 259 PHE B N 1
ATOM 4521 C CA . PHE B 1 259 ? 11.141 -17.109 4.887 1 94.19 259 PHE B CA 1
ATOM 4522 C C . PHE B 1 259 ? 10.883 -18.188 3.836 1 94.19 259 PHE B C 1
ATOM 4524 O O . PHE B 1 259 ? 11.555 -19.219 3.826 1 94.19 259 PHE B O 1
ATOM 4531 N N . LEU B 1 260 ? 9.977 -17.906 2.949 1 97.69 260 LEU B N 1
ATOM 4532 C CA . LEU B 1 260 ? 9.586 -18.875 1.932 1 97.69 260 LEU B CA 1
ATOM 4533 C C . LEU B 1 260 ? 10.648 -18.984 0.845 1 97.69 260 LEU B C 1
ATOM 4535 O O . LEU B 1 260 ? 10.719 -20 0.136 1 97.69 260 LEU B O 1
ATOM 4539 N N . GLY B 1 261 ? 11.398 -17.984 0.651 1 97.44 261 GLY B N 1
ATOM 4540 C CA . GLY B 1 261 ? 12.375 -17.938 -0.43 1 97.44 261 GLY B CA 1
ATOM 4541 C C . GLY B 1 261 ? 11.742 -17.75 -1.795 1 97.44 261 GLY B C 1
ATOM 4542 O O . GLY B 1 261 ? 12.219 -18.297 -2.791 1 97.44 261 GLY B O 1
ATOM 4543 N N . VAL B 1 262 ? 10.656 -16.984 -1.801 1 98.5 262 VAL B N 1
ATOM 4544 C CA . VAL B 1 262 ? 9.961 -16.828 -3.07 1 98.5 262 VAL B CA 1
ATOM 4545 C C . VAL B 1 262 ? 10.703 -15.828 -3.953 1 98.5 262 VAL B C 1
ATOM 4547 O O . VAL B 1 262 ? 11.383 -14.93 -3.447 1 98.5 262 VAL B O 1
ATOM 4550 N N . ASP B 1 263 ? 10.492 -15.969 -5.238 1 98.75 263 ASP B N 1
ATOM 4551 C CA . ASP B 1 263 ? 11.117 -15.125 -6.25 1 98.75 263 ASP B CA 1
ATOM 4552 C C . ASP B 1 263 ? 10.156 -14.031 -6.723 1 98.75 263 ASP B C 1
ATOM 4554 O O . ASP B 1 263 ? 10.586 -13.023 -7.285 1 98.75 263 ASP B O 1
ATOM 4558 N N . MET B 1 264 ? 8.922 -14.305 -6.43 1 98.75 264 MET B N 1
ATOM 4559 C CA . MET B 1 264 ? 7.887 -13.414 -6.969 1 98.75 264 MET B CA 1
ATOM 4560 C C . MET B 1 264 ? 6.715 -13.297 -6 1 98.75 264 MET B C 1
ATOM 4562 O O . MET B 1 264 ? 6.32 -14.281 -5.371 1 98.75 264 MET B O 1
ATOM 4566 N N . LEU B 1 265 ? 6.238 -12.094 -5.852 1 98.81 265 LEU B N 1
ATOM 4567 C CA . LEU B 1 265 ? 4.934 -11.859 -5.238 1 98.81 265 LEU B CA 1
ATOM 4568 C C . LEU B 1 265 ? 3.889 -11.531 -6.301 1 98.81 265 LEU B C 1
ATOM 4570 O O . LEU B 1 265 ? 4.027 -10.555 -7.035 1 98.81 265 LEU B O 1
ATOM 4574 N N . LEU B 1 266 ? 2.945 -12.414 -6.453 1 98.81 266 LEU B N 1
ATOM 4575 C CA . LEU B 1 266 ? 1.795 -12.172 -7.32 1 98.81 266 LEU B CA 1
ATOM 4576 C C . LEU B 1 266 ? 0.629 -11.594 -6.527 1 98.81 266 LEU B C 1
ATOM 4578 O O . LEU B 1 266 ? -0.131 -12.336 -5.898 1 98.81 266 LEU B O 1
ATOM 4582 N N . LEU B 1 267 ? 0.437 -10.258 -6.625 1 98.62 267 LEU B N 1
ATOM 4583 C CA . LEU B 1 267 ? -0.466 -9.562 -5.707 1 98.62 267 LEU B CA 1
ATOM 4584 C C . LEU B 1 267 ? -1.653 -8.969 -6.461 1 98.62 267 LEU B C 1
ATOM 4586 O O . LEU B 1 267 ? -1.506 -8.5 -7.59 1 98.62 267 LEU B O 1
ATOM 4590 N N . HIS B 1 268 ? -2.822 -9.039 -5.758 1 98.38 268 HIS B N 1
ATOM 4591 C CA . HIS B 1 268 ? -3.932 -8.258 -6.293 1 98.38 268 HIS B CA 1
ATOM 4592 C C . HIS B 1 268 ? -3.545 -6.789 -6.449 1 98.38 268 HIS B C 1
ATOM 4594 O O . HIS B 1 268 ? -2.885 -6.219 -5.574 1 98.38 268 HIS B O 1
ATOM 4600 N N . HIS B 1 269 ? -3.971 -6.168 -7.52 1 97.62 269 HIS B N 1
ATOM 4601 C CA . HIS B 1 269 ? -3.51 -4.832 -7.883 1 97.62 269 HIS B CA 1
ATOM 4602 C C . HIS B 1 269 ? -3.865 -3.814 -6.805 1 97.62 269 HIS B C 1
ATOM 4604 O O . HIS B 1 269 ? -3.141 -2.838 -6.605 1 97.62 269 HIS B O 1
ATOM 4610 N N . LYS B 1 270 ? -4.902 -4.008 -6.059 1 96.62 270 LYS B N 1
ATOM 4611 C CA . LYS B 1 270 ? -5.363 -3.072 -5.039 1 96.62 270 LYS B CA 1
ATOM 4612 C C . LYS B 1 270 ? -4.414 -3.039 -3.848 1 96.62 270 LYS B C 1
ATOM 4614 O O . LYS B 1 270 ? -4.492 -2.139 -3.008 1 96.62 270 LYS B O 1
ATOM 4619 N N . CYS B 1 271 ? -3.463 -3.994 -3.789 1 96.25 271 CYS B N 1
ATOM 4620 C CA . CYS B 1 271 ? -2.557 -4.109 -2.65 1 96.25 271 CYS B CA 1
ATOM 4621 C C . CYS B 1 271 ? -1.222 -3.436 -2.947 1 96.25 271 CYS B C 1
ATOM 4623 O O . CYS B 1 271 ? -0.347 -3.375 -2.082 1 96.25 271 CYS B O 1
ATOM 4625 N N . ILE B 1 272 ? -1.048 -2.912 -4.078 1 97.44 272 ILE B N 1
ATOM 4626 C CA . ILE B 1 272 ? 0.28 -2.518 -4.535 1 97.44 272 ILE B CA 1
ATOM 4627 C C . ILE B 1 272 ? 0.419 -0.999 -4.465 1 97.44 272 ILE B C 1
ATOM 4629 O O . ILE B 1 272 ? -0.458 -0.266 -4.93 1 97.44 272 ILE B O 1
ATOM 4633 N N . ASN B 1 273 ? 1.401 -0.542 -3.805 1 96.38 273 ASN B N 1
ATOM 4634 C CA . ASN B 1 273 ? 1.828 0.852 -3.857 1 96.38 273 ASN B CA 1
ATOM 4635 C C . ASN B 1 273 ? 3.301 0.974 -4.234 1 96.38 273 ASN B C 1
ATOM 4637 O O . ASN B 1 273 ? 4.027 -0.023 -4.254 1 96.38 273 ASN B O 1
ATOM 4641 N N . SER B 1 274 ? 3.762 2.162 -4.59 1 96.38 274 SER B N 1
ATOM 4642 C CA . SER B 1 274 ? 5.094 2.395 -5.145 1 96.38 274 SER B CA 1
ATOM 4643 C C . SER B 1 274 ? 6.18 2.031 -4.141 1 96.38 274 SER B C 1
ATOM 4645 O O . SER B 1 274 ? 7.184 1.413 -4.5 1 96.38 274 SER B O 1
ATOM 4647 N N . ASN B 1 275 ? 6 2.393 -2.902 1 95.38 275 ASN B N 1
ATOM 4648 C CA . ASN B 1 275 ? 7 2.1 -1.885 1 95.38 275 ASN B CA 1
ATOM 4649 C C . ASN B 1 275 ? 7.211 0.597 -1.719 1 95.38 275 ASN B C 1
ATOM 4651 O O . ASN B 1 275 ? 8.344 0.134 -1.589 1 95.38 275 ASN B O 1
ATOM 4655 N N . PHE B 1 276 ? 6.141 -0.137 -1.755 1 95.62 276 PHE B N 1
ATOM 4656 C CA . PHE B 1 276 ? 6.223 -1.586 -1.611 1 95.62 276 PHE B CA 1
ATOM 4657 C C . PHE B 1 276 ? 7.02 -2.199 -2.758 1 95.62 276 PHE B C 1
ATOM 4659 O O . PHE B 1 276 ? 7.863 -3.07 -2.537 1 95.62 276 PHE B O 1
ATOM 4666 N N . VAL B 1 277 ? 6.758 -1.777 -3.969 1 97.94 277 VAL B N 1
ATOM 4667 C CA . VAL B 1 277 ? 7.445 -2.275 -5.156 1 97.94 277 VAL B CA 1
ATOM 4668 C C . VAL B 1 277 ? 8.938 -1.983 -5.051 1 97.94 277 VAL B C 1
ATOM 4670 O O . VAL B 1 277 ? 9.773 -2.85 -5.336 1 97.94 277 VAL B O 1
ATOM 4673 N N . GLU B 1 278 ? 9.242 -0.771 -4.617 1 95.38 278 GLU B N 1
ATOM 4674 C CA . GLU B 1 278 ? 10.641 -0.38 -4.461 1 95.38 278 GLU B CA 1
ATOM 4675 C C . GLU B 1 278 ? 11.344 -1.245 -3.422 1 95.38 278 GLU B C 1
ATOM 4677 O O . GLU B 1 278 ? 12.469 -1.703 -3.645 1 95.38 278 GLU B O 1
ATOM 4682 N N . ASP B 1 279 ? 10.664 -1.463 -2.318 1 93.75 279 ASP B N 1
ATOM 4683 C CA . ASP B 1 279 ? 11.242 -2.279 -1.252 1 93.75 279 ASP B CA 1
ATOM 4684 C C . ASP B 1 279 ? 11.461 -3.715 -1.72 1 93.75 279 ASP B C 1
ATOM 4686 O O . ASP B 1 279 ? 12.5 -4.312 -1.432 1 93.75 279 ASP B O 1
ATOM 4690 N N . ALA B 1 280 ? 10.5 -4.281 -2.398 1 96.75 280 ALA B N 1
ATOM 4691 C CA . ALA B 1 280 ? 10.617 -5.637 -2.932 1 96.75 280 ALA B CA 1
ATOM 4692 C C . ALA B 1 280 ? 11.805 -5.75 -3.887 1 96.75 280 ALA B C 1
ATOM 4694 O O . ALA B 1 280 ? 12.57 -6.711 -3.818 1 96.75 280 ALA B O 1
ATOM 4695 N N . ARG B 1 281 ? 11.922 -4.766 -4.746 1 95.62 281 ARG B N 1
ATOM 4696 C CA . ARG B 1 281 ? 13.008 -4.738 -5.723 1 95.62 281 ARG B CA 1
ATOM 4697 C C . ARG B 1 281 ? 14.367 -4.746 -5.027 1 95.62 281 ARG B C 1
ATOM 4699 O O . ARG B 1 281 ? 15.281 -5.449 -5.453 1 95.62 281 ARG B O 1
ATOM 4706 N N . GLN B 1 282 ? 14.5 -3.994 -3.969 1 92.12 282 GLN B N 1
ATOM 4707 C CA . GLN B 1 282 ? 15.75 -3.93 -3.219 1 92.12 282 GLN B CA 1
ATOM 4708 C C . GLN B 1 282 ? 16.094 -5.281 -2.6 1 92.12 282 GLN B C 1
ATOM 4710 O O . GLN B 1 282 ? 17.266 -5.598 -2.398 1 92.12 282 GLN B O 1
ATOM 4715 N N . LEU B 1 283 ? 15.07 -6.098 -2.35 1 92.06 283 LEU B N 1
ATOM 4716 C CA . LEU B 1 283 ? 15.266 -7.41 -1.737 1 92.06 283 LEU B CA 1
ATOM 4717 C C . LEU B 1 283 ? 15.391 -8.492 -2.803 1 92.06 283 LEU B C 1
ATOM 4719 O O . LEU B 1 283 ? 15.492 -9.68 -2.48 1 92.06 283 LEU B O 1
ATOM 4723 N N . GLY B 1 284 ? 15.281 -8.109 -4.055 1 95.38 284 GLY B N 1
ATOM 4724 C CA . GLY B 1 284 ? 15.383 -9.062 -5.148 1 95.38 284 GLY B CA 1
ATOM 4725 C C . GLY B 1 284 ? 14.109 -9.859 -5.359 1 95.38 284 GLY B C 1
ATOM 4726 O O . GLY B 1 284 ? 14.148 -10.961 -5.922 1 95.38 284 GLY B O 1
ATOM 4727 N N . ILE B 1 285 ? 13.023 -9.422 -4.859 1 97.62 285 ILE B N 1
ATOM 4728 C CA . ILE B 1 285 ? 11.734 -10.078 -5.039 1 97.62 285 ILE B CA 1
ATOM 4729 C C . ILE B 1 285 ? 10.93 -9.359 -6.121 1 97.62 285 ILE B C 1
ATOM 4731 O O . ILE B 1 285 ? 10.734 -8.141 -6.051 1 97.62 285 ILE B O 1
ATOM 4735 N N . HIS B 1 286 ? 10.508 -10.055 -7.117 1 98.44 286 HIS B N 1
ATOM 4736 C CA . HIS B 1 286 ? 9.719 -9.461 -8.195 1 98.44 286 HIS B CA 1
ATOM 4737 C C . HIS B 1 286 ? 8.25 -9.375 -7.812 1 98.44 286 HIS B C 1
ATOM 4739 O O . HIS B 1 286 ? 7.715 -10.281 -7.168 1 98.44 286 HIS B O 1
ATOM 4745 N N . VAL B 1 287 ? 7.641 -8.234 -8.188 1 98.75 287 VAL B N 1
ATOM 4746 C CA . VAL B 1 287 ? 6.215 -8.055 -7.945 1 98.75 287 VAL B CA 1
ATOM 4747 C C . VAL B 1 287 ? 5.457 -8.109 -9.273 1 98.75 287 VAL B C 1
ATOM 4749 O O . VAL B 1 287 ? 5.84 -7.449 -10.242 1 98.75 287 VAL B O 1
ATOM 4752 N N . LEU B 1 288 ? 4.5 -8.945 -9.352 1 98.81 288 LEU B N 1
ATOM 4753 C CA . LEU B 1 288 ? 3.529 -9.008 -10.445 1 98.81 288 LEU B CA 1
ATOM 4754 C C . LEU B 1 288 ? 2.117 -8.758 -9.922 1 98.81 288 LEU B C 1
ATOM 4756 O O . LEU B 1 288 ? 1.772 -9.188 -8.82 1 98.81 288 LEU B O 1
ATOM 4760 N N . ALA B 1 289 ? 1.277 -8.102 -10.75 1 98.69 289 ALA B N 1
ATOM 4761 C CA . ALA B 1 289 ? -0.07 -7.75 -10.305 1 98.69 289 ALA B CA 1
ATOM 4762 C C . ALA B 1 289 ? -1.122 -8.578 -11.047 1 98.69 289 ALA B C 1
ATOM 4764 O O . ALA B 1 289 ? -0.928 -8.945 -12.203 1 98.69 289 ALA B O 1
ATOM 4765 N N . TRP B 1 290 ? -2.145 -8.922 -10.367 1 98.06 290 TRP B N 1
ATOM 4766 C CA . TRP B 1 290 ? -3.334 -9.523 -10.961 1 98.06 290 TRP B CA 1
ATOM 4767 C C . TRP B 1 290 ? -4.602 -8.977 -10.32 1 98.06 290 TRP B C 1
ATOM 4769 O O . TRP B 1 290 ? -4.559 -8.43 -9.219 1 98.06 290 TRP B O 1
ATOM 4779 N N . THR B 1 291 ? -5.73 -9.008 -10.844 1 95.81 291 THR B N 1
ATOM 4780 C CA . THR B 1 291 ? -5.969 -8.945 -12.281 1 95.81 291 THR B CA 1
ATOM 4781 C C . THR B 1 291 ? -6.23 -7.512 -12.727 1 95.81 291 THR B C 1
ATOM 4783 O O . THR B 1 291 ? -7.008 -6.793 -12.102 1 95.81 291 THR B O 1
ATOM 4786 N N . VAL B 1 292 ? -5.633 -7.129 -13.633 1 96.94 292 VAL B N 1
ATOM 4787 C CA . VAL B 1 292 ? -5.668 -5.738 -14.07 1 96.94 292 VAL B CA 1
ATOM 4788 C C . VAL B 1 292 ? -6.477 -5.621 -15.359 1 96.94 292 VAL B C 1
ATOM 4790 O O . VAL B 1 292 ? -6.023 -6.051 -16.422 1 96.94 292 VAL B O 1
ATOM 4793 N N . ASN B 1 293 ? -7.633 -4.914 -15.25 1 95 293 ASN B N 1
ATOM 4794 C CA . ASN B 1 293 ? -8.516 -4.848 -16.406 1 95 293 ASN B CA 1
ATOM 4795 C C . ASN B 1 293 ? -8.852 -3.404 -16.766 1 95 293 ASN B C 1
ATOM 4797 O O . ASN B 1 293 ? -9.531 -3.156 -17.781 1 95 293 ASN B O 1
ATOM 4801 N N . GLU B 1 294 ? -8.328 -2.461 -15.969 1 91.56 294 GLU B N 1
ATOM 4802 C CA . GLU B 1 294 ? -8.586 -1.046 -16.219 1 91.56 294 GLU B CA 1
ATOM 4803 C C . GLU B 1 294 ? -7.309 -0.324 -16.641 1 91.56 294 GLU B C 1
ATOM 4805 O O . GLU B 1 294 ? -6.23 -0.598 -16.125 1 91.56 294 GLU B O 1
ATOM 4810 N N . SER B 1 295 ? -7.496 0.606 -17.484 1 90.56 295 SER B N 1
ATOM 4811 C CA . SER B 1 295 ? -6.359 1.312 -18.078 1 90.56 295 SER B CA 1
ATOM 4812 C C . SER B 1 295 ? -5.598 2.105 -17.016 1 90.56 295 SER B C 1
ATOM 4814 O O . SER B 1 295 ? -4.371 2.205 -17.062 1 90.56 295 SER B O 1
ATOM 4816 N N . TYR B 1 296 ? -6.328 2.73 -16.109 1 87.44 296 TYR B N 1
ATOM 4817 C CA . TYR B 1 296 ? -5.664 3.559 -15.102 1 87.44 296 TYR B CA 1
ATOM 4818 C C . TYR B 1 296 ? -4.766 2.713 -14.203 1 87.44 296 TYR B C 1
ATOM 4820 O O . TYR B 1 296 ? -3.684 3.152 -13.805 1 87.44 296 TYR B O 1
ATOM 4828 N N . GLN B 1 297 ? -5.191 1.487 -14 1 92.38 297 GLN B N 1
ATOM 4829 C CA . GLN B 1 297 ? -4.379 0.57 -13.211 1 92.38 297 GLN B CA 1
ATOM 4830 C C . GLN B 1 297 ? -3.121 0.153 -13.969 1 92.38 297 GLN B C 1
ATOM 4832 O O . GLN B 1 297 ? -2.025 0.142 -13.406 1 92.38 297 GLN B O 1
ATOM 4837 N N . ALA B 1 298 ? -3.369 -0.119 -15.188 1 94.56 298 ALA B N 1
ATOM 4838 C CA . ALA B 1 298 ? -2.262 -0.541 -16.047 1 94.56 298 ALA B CA 1
ATOM 4839 C C . ALA B 1 298 ? -1.195 0.547 -16.125 1 94.56 298 ALA B C 1
ATOM 4841 O O . ALA B 1 298 ? 0.001 0.263 -16.031 1 94.56 298 ALA B O 1
ATOM 4842 N N . THR B 1 299 ? -1.614 1.778 -16.281 1 92.94 299 THR B N 1
ATOM 4843 C CA . THR B 1 299 ? -0.697 2.906 -16.406 1 92.94 299 THR B CA 1
ATOM 4844 C C . THR B 1 299 ? 0.13 3.068 -15.133 1 92.94 299 THR B C 1
ATOM 4846 O O . THR B 1 299 ? 1.346 3.262 -15.195 1 92.94 299 THR B O 1
ATOM 4849 N N . PHE B 1 300 ? -0.521 2.957 -14.047 1 93.62 300 PHE B N 1
ATOM 4850 C CA . PHE B 1 300 ? 0.149 3.061 -12.758 1 93.62 300 PHE B CA 1
ATOM 4851 C C . PHE B 1 300 ? 1.189 1.958 -12.594 1 93.62 300 PHE B C 1
ATOM 4853 O O . PHE B 1 300 ? 2.314 2.217 -12.164 1 93.62 300 PHE B O 1
ATOM 4860 N N . LEU B 1 301 ? 0.819 0.795 -12.922 1 96.56 301 LEU B N 1
ATOM 4861 C CA . LEU B 1 301 ? 1.712 -0.348 -12.766 1 96.56 301 LEU B CA 1
ATOM 4862 C C . LEU B 1 301 ? 2.895 -0.249 -13.719 1 96.56 301 LEU B C 1
ATOM 4864 O O . LEU B 1 301 ? 4.031 -0.548 -13.344 1 96.56 301 LEU B O 1
ATOM 4868 N N . ARG B 1 302 ? 2.674 0.205 -14.922 1 94.94 302 ARG B N 1
ATOM 4869 C CA . ARG B 1 302 ? 3.744 0.38 -15.898 1 94.94 302 ARG B CA 1
ATOM 4870 C C . ARG B 1 302 ? 4.762 1.41 -15.414 1 94.94 302 ARG B C 1
ATOM 4872 O O . ARG B 1 302 ? 5.969 1.21 -15.555 1 94.94 302 ARG B O 1
ATOM 4879 N N . PHE B 1 303 ? 4.211 2.418 -14.828 1 92.88 303 PHE B N 1
ATOM 4880 C CA . PHE B 1 303 ? 5.086 3.461 -14.312 1 92.88 303 PHE B CA 1
ATOM 4881 C C . PHE B 1 303 ? 5.984 2.916 -13.203 1 92.88 303 PHE B C 1
ATOM 4883 O O . PHE B 1 303 ? 7.133 3.336 -13.07 1 92.88 303 PHE B O 1
ATOM 4890 N N . ASN B 1 304 ? 5.453 2.014 -12.453 1 95.56 304 ASN B N 1
ATOM 4891 C CA . ASN B 1 304 ? 6.211 1.417 -11.359 1 95.56 304 ASN B CA 1
ATOM 4892 C C . ASN B 1 304 ? 6.98 0.181 -11.812 1 95.56 304 ASN B C 1
ATOM 4894 O O . ASN B 1 304 ? 7.539 -0.547 -10.992 1 95.56 304 ASN B O 1
ATOM 4898 N N . ASN B 1 305 ? 6.992 -0.144 -13.133 1 96.06 305 ASN B N 1
ATOM 4899 C CA . ASN B 1 305 ? 7.672 -1.29 -13.727 1 96.06 305 ASN B CA 1
ATOM 4900 C C . ASN B 1 305 ? 7.18 -2.605 -13.133 1 96.06 305 ASN B C 1
ATOM 4902 O O . ASN B 1 305 ? 7.98 -3.48 -12.805 1 96.06 305 ASN B O 1
ATOM 4906 N N . VAL B 1 306 ? 5.863 -2.678 -12.922 1 98.06 306 VAL B N 1
ATOM 4907 C CA . VAL B 1 306 ? 5.238 -3.891 -12.406 1 98.06 306 VAL B CA 1
ATOM 4908 C C . VAL B 1 306 ? 4.461 -4.586 -13.523 1 98.06 306 VAL B C 1
ATOM 4910 O O . VAL B 1 306 ? 3.445 -4.07 -13.992 1 98.06 306 VAL B O 1
ATOM 4913 N N . PRO B 1 307 ? 4.984 -5.77 -14 1 98.12 307 PRO B N 1
ATOM 4914 C CA . PRO B 1 307 ? 4.16 -6.527 -14.945 1 98.12 307 PRO B CA 1
ATOM 4915 C C . PRO B 1 307 ? 2.828 -6.969 -14.336 1 98.12 307 PRO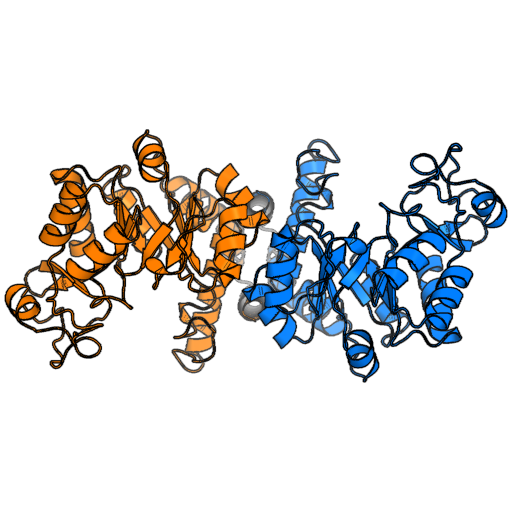 B C 1
ATOM 4917 O O . PRO B 1 307 ? 2.688 -7.016 -13.109 1 98.12 307 PRO B O 1
ATOM 4920 N N . PHE B 1 308 ? 1.824 -7.234 -15.234 1 98.25 308 PHE B N 1
ATOM 4921 C CA . PHE B 1 308 ? 0.527 -7.594 -14.672 1 98.25 308 PHE B CA 1
ATOM 4922 C C . PHE B 1 308 ? -0.191 -8.594 -15.562 1 98.25 308 PHE B C 1
ATOM 4924 O O . PHE B 1 308 ? 0.138 -8.727 -16.75 1 98.25 308 PHE B O 1
ATOM 4931 N N . LEU B 1 309 ? -1.056 -9.352 -14.938 1 98.44 309 LEU B N 1
ATOM 4932 C CA . LEU B 1 309 ? -1.974 -10.266 -15.617 1 98.44 309 LEU B CA 1
ATOM 4933 C C . LEU B 1 309 ? -3.305 -9.578 -15.906 1 98.44 309 LEU B C 1
ATOM 4935 O O . LEU B 1 309 ? -3.807 -8.812 -15.078 1 98.44 309 LEU B O 1
ATOM 4939 N N . THR B 1 310 ? -3.865 -9.859 -17.047 1 97.94 310 THR B N 1
ATOM 4940 C CA . THR B 1 310 ? -5.129 -9.25 -17.438 1 97.94 310 THR B CA 1
ATOM 4941 C C . THR B 1 310 ? -6.059 -10.281 -18.062 1 97.94 310 THR B C 1
ATOM 4943 O O . THR B 1 310 ? -5.598 -11.281 -18.625 1 97.94 310 THR B O 1
ATOM 4946 N N . ASP B 1 311 ? -7.332 -10.008 -17.953 1 96.88 311 ASP B N 1
ATOM 4947 C CA . ASP B 1 311 ? -8.344 -10.82 -18.625 1 96.88 311 ASP B CA 1
ATOM 4948 C C . ASP B 1 311 ? -8.539 -10.375 -20.062 1 96.88 311 ASP B C 1
ATOM 4950 O O . ASP B 1 311 ? -9.141 -11.094 -20.875 1 96.88 311 ASP B O 1
ATOM 4954 N N . TYR B 1 312 ? -7.988 -9.18 -20.375 1 93.56 312 TYR B N 1
ATOM 4955 C CA . TYR B 1 312 ? -8.195 -8.547 -21.672 1 93.56 312 TYR B CA 1
ATOM 4956 C C . TYR B 1 312 ? -6.863 -8.148 -22.312 1 93.56 312 TYR B C 1
ATOM 4958 O O . TYR B 1 312 ? -6.613 -6.965 -22.547 1 93.56 312 TYR B O 1
ATOM 4966 N N . PRO B 1 313 ? -6.129 -9.078 -22.688 1 93.56 313 PRO B N 1
ATOM 4967 C CA . PRO B 1 313 ? -4.816 -8.695 -23.203 1 93.56 313 PRO B CA 1
ATOM 4968 C C . PRO B 1 313 ? -4.906 -7.801 -24.438 1 93.56 313 PRO B C 1
ATOM 4970 O O . PRO B 1 313 ? -4.027 -6.969 -24.672 1 93.56 313 PRO B O 1
ATOM 4973 N N . GLN B 1 314 ? -5.918 -7.82 -25.156 1 88.69 314 GLN B N 1
ATOM 4974 C CA . GLN B 1 314 ? -6.047 -7.055 -26.391 1 88.69 314 GLN B CA 1
ATOM 4975 C C . GLN B 1 314 ? -6.352 -5.586 -26.109 1 88.69 314 GLN B C 1
ATOM 4977 O O . GLN B 1 314 ? -6.094 -4.719 -26.938 1 88.69 314 GLN B O 1
ATOM 4982 N N . LEU B 1 315 ? -6.855 -5.316 -24.906 1 84.06 315 LEU B N 1
ATOM 4983 C CA . LEU B 1 315 ? -7.305 -3.961 -24.594 1 84.06 315 LEU B CA 1
ATOM 4984 C C . LEU B 1 315 ? -6.199 -3.166 -23.906 1 84.06 315 LEU B C 1
ATOM 4986 O O . LEU B 1 315 ? -6.223 -1.934 -23.906 1 84.06 315 LEU B O 1
ATOM 4990 N N . LEU B 1 316 ? -5.367 -3.771 -23.234 1 78.56 316 LEU B N 1
ATOM 4991 C CA . LEU B 1 316 ? -4.387 -3.059 -22.438 1 78.56 316 LEU B CA 1
ATOM 4992 C C . LEU B 1 316 ? -3.016 -3.076 -23.094 1 78.56 316 LEU B C 1
ATOM 4994 O O . LEU B 1 316 ? -1.999 -2.83 -22.438 1 78.56 316 LEU B O 1
ATOM 4998 N N . LYS B 1 317 ? -3.053 -3.35 -24.359 1 66.12 317 LYS B N 1
ATOM 4999 C CA . LYS B 1 317 ? -1.773 -3.328 -25.062 1 66.12 317 LYS B CA 1
ATOM 5000 C C . LYS B 1 317 ? -1.156 -1.934 -25.031 1 66.12 317 LYS B C 1
ATOM 5002 O O . LYS B 1 317 ? -1.861 -0.934 -25.188 1 66.12 317 LYS B O 1
ATOM 5007 N N . GLY B 1 318 ? -0.244 -1.719 -24.109 1 59.03 318 GLY B N 1
ATOM 5008 C CA . GLY B 1 318 ? 0.464 -0.451 -24.031 1 59.03 318 GLY B CA 1
ATOM 5009 C C . GLY B 1 318 ? 0.854 0.105 -25.391 1 59.03 318 GLY B C 1
ATOM 5010 O O . GLY B 1 318 ? 1.009 -0.647 -26.359 1 59.03 318 GLY B O 1
ATOM 5011 N N . LYS B 1 319 ? 0.647 1.355 -25.703 1 45.44 319 LYS B N 1
ATOM 5012 C CA . LYS B 1 319 ? 1.308 2.01 -26.844 1 45.44 319 LYS B CA 1
ATOM 5013 C C . LYS B 1 319 ? 2.805 1.712 -26.844 1 45.44 319 LYS B C 1
ATOM 5015 O O . LYS B 1 319 ? 3.51 2.021 -25.875 1 45.44 319 LYS B O 1
ATOM 5020 N N . GLN B 1 320 ? 3.32 0.591 -27.328 1 34 320 GLN B N 1
ATOM 5021 C CA . GLN B 1 320 ? 4.734 0.508 -27.672 1 34 320 GLN B CA 1
ATOM 5022 C C . GLN B 1 320 ? 5.164 1.694 -28.531 1 34 320 GLN B C 1
ATOM 5024 O O . GLN B 1 320 ? 4.414 2.141 -29.406 1 34 320 GLN B O 1
#

pLDDT: mean 90.55, std 13.65, range [33.81, 98.94]

Secondary structure (DSSP, 8-state):
-THHHHHHHHHHHHHHHHHTT-HHHHHHHHHHHHHHHHHHHHH------SHHHHHHHTT--EEEETS-TTTS-SSSHHHHHHHHHTT-SEEEEEEEE-TTS-EEE-SSSBSTTTBSS--BGGGS-HHHHHTSBBPPBTTB--BPPBHHHHHHHHHHTT-EEEEE-SS--HHHHHHHHHHHHHTT-TTTEEEEESSHHHHHHHHHH-TTSEEEEEE-TTTTTBSSTTS-SBSS-TTHHHHHHHHHHHHHHHHHTTHHHHHHT-SEEEEEGGG--HHHHHHHHHTT-EEEEE---SHHHHHHHHHTT--EEES-TTT-----/-THHHHHHHHHHHHHHHHHTT-HHHHHHHHHHHHHHHHHHHHH------SHHHHHHHTT--EEEETS-TTTS-SSSHHHHHHHHHTT-SEEEEEEEE-TTS-EEE-SSSBSTTTBSS--BGGGS-HHHHHTSBBPPBTTB--BPPBHHHHHHHHHHTT-EEEEE-SS--HHHHHHHHHHHHHTT-TTTEEEEESSHHHHHHHHHH-TTSEEEEEE-TTTTTBSSTTS-SBSS-TTHHHHHHHHHHHHHHHHHTTHHHHHHT-SEEEEEGGG--HHHHHHHHHTT-EEEEE---SHHHHHHHHHTT--EEES-TTT-----

Radius of gyration: 27.99 Å; Cα contacts (8 Å, |Δi|>4): 1352; chains: 2; bounding box: 47×83×68 Å

Solvent-accessible surface area (backbone atoms only — not comparable to full-atom values): 31624 Å² total; per-residue (Å²): 126,38,54,53,55,51,49,52,50,52,15,52,54,23,38,52,34,42,73,61,67,35,64,65,51,38,39,45,61,15,42,43,46,42,53,48,52,51,49,46,71,71,63,37,40,62,45,55,81,59,65,35,54,58,56,46,59,56,87,55,54,41,22,7,36,27,10,12,45,69,59,11,39,57,29,22,67,67,3,39,50,52,15,44,72,40,64,29,46,28,34,30,36,30,48,41,53,19,51,78,67,42,49,28,31,38,83,58,70,41,35,46,89,57,23,87,53,70,48,51,38,61,75,30,40,52,69,62,51,39,66,44,57,38,48,69,21,76,86,31,77,52,42,43,37,41,46,69,57,49,50,51,50,28,61,76,65,69,37,31,39,35,43,36,38,71,66,64,46,64,69,57,51,52,52,50,52,48,50,34,60,77,66,64,27,45,41,36,39,31,42,27,17,69,35,63,62,32,31,40,50,46,38,71,75,39,46,63,52,37,22,19,41,33,48,54,78,43,57,68,25,15,73,41,89,83,60,77,43,63,65,50,57,81,70,55,29,56,52,27,30,38,52,34,39,51,51,50,50,25,52,77,56,41,52,44,44,51,38,35,16,36,39,27,38,40,29,30,52,44,74,52,28,56,50,58,53,52,52,32,50,76,71,66,30,41,57,35,31,31,75,51,80,47,67,62,57,48,52,43,30,54,73,66,70,32,26,33,22,12,47,46,39,75,75,65,56,69,89,124,125,37,54,52,55,51,48,51,50,52,18,52,53,24,38,54,35,43,74,58,69,35,63,64,51,38,38,44,61,14,42,44,46,40,52,48,52,51,49,46,70,71,64,38,41,61,45,55,80,59,65,35,54,58,56,46,59,55,88,55,53,41,23,8,36,26,10,12,46,69,59,11,38,56,28,22,68,67,3,40,50,52,15,45,74,40,65,30,45,28,35,30,35,30,46,42,51,20,51,77,66,41,49,28,31,38,83,58,69,42,36,46,90,55,24,86,52,71,47,51,37,63,77,30,40,53,69,61,50,39,66,43,59,38,46,69,21,77,84,33,77,52,43,44,36,39,47,68,58,48,49,51,51,28,62,77,66,71,38,30,39,36,44,36,36,72,66,64,47,65,68,58,50,51,53,50,52,48,50,34,60,77,65,62,27,45,40,37,38,30,43,28,19,70,34,63,61,32,31,39,51,46,37,72,75,39,48,65,50,37,23,18,42,33,49,55,78,42,57,67,25,15,74,41,88,82,60,78,44,63,65,50,58,82,68,55,28,55,53,27,31,37,52,35,40,52,52,49,50,26,51,76,55,40,53,43,45,50,37,36,17,37,37,28,38,39,30,32,53,45,74,52,25,55,50,58,51,52,53,32,50,76,71,66,29,42,59,34,31,31,74,51,82,48,67,61,57,48,52,43,30,54,73,66,70,33,25,33,23,12,46,46,38,75,75,65,56,67,89,124

Organism: Trichostrongylus colubriformis (NCBI:txid6319)

Foldseek 3Di:
DQVVLVVVVVVVLVVVCVVVVPVVSVVCVVCVVVVVVVCLVVQFAAAADDCLLVLQPPPAAEEAEQQAVQAWPGVFPVSVVVLVVLVHQAYEFEWDAACVLFIWTDDDQWLVVFFVDTGGRNDHDPVVQQPTWGDGHNNDTGGIGTPVVVVVSCVVSNHAYEYEYEDQDVSVLVVVLVCCVVVVCLNRYEYEYCDLVNLQVNCVVPVSHAYEYEDAQLVQQADDRVRPHGPDDPPVSSVSSNVSVVVLVCVQVVSSCRRSNHQEYEYALVSDDLVSCVVCVVVNHAYEYPDDADQVSSVRCVVSVHHYHYSHSNPNSPPD/DQVVLVVVVVVVLVVVCVVVVPVVSVVCVVCVVVVVVVCLVVQFAAAADDCLLVLQPPPAAEEAEQQAVQQWPGVFPVSVVVLVVLVHQAYEFEWDAACVLFIWTDDDQWLVVFFVDTGGRNDHDPVVQQPTWGDGHNNDTGGIGTPVVVVVSCVVSNHAYEYEYEDQDVSVLVVVLVCCVVVVCLNRYEYEYCDLVNLQVNCVVPVSHAYEYEDAQLVQQADDRVRPHGPDDPPVSSVSSNVSVVVLVCVQVVSSCRRSNHQEYEYALVSDDLVSCVVCVVVNHAYEYPDDADQVSSVRCVVSVHHYHYSHSNPNSPPD